Protein AF-0000000085553862 (afdb_homodimer)

Secondary structure (DSSP, 8-state):
---SSTTGGGGGHHHHHHHT---TTSBPPS-HHHHHHHHHTT--SPPP-SSBPP--SS---PPPTTGGGG-----TTS-TTGGGSS--SHHHHTT-B-SSS-BSTT-TTTGGGGTTTS-SSTT---HHHHHTT-SS---EEEEET-TTSHHHHHHHTTT-EEEEEE--SSS-HHHHHHHTT-EEEE--TTS--SS-TT-EEEEEE-GGG---S-HHHHHHHHHHHHHHEEEEEEEEEEEEEESSHHHHHHHHHHHHHHT-EEEEEEEEEEE-TTT--EEEEEEEEEEPPP--/---SSTTGGGGGHHHHHHHT---TTSBPPS-HHHHHHHHHTT--SPPP-SSBPP--SS---PPPTTGGGS-----TTT---GGGSS--SHHHHTT-B-SSS-BSTT-TTTGGGGTTTS-SSTT---HHHHHTT-SS---EEEEET-TTSHHHHHHHTTT-EEEEEE--SSS-HHHHHHHTT-EEEE--TTS--SS-TT-EEEEEE-GGG---S-HHHHHHHHHHHHHHEEEEEEEEEEEEEESSHHHHHHHHHHHHHHT-EEEEEEEEEEE-TTT--EEEEEEEEEEPPP--

Sequence (584 aa):
MVASVGHSCERSTDLLSQYMNYKVSGSCPDDWSLAQKLILRGCEPLPRRRCFAKGGSKLGLLKPFPLSLWSSVVDNKVVGSWSGYGCKGFDCLSKKKLSRECVNCFDLGGAENQRYVKSKGKNDFLLDDVLGLGSGGIRIGFDIGGGSGTFAARMAERNVTVITNTLNVDAPFSEFISSRGLFPLYLSLDHRFPFYDNVFDLVHASSGLDVGSKVEKLEFLMFDIDRVLRPGGLFWLDNFYCANDEKKGVLTRLIERFGYKKLKWVVGEKVDAASGRSEVYLSAVLQKPARGMVASVGHSCERSTDLLSQYMNYKVSGSCPDDWSLAQKLILRGCEPLPRRRCFAKGGSKLGLLKPFPLSLWSSVVDNKVVGSWSGYGCKGFDCLSKKKLSRECVNCFDLGGAENQRYVKSKGKNDFLLDDVLGLGSGGIRIGFDIGGGSGTFAARMAERNVTVITNTLNVDAPFSEFISSRGLFPLYLSLDHRFPFYDNVFDLVHASSGLDVGSKVEKLEFLMFDIDRVLRPGGLFWLDNFYCANDEKKGVLTRLIERFGYKKLKWVVGEKVDAASGRSEVYLSAVLQKPARG

pLDDT: mean 84.68, std 13.98, range [20.92, 98.12]

Solvent-accessible surface area (backbone atoms only — not comparable to full-atom values): 31240 Å² total; per-residue (Å²): 132,75,59,69,41,36,63,41,32,67,81,38,49,68,60,47,50,55,69,69,62,67,50,77,78,31,65,45,75,95,45,63,67,58,53,48,53,38,40,76,52,34,29,57,65,52,70,74,50,55,28,40,58,84,39,32,61,56,74,66,75,47,59,50,59,72,64,8,54,72,41,78,72,70,51,80,41,72,46,53,82,34,78,83,33,88,44,72,46,63,80,54,41,30,71,32,71,79,46,96,87,23,60,23,41,68,26,53,85,48,72,48,60,40,61,47,78,55,65,90,49,89,45,46,65,43,49,69,62,55,60,65,68,41,89,31,57,63,26,33,32,39,27,42,52,37,60,54,32,56,68,36,44,57,33,44,78,67,56,18,49,36,40,26,28,35,65,59,76,72,41,64,30,47,56,52,17,24,60,26,48,43,48,47,34,40,55,68,84,74,52,52,70,55,49,54,67,44,50,23,32,30,40,38,34,30,52,60,63,63,69,65,88,47,64,67,57,45,51,42,44,50,29,48,53,53,25,29,35,20,50,59,13,37,41,34,36,47,50,24,63,29,91,40,70,62,57,46,46,52,53,51,50,49,44,56,72,68,50,43,44,78,78,42,78,36,78,41,77,44,70,38,82,88,76,66,44,78,40,41,26,38,15,32,36,27,30,36,50,61,50,121,133,77,61,65,43,36,63,40,32,65,80,38,49,69,61,48,52,55,70,68,62,63,51,77,78,31,65,46,74,94,44,63,68,58,52,48,52,38,40,77,52,31,29,57,68,52,68,74,52,55,29,38,58,79,36,28,59,54,76,66,74,47,58,48,59,73,63,7,54,72,39,79,71,70,49,84,36,65,58,34,87,36,76,84,32,88,44,80,46,63,78,53,41,30,72,34,73,77,47,96,85,24,61,23,41,68,26,54,86,50,72,48,62,40,61,47,77,55,65,89,48,87,43,46,66,42,49,70,63,55,62,65,68,42,88,34,56,64,26,33,32,39,27,43,52,36,59,55,33,57,68,36,44,57,33,44,76,66,55,18,50,35,41,24,28,34,66,59,77,73,42,64,31,48,56,52,17,24,60,25,49,44,47,46,33,41,55,68,85,77,50,54,71,56,50,52,67,43,50,24,32,29,38,36,34,31,52,59,64,63,70,65,88,46,63,67,56,45,52,41,45,50,29,48,51,54,25,29,35,19,50,60,13,37,43,34,38,46,50,24,64,28,92,42,69,62,56,45,47,52,52,50,50,49,43,54,72,68,49,43,44,77,77,41,81,36,77,41,76,45,70,38,81,88,76,66,44,78,39,41,26,38,16,33,36,28,30,38,50,61,50,121

Structure (mmCIF, N/CA/C/O backbone):
data_AF-0000000085553862-model_v1
#
loop_
_entity.id
_entity.type
_entity.pdbx_description
1 polymer 'Uncharacterized protein'
#
loop_
_atom_site.group_PDB
_atom_site.id
_atom_site.type_symbol
_atom_site.label_atom_id
_atom_site.label_alt_id
_atom_site.label_comp_id
_atom_site.label_asym_id
_atom_site.label_entity_id
_atom_site.label_seq_id
_atom_site.pdbx_PDB_ins_code
_atom_site.Cartn_x
_atom_site.Cartn_y
_atom_site.Cartn_z
_atom_site.occupancy
_atom_site.B_iso_or_equiv
_atom_site.auth_seq_id
_atom_site.auth_comp_id
_atom_site.auth_asym_id
_atom_site.auth_atom_id
_atom_site.pdbx_PDB_model_num
ATOM 1 N N . MET A 1 1 ? 12.586 1.296 25.359 1 20.92 1 MET A N 1
ATOM 2 C CA . MET A 1 1 ? 11.68 1.866 24.375 1 20.92 1 MET A CA 1
ATOM 3 C C . MET A 1 1 ? 11.125 0.782 23.453 1 20.92 1 MET A C 1
ATOM 5 O O . MET A 1 1 ? 11.875 0.143 22.719 1 20.92 1 MET A O 1
ATOM 9 N N . VAL A 1 2 ? 10.117 0.092 23.875 1 27.72 2 VAL A N 1
ATOM 10 C CA . VAL A 1 2 ? 9.5 -1.108 23.312 1 27.72 2 VAL A CA 1
ATOM 11 C C . VAL A 1 2 ? 9.008 -0.829 21.891 1 27.72 2 VAL A C 1
ATOM 13 O O . VAL A 1 2 ? 8.328 0.172 21.656 1 27.72 2 VAL A O 1
ATOM 16 N N . ALA A 1 3 ? 9.797 -1.075 21.078 1 32.94 3 ALA A N 1
ATOM 17 C CA . ALA A 1 3 ? 9.352 -1.079 19.688 1 32.94 3 ALA A CA 1
ATOM 18 C C . ALA A 1 3 ? 7.867 -1.426 19.578 1 32.94 3 ALA A C 1
ATOM 20 O O . ALA A 1 3 ? 7.359 -2.227 20.375 1 32.94 3 ALA A O 1
ATOM 21 N N . SER A 1 4 ? 7.059 -0.462 19.25 1 37.22 4 SER A N 1
ATOM 22 C CA . SER A 1 4 ? 5.605 -0.554 19.109 1 37.22 4 SER A CA 1
ATOM 23 C C . SER A 1 4 ? 5.188 -1.91 18.562 1 37.22 4 SER A C 1
ATOM 25 O O . SER A 1 4 ? 4.469 -1.98 17.562 1 37.22 4 SER A O 1
ATOM 27 N N . VAL A 1 5 ? 6.082 -2.83 18.438 1 38 5 VAL A N 1
ATOM 28 C CA . VAL A 1 5 ? 5.578 -4.055 17.828 1 38 5 VAL A CA 1
ATOM 29 C C . VAL A 1 5 ? 4.32 -4.52 18.547 1 38 5 VAL A C 1
ATOM 31 O O . VAL A 1 5 ? 4.004 -4.02 19.625 1 38 5 VAL A O 1
ATOM 34 N N . GLY A 1 6 ? 3.768 -5.805 18.266 1 44.84 6 GLY A N 1
ATOM 35 C CA . GLY A 1 6 ? 2.67 -6.676 18.641 1 44.84 6 GLY A CA 1
ATOM 36 C C . GLY A 1 6 ? 2.447 -6.738 20.141 1 44.84 6 GLY A C 1
ATOM 37 O O . GLY A 1 6 ? 1.551 -7.441 20.609 1 44.84 6 GLY A O 1
ATOM 38 N N . HIS A 1 7 ? 3.357 -6.25 20.828 1 49.41 7 HIS A N 1
ATOM 39 C CA . HIS A 1 7 ? 3.229 -6.484 22.25 1 49.41 7 HIS A CA 1
ATOM 40 C C . HIS A 1 7 ? 2.031 -5.734 22.828 1 49.41 7 HIS A C 1
ATOM 42 O O . HIS A 1 7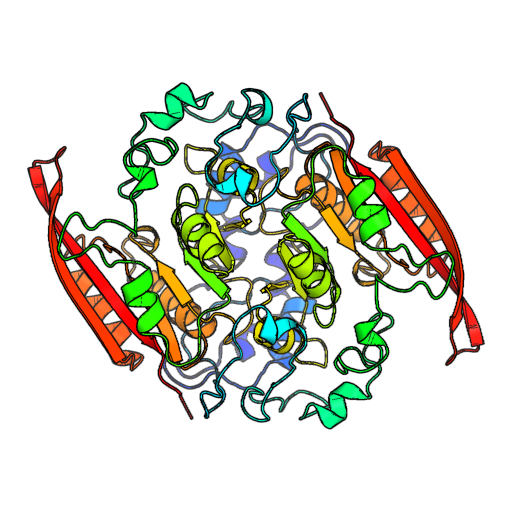 ? 1.432 -6.176 23.812 1 49.41 7 HIS A O 1
ATOM 48 N N . SER A 1 8 ? 1.735 -4.664 22.125 1 56.66 8 SER A N 1
ATOM 49 C CA . SER A 1 8 ? 0.799 -3.795 22.828 1 56.66 8 SER A CA 1
ATOM 50 C C . SER A 1 8 ? -0.608 -4.383 22.828 1 56.66 8 SER A C 1
ATOM 52 O O . SER A 1 8 ? -1.397 -4.125 23.734 1 56.66 8 SER A O 1
ATOM 54 N N . CYS A 1 9 ? -0.705 -5.414 21.953 1 70.38 9 CYS A N 1
ATOM 55 C CA . CYS A 1 9 ? -2.072 -5.922 21.938 1 70.38 9 CYS A CA 1
ATOM 56 C C . CYS A 1 9 ? -2.355 -6.762 23.172 1 70.38 9 CYS A C 1
ATOM 58 O O . CYS A 1 9 ? -3.516 -6.996 23.516 1 70.38 9 CYS A O 1
ATOM 60 N N . GLU A 1 10 ? -1.332 -7.078 23.797 1 68.94 10 GLU A N 1
ATOM 61 C CA . GLU A 1 10 ? -1.509 -7.914 24.984 1 68.94 10 GLU A CA 1
ATOM 62 C C . GLU A 1 10 ? -2.268 -7.172 26.078 1 68.94 10 GLU A C 1
ATOM 64 O O . GLU A 1 10 ? -2.963 -7.789 26.891 1 68.94 10 GLU A O 1
ATOM 69 N N . ARG A 1 11 ? -2.145 -5.879 26.047 1 74.75 11 ARG A N 1
ATOM 70 C CA . ARG A 1 11 ? -2.816 -5.082 27.062 1 74.75 11 ARG A CA 1
ATOM 71 C C . ARG A 1 11 ? -4.289 -4.879 26.719 1 74.75 11 ARG A C 1
ATOM 73 O O . ARG A 1 11 ? -5.059 -4.367 27.531 1 74.75 11 ARG A O 1
ATOM 80 N N . SER A 1 12 ? -4.668 -5.367 25.547 1 84.88 12 SER A N 1
ATOM 81 C CA . SER A 1 12 ? -6.043 -5.18 25.078 1 84.88 12 SER A CA 1
ATOM 82 C C . SER A 1 12 ? -6.738 -6.516 24.859 1 84.88 12 SER A C 1
ATOM 84 O O . SER A 1 12 ? -7.488 -6.672 23.891 1 84.88 12 SER A O 1
ATOM 86 N N . THR A 1 13 ? -6.547 -7.395 25.719 1 85.69 13 THR A N 1
ATOM 87 C CA . THR A 1 13 ? -7.016 -8.766 25.562 1 85.69 13 THR A CA 1
ATOM 88 C C . THR A 1 13 ? -8.539 -8.812 25.484 1 85.69 13 THR A C 1
ATOM 90 O O . THR A 1 13 ? -9.102 -9.594 24.703 1 85.69 13 THR A O 1
ATOM 93 N N . ASP A 1 14 ? -9.18 -8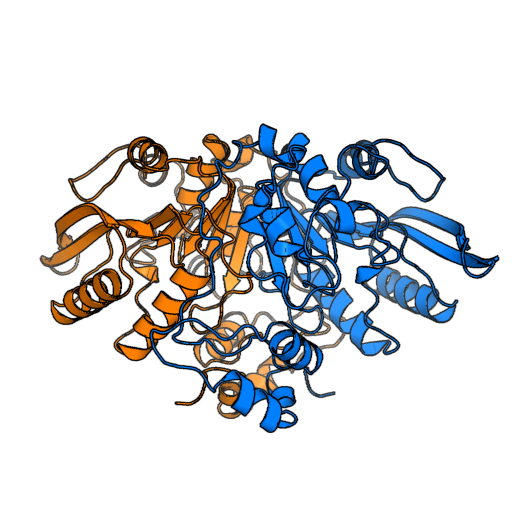.047 26.266 1 90.12 14 ASP A N 1
ATOM 94 C CA . ASP A 1 14 ? -10.641 -8.039 26.266 1 90.12 14 ASP A CA 1
ATOM 95 C C . ASP A 1 14 ? -11.18 -7.562 24.922 1 90.12 14 ASP A C 1
ATOM 97 O O . ASP A 1 14 ? -12.102 -8.164 24.359 1 90.12 14 ASP A O 1
ATOM 101 N N . LEU A 1 15 ? -10.633 -6.52 24.453 1 91.31 15 LEU A N 1
ATOM 102 C CA . LEU A 1 15 ? -11.055 -5.988 23.156 1 91.31 15 LEU A CA 1
ATOM 103 C C . LEU A 1 15 ? -10.758 -6.984 22.047 1 91.31 15 LEU A C 1
ATOM 105 O O . LEU A 1 15 ? -11.555 -7.133 21.109 1 91.31 15 LEU A O 1
ATOM 109 N N . LEU A 1 16 ? -9.656 -7.613 22.172 1 90.06 16 LEU A N 1
ATOM 110 C CA . LEU A 1 16 ? -9.273 -8.602 21.172 1 90.06 16 LEU A CA 1
ATOM 111 C C . LEU A 1 16 ? -10.242 -9.773 21.172 1 90.06 16 LEU A C 1
ATOM 113 O O . LEU A 1 16 ? -10.625 -10.266 20.094 1 90.06 16 LEU A O 1
ATOM 117 N N . SER A 1 17 ? -10.57 -10.188 22.328 1 91.81 17 SER A N 1
ATOM 118 C CA . SER A 1 17 ? -11.539 -11.273 22.438 1 91.81 17 SER A CA 1
ATOM 119 C C . SER A 1 17 ? -12.867 -10.898 21.797 1 91.81 17 SER A C 1
ATOM 121 O O . SER A 1 17 ? -13.492 -11.719 21.125 1 91.81 17 SER A O 1
ATOM 123 N N . GLN A 1 18 ? -13.266 -9.719 22.062 1 94 18 GLN A N 1
ATOM 124 C CA . GLN A 1 18 ? -14.5 -9.234 21.438 1 94 18 GLN A CA 1
ATOM 125 C C . GLN A 1 18 ? -14.367 -9.203 19.922 1 94 18 GLN A C 1
ATOM 127 O O . GLN A 1 18 ? -15.289 -9.617 19.203 1 94 18 GLN A O 1
ATOM 132 N N . TYR A 1 19 ? -13.289 -8.781 19.469 1 92.62 19 TYR A N 1
ATOM 133 C CA . TYR A 1 19 ? -13.031 -8.688 18.031 1 92.62 19 TYR A CA 1
ATOM 134 C C . TYR A 1 19 ? -13.047 -10.062 17.375 1 92.62 19 TYR A C 1
ATOM 136 O O . TYR A 1 19 ? -13.5 -10.211 16.234 1 92.62 19 TYR A O 1
ATOM 144 N N . MET A 1 20 ? -12.602 -11.031 18.141 1 93.25 20 MET A N 1
ATOM 145 C CA . MET A 1 20 ? -12.477 -12.375 17.578 1 93.25 20 MET A CA 1
ATOM 146 C C . MET A 1 20 ? -13.75 -13.18 17.797 1 93.25 20 MET A C 1
ATOM 148 O O . MET A 1 20 ? -13.828 -14.352 17.422 1 93.25 20 MET A O 1
ATOM 152 N N . ASN A 1 21 ? -14.719 -12.508 18.359 1 94.75 21 ASN A N 1
ATOM 153 C CA . ASN A 1 21 ? -16.016 -13.148 18.531 1 94.75 21 ASN A CA 1
ATOM 154 C C . ASN A 1 21 ? -16.922 -12.906 17.312 1 94.75 21 ASN A C 1
ATOM 156 O O . ASN A 1 21 ? -17.594 -11.875 17.234 1 94.75 21 ASN A O 1
ATOM 160 N N . TYR A 1 22 ? -16.922 -13.82 16.406 1 95 22 TYR A N 1
ATOM 161 C CA . TYR A 1 22 ? -17.719 -13.75 15.188 1 95 22 TYR A CA 1
ATOM 162 C C . TYR A 1 22 ? -18.109 -15.148 14.711 1 95 22 TYR A C 1
ATOM 164 O O . TYR A 1 22 ? -17.531 -16.141 15.156 1 95 22 TYR A O 1
ATOM 172 N N . LYS A 1 23 ? -19.094 -15.18 13.867 1 95.88 23 LYS A N 1
ATOM 173 C CA . LYS A 1 23 ? -19.5 -16.438 13.273 1 95.88 23 LYS A CA 1
ATOM 174 C C . LYS A 1 23 ? -18.672 -16.766 12.023 1 95.88 23 LYS A C 1
ATOM 176 O O . LYS A 1 23 ? -18.703 -16.016 11.047 1 95.88 23 LYS A O 1
ATOM 181 N N . VAL A 1 24 ? -17.953 -17.891 12.094 1 94.12 24 VAL A N 1
ATOM 182 C CA . VAL A 1 24 ? -17.141 -18.312 10.945 1 94.12 24 VAL A CA 1
ATOM 183 C C . VAL A 1 24 ? -18.047 -18.5 9.727 1 94.12 24 VAL A C 1
ATOM 185 O O . VAL A 1 24 ? -19.109 -19.094 9.82 1 94.12 24 VAL A O 1
ATOM 188 N N . SER A 1 25 ? -17.625 -17.906 8.609 1 94.06 25 SER A N 1
ATOM 189 C CA . SER A 1 25 ? -18.328 -17.984 7.328 1 94.06 25 SER A CA 1
ATOM 190 C C . SER A 1 25 ? -19.656 -17.219 7.379 1 94.06 25 SER A C 1
ATOM 192 O O . SER A 1 25 ? -20.531 -17.438 6.543 1 94.06 25 SER A O 1
ATOM 194 N N . GLY A 1 26 ? -19.844 -16.422 8.398 1 94.31 26 GLY A N 1
ATOM 195 C CA . GLY A 1 26 ? -20.953 -15.484 8.477 1 94.31 26 GLY A CA 1
ATOM 196 C C . GLY A 1 26 ? -20.547 -14.07 8.109 1 94.31 26 GLY A C 1
ATOM 197 O O . GLY A 1 26 ? -19.453 -13.844 7.574 1 94.31 26 GLY A O 1
ATOM 198 N N . SER A 1 27 ? -21.453 -13.141 8.383 1 92.5 27 SER A N 1
ATOM 199 C CA . SER A 1 27 ? -21.141 -11.727 8.188 1 92.5 27 SER A CA 1
ATOM 200 C C . SER A 1 27 ? -20.297 -11.188 9.336 1 92.5 27 SER A C 1
ATOM 202 O O . SER A 1 27 ? -20.578 -11.453 10.508 1 92.5 27 SER A O 1
ATOM 204 N N . CYS A 1 28 ? -19.266 -10.508 8.984 1 92.88 28 CYS A N 1
ATOM 205 C CA . CYS A 1 28 ? -18.484 -9.875 10.039 1 92.88 28 CYS A CA 1
ATOM 206 C C . CYS A 1 28 ? -19.328 -8.898 10.836 1 92.88 28 CYS A C 1
ATOM 208 O O . CYS A 1 28 ? -20.172 -8.203 10.273 1 92.88 28 CYS A O 1
ATOM 210 N N . PRO A 1 29 ? -19.031 -8.781 12.117 1 90.06 29 PRO A N 1
ATOM 211 C CA . PRO A 1 29 ? -19.734 -7.793 12.93 1 90.06 29 PRO A CA 1
ATOM 212 C C . PRO A 1 29 ? -19.469 -6.359 12.484 1 90.06 29 PRO A C 1
ATOM 214 O O . PRO A 1 29 ? -18.391 -6.074 11.938 1 90.06 29 PRO A O 1
ATOM 217 N N . ASP A 1 30 ? -20.469 -5.527 12.68 1 84.12 30 ASP A N 1
ATOM 218 C CA . ASP A 1 30 ? -20.281 -4.098 12.461 1 84.12 30 ASP A CA 1
ATOM 219 C C . ASP A 1 30 ? -19.516 -3.459 13.625 1 84.12 30 ASP A C 1
ATOM 221 O O . ASP A 1 30 ? -20.125 -2.775 14.461 1 84.12 30 ASP A O 1
ATOM 225 N N . ASP A 1 31 ? -18.297 -3.674 13.719 1 86.62 31 ASP A N 1
ATOM 226 C CA . ASP A 1 31 ? -17.531 -3.266 14.891 1 86.62 31 ASP A CA 1
ATOM 227 C C . ASP A 1 31 ? -16.312 -2.43 14.492 1 86.62 31 ASP A C 1
ATOM 229 O O . ASP A 1 31 ? -15.203 -2.66 14.984 1 86.62 31 ASP A O 1
ATOM 233 N N . TRP A 1 32 ? -16.531 -1.509 13.586 1 82.31 32 TRP A N 1
ATOM 234 C CA . TRP A 1 32 ? -15.461 -0.63 13.133 1 82.31 32 TRP A CA 1
ATOM 235 C C . TRP A 1 32 ? -14.836 0.124 14.297 1 82.31 32 TRP A C 1
ATOM 237 O O . TRP A 1 32 ? -13.617 0.312 14.344 1 82.31 32 TRP A O 1
ATOM 247 N N . SER A 1 33 ? -15.672 0.611 15.18 1 84.62 33 SER A N 1
ATOM 248 C CA . SER A 1 33 ? -15.18 1.35 16.344 1 84.62 33 SER A CA 1
ATOM 249 C C . SER A 1 33 ? -14.258 0.487 17.203 1 84.62 33 SER A C 1
ATOM 251 O O . SER A 1 33 ? -13.258 0.973 17.734 1 84.62 33 SER A O 1
ATOM 253 N N . LEU A 1 34 ? -14.68 -0.757 17.359 1 89.06 34 LEU A N 1
ATOM 254 C CA . LEU A 1 34 ? -13.852 -1.7 18.109 1 89.06 34 LEU A CA 1
ATOM 255 C C . LEU A 1 34 ? -12.508 -1.909 17.406 1 89.06 34 LEU A C 1
ATOM 257 O O . LEU A 1 34 ? -11.461 -1.894 18.062 1 89.06 34 LEU A O 1
ATOM 261 N N . ALA A 1 35 ? -12.523 -2.088 16.125 1 89.06 35 ALA A N 1
ATOM 262 C CA . ALA A 1 35 ? -11.312 -2.273 15.328 1 89.06 35 ALA A CA 1
ATOM 263 C C . ALA A 1 35 ? -10.391 -1.06 15.438 1 89.06 35 ALA A C 1
ATOM 265 O O . ALA A 1 35 ? -9.18 -1.203 15.625 1 89.06 35 ALA A O 1
ATOM 266 N N . GLN A 1 36 ? -10.992 0.054 15.336 1 86.69 36 GLN A N 1
ATOM 267 C CA . GLN A 1 36 ? -10.219 1.287 15.422 1 86.69 36 GLN A CA 1
ATOM 268 C C . GLN A 1 36 ? -9.562 1.436 16.797 1 86.69 36 GLN A C 1
ATOM 270 O O . GLN A 1 36 ? -8.414 1.867 16.891 1 86.69 36 GLN A O 1
ATOM 275 N N . LYS A 1 37 ? -10.297 1.139 17.812 1 87.12 37 LYS A N 1
ATOM 276 C CA . LYS A 1 37 ? -9.758 1.195 19.172 1 87.12 37 LYS A CA 1
ATOM 277 C C . LYS A 1 37 ? -8.555 0.27 19.312 1 87.12 37 LYS A C 1
ATOM 279 O O . LYS A 1 37 ? -7.551 0.641 19.938 1 87.12 37 LYS A O 1
ATOM 284 N N . LEU A 1 38 ? -8.68 -0.896 18.781 1 88.88 38 LEU A N 1
ATOM 285 C CA . LEU A 1 38 ? -7.586 -1.856 18.828 1 88.88 38 LEU A CA 1
ATOM 286 C C . LEU A 1 38 ? -6.352 -1.317 18.109 1 88.88 38 LEU A C 1
ATOM 288 O O . LEU A 1 38 ? -5.242 -1.386 18.641 1 88.88 38 LEU A O 1
ATOM 292 N N . ILE A 1 39 ? -6.551 -0.707 16.969 1 86.94 39 ILE A N 1
ATOM 293 C CA . ILE A 1 39 ? -5.453 -0.168 16.172 1 86.94 39 ILE A CA 1
ATOM 294 C C . ILE A 1 39 ? -4.781 0.976 16.938 1 86.94 39 ILE A C 1
ATOM 296 O O . ILE A 1 39 ? -3.553 1.022 17.031 1 86.94 39 ILE A O 1
ATOM 300 N N . LEU A 1 40 ? -5.594 1.787 17.484 1 80.25 40 LEU A N 1
ATOM 301 C CA . LEU A 1 40 ? -5.07 2.953 18.188 1 80.25 40 LEU A CA 1
ATOM 302 C C . LEU A 1 40 ? -4.305 2.535 19.438 1 80.25 40 LEU A C 1
ATOM 304 O O . LEU A 1 40 ? -3.475 3.293 19.938 1 80.25 40 LEU A O 1
ATOM 308 N N . ARG A 1 41 ? -4.598 1.354 19.875 1 81.94 41 ARG A N 1
ATOM 309 C CA . ARG A 1 41 ? -3.916 0.843 21.062 1 81.94 41 ARG A CA 1
ATOM 310 C C . ARG A 1 41 ? -2.721 -0.022 20.672 1 81.94 41 ARG A C 1
ATOM 312 O O . ARG A 1 41 ? -2.162 -0.729 21.516 1 81.94 41 ARG A O 1
ATOM 319 N N . GLY A 1 42 ? -2.48 -0.051 19.422 1 77.12 42 GLY A N 1
ATOM 320 C CA . GLY A 1 42 ? -1.259 -0.698 18.969 1 77.12 42 GLY A CA 1
ATOM 321 C C . GLY A 1 42 ? -1.481 -2.115 18.469 1 77.12 42 GLY A C 1
ATOM 322 O O . GLY A 1 42 ? -0.525 -2.828 18.156 1 77.12 42 GLY A O 1
ATOM 323 N N . CYS A 1 43 ? -2.701 -2.57 18.469 1 82.62 43 CYS A N 1
ATOM 324 C CA . CYS A 1 43 ? -2.996 -3.898 17.938 1 82.62 43 CYS A CA 1
ATOM 325 C C . CYS A 1 43 ? -3.104 -3.867 16.422 1 82.62 43 CYS A C 1
ATOM 327 O O . CYS A 1 43 ? -4.199 -3.996 15.867 1 82.62 43 CYS A O 1
ATOM 329 N N . GLU A 1 44 ? -2.01 -3.697 15.828 1 83.31 44 GLU A N 1
ATOM 330 C CA . GLU A 1 44 ? -1.917 -3.604 14.375 1 83.31 44 GLU A CA 1
ATOM 331 C C . GLU A 1 44 ? -0.719 -4.387 13.844 1 83.31 44 GLU A C 1
ATOM 333 O O . GLU A 1 44 ? 0.383 -4.285 14.391 1 83.31 44 GLU A O 1
ATOM 338 N N . PRO A 1 45 ? -0.964 -5.184 12.828 1 85.56 45 PRO A N 1
ATOM 339 C CA . PRO A 1 45 ? -2.199 -5.465 12.094 1 85.56 45 PRO A CA 1
ATOM 340 C C . PRO A 1 45 ? -3.217 -6.238 12.93 1 85.56 45 PRO A C 1
ATOM 342 O O . PRO A 1 45 ? -2.838 -7.031 13.797 1 85.56 45 PRO A O 1
ATOM 345 N N . LEU A 1 46 ? -4.441 -5.977 12.648 1 88.06 46 LEU A N 1
ATOM 346 C CA . LEU A 1 46 ? -5.508 -6.758 13.266 1 88.06 46 LEU A CA 1
ATOM 347 C C . LEU A 1 46 ? -5.449 -8.211 12.812 1 88.06 46 LEU A C 1
ATOM 349 O O . LEU A 1 46 ? -4.984 -8.5 11.703 1 88.06 46 LEU A O 1
ATOM 353 N N . PRO A 1 47 ? -5.914 -9.102 13.672 1 88.44 47 PRO A N 1
ATOM 354 C CA . PRO A 1 47 ? -6 -10.484 13.203 1 88.44 47 PRO A CA 1
ATOM 355 C C . PRO A 1 47 ? -6.98 -10.664 12.047 1 88.44 47 PRO A C 1
ATOM 357 O O . PRO A 1 47 ? -7.98 -9.945 11.969 1 88.44 47 PRO A O 1
ATOM 360 N N . ARG A 1 48 ? -6.668 -11.641 11.188 1 92.12 48 ARG A N 1
ATOM 361 C CA . ARG A 1 48 ? -7.617 -12.008 10.141 1 92.12 48 ARG A CA 1
ATOM 362 C C . ARG A 1 48 ? -8.852 -12.68 10.734 1 92.12 48 ARG A C 1
ATOM 364 O O . ARG A 1 48 ? -8.742 -13.461 11.688 1 92.12 48 ARG A O 1
ATOM 371 N N . ARG A 1 49 ? -9.875 -12.414 10.188 1 93.06 49 ARG A N 1
ATOM 372 C CA . ARG A 1 49 ? -11.125 -13.078 10.547 1 93.06 49 ARG A CA 1
ATOM 373 C C . ARG A 1 49 ? -11.648 -13.93 9.398 1 93.06 49 ARG A C 1
ATOM 375 O O . ARG A 1 49 ? -11.367 -13.648 8.234 1 93.06 49 ARG A O 1
ATOM 382 N N . ARG A 1 50 ? -12.391 -14.953 9.75 1 95.5 50 ARG A N 1
ATOM 383 C CA . ARG A 1 50 ? -12.977 -15.852 8.766 1 95.5 50 ARG A CA 1
ATOM 384 C C . ARG A 1 50 ? -14.469 -15.57 8.586 1 95.5 50 ARG A C 1
ATOM 386 O O . ARG A 1 50 ? -15.281 -16.484 8.555 1 95.5 50 ARG A O 1
ATOM 393 N N . CYS A 1 51 ? -14.781 -14.336 8.523 1 95.25 51 CYS A N 1
ATOM 394 C CA . CYS A 1 51 ? -16.125 -13.867 8.211 1 95.25 51 CYS A CA 1
ATOM 395 C C . CYS A 1 51 ? -16.109 -12.961 6.988 1 95.25 51 CYS A C 1
ATOM 397 O O . CYS A 1 51 ? -15.047 -12.547 6.523 1 95.25 51 CYS A O 1
ATOM 399 N N . PHE A 1 52 ? -17.281 -12.703 6.41 1 94.38 52 PHE A N 1
ATOM 400 C CA . PHE A 1 52 ? -17.391 -11.938 5.176 1 94.38 52 PHE A CA 1
ATOM 401 C C . PHE A 1 52 ? -17.672 -10.469 5.48 1 94.38 52 PHE A C 1
ATOM 403 O O . PHE A 1 52 ? -18.594 -10.141 6.23 1 94.38 52 PHE A O 1
ATOM 410 N N . ALA A 1 53 ? -16.797 -9.672 4.93 1 88.81 53 ALA A N 1
ATOM 411 C CA . ALA A 1 53 ? -17 -8.234 5.082 1 88.81 53 ALA A CA 1
ATOM 412 C C . ALA A 1 53 ? -18.344 -7.812 4.5 1 88.81 53 ALA A C 1
ATOM 414 O O . ALA A 1 53 ? -18.781 -8.352 3.484 1 88.81 53 ALA A O 1
ATOM 415 N N . LYS A 1 54 ? -18.891 -6.883 5.184 1 77.56 54 LYS A N 1
ATOM 416 C CA . LYS A 1 54 ? -20.156 -6.367 4.676 1 77.56 54 LYS A CA 1
ATOM 417 C C . LYS A 1 54 ? -19.953 -5.531 3.416 1 77.56 54 LYS A C 1
ATOM 419 O O . LYS A 1 54 ? -18.984 -4.773 3.322 1 77.56 54 LYS A O 1
ATOM 424 N N . GLY A 1 55 ? -20.578 -5.953 2.447 1 68.69 55 GLY A N 1
ATOM 425 C CA . GLY A 1 55 ? -20.469 -5.23 1.191 1 68.69 55 GLY A CA 1
ATOM 426 C C . GLY A 1 55 ? -21.766 -4.539 0.79 1 68.69 55 GLY A C 1
ATOM 427 O O . GLY A 1 55 ? -22.828 -4.824 1.343 1 68.69 55 GLY A O 1
ATOM 428 N N . GLY A 1 56 ? -21.734 -3.281 0.345 1 58.34 56 GLY A N 1
ATOM 429 C CA . GLY A 1 56 ? -22.953 -2.666 -0.161 1 58.34 56 GLY A CA 1
ATOM 430 C C . GLY A 1 56 ? -23.688 -3.529 -1.173 1 58.34 56 GLY A C 1
ATOM 431 O O . GLY A 1 56 ? -23.094 -4.445 -1.755 1 58.34 56 GLY A O 1
ATOM 432 N N . SER A 1 57 ? -25 -3.812 -0.918 1 52.75 57 SER A N 1
ATOM 433 C CA . SER A 1 57 ? -25.859 -4.633 -1.765 1 52.75 57 SER A CA 1
ATOM 434 C C . SER A 1 57 ? -25.609 -4.355 -3.242 1 52.75 57 SER A C 1
ATOM 436 O O . SER A 1 57 ? -25.781 -5.238 -4.082 1 52.75 57 SER A O 1
ATOM 438 N N . LYS A 1 58 ? -25.766 -2.963 -3.621 1 49.16 58 LYS A N 1
ATOM 439 C CA . LYS A 1 58 ? -25.891 -2.754 -5.059 1 49.16 58 LYS A CA 1
ATOM 440 C C . LYS A 1 58 ? -24.562 -2.293 -5.66 1 49.16 58 LYS A C 1
ATOM 442 O O . LYS A 1 58 ? -23.859 -1.46 -5.078 1 49.16 58 LYS A O 1
ATOM 447 N N . LEU A 1 59 ? -24.016 -3.121 -6.633 1 51.56 59 LEU A N 1
ATOM 448 C CA . LEU A 1 59 ? -22.891 -2.852 -7.523 1 51.56 59 LEU A CA 1
ATOM 449 C C . LEU A 1 59 ? -23.047 -1.495 -8.203 1 51.56 59 LEU A C 1
ATOM 451 O O . LEU A 1 59 ? -23.859 -1.344 -9.117 1 51.56 59 LEU A O 1
ATOM 455 N N . GLY A 1 60 ? -23.047 -0.459 -7.523 1 55.5 60 GLY A N 1
ATOM 456 C CA . GLY A 1 60 ? -23.172 0.708 -8.383 1 55.5 60 GLY A CA 1
ATOM 457 C C . GLY A 1 60 ? -22.047 0.808 -9.414 1 55.5 60 GLY A C 1
ATOM 458 O O . GLY A 1 60 ? -21 0.178 -9.258 1 55.5 60 GLY A O 1
ATOM 459 N N . LEU A 1 61 ? -22.406 1.212 -10.625 1 60.81 61 LEU A N 1
ATOM 460 C CA . LEU A 1 61 ? -21.469 1.399 -11.727 1 60.81 61 LEU A CA 1
ATOM 461 C C . LEU A 1 61 ? -20.375 2.375 -11.344 1 60.81 61 LEU A C 1
ATOM 463 O O . LEU A 1 61 ? -20.641 3.52 -10.977 1 60.81 61 LEU A O 1
ATOM 467 N N . LEU A 1 62 ? -19.234 1.89 -11 1 72.75 62 LEU A N 1
ATOM 468 C CA . LEU A 1 62 ? -18.062 2.744 -10.797 1 72.75 62 LEU A CA 1
ATOM 469 C C . LEU A 1 62 ? -17.656 3.424 -12.102 1 72.75 62 LEU A C 1
ATOM 471 O O . LEU A 1 62 ? -17.734 2.82 -13.172 1 72.75 62 LEU A O 1
ATOM 475 N N . LYS A 1 63 ? -17.422 4.676 -12 1 81.69 63 LYS A N 1
ATOM 476 C CA . LYS A 1 63 ? -16.922 5.387 -13.172 1 81.69 63 LYS A CA 1
ATOM 477 C C . LYS A 1 63 ? -15.508 4.949 -13.523 1 81.69 63 LYS A C 1
ATOM 479 O O . LYS A 1 63 ? -14.695 4.699 -12.633 1 81.69 63 LYS A O 1
ATOM 484 N N . PRO A 1 64 ? -15.281 4.922 -14.789 1 84.31 64 PRO A N 1
ATOM 485 C CA . PRO A 1 64 ? -13.922 4.539 -15.18 1 84.31 64 PRO A CA 1
ATOM 486 C C . PRO A 1 64 ? -12.891 5.605 -14.836 1 84.31 64 PRO A C 1
ATOM 488 O O . PRO A 1 64 ? -13.219 6.789 -14.758 1 84.31 64 PRO A O 1
ATOM 491 N N . PHE A 1 65 ? -11.742 5.184 -14.609 1 87.94 65 PHE A N 1
ATOM 492 C CA . PHE A 1 65 ? -10.633 6.105 -14.438 1 87.94 65 PHE A CA 1
ATOM 493 C C . PHE A 1 65 ? -10.25 6.742 -15.773 1 87.94 65 PHE A C 1
ATOM 495 O O . PHE A 1 65 ? -10.227 6.07 -16.797 1 87.94 65 PHE A O 1
ATOM 502 N N . PRO A 1 66 ? -10.016 8.062 -15.906 1 89.5 66 PRO A N 1
ATOM 503 C CA . PRO A 1 66 ? -9.812 9.031 -14.828 1 89.5 66 PRO A CA 1
ATOM 504 C C . PRO A 1 66 ? -11.07 9.828 -14.5 1 89.5 66 PRO A C 1
ATOM 506 O O . PRO A 1 66 ? -11.039 10.742 -13.672 1 89.5 66 PRO A O 1
ATOM 509 N N . LEU A 1 67 ? -12.18 9.453 -15.133 1 87.19 67 LEU A N 1
ATOM 510 C CA . LEU A 1 67 ? -13.422 10.172 -14.859 1 87.19 67 LEU A CA 1
ATOM 511 C C . LEU A 1 67 ? -13.82 10.031 -13.398 1 87.19 67 LEU A C 1
ATOM 513 O O . LEU A 1 67 ? -14.5 10.906 -12.852 1 87.19 67 LEU A O 1
ATOM 517 N N . SER A 1 68 ? -13.352 9.047 -12.773 1 88.62 68 SER A N 1
ATOM 518 C CA . SER A 1 68 ? -13.703 8.742 -11.391 1 88.62 68 SER A CA 1
ATOM 519 C C . SER A 1 68 ? -13.016 9.688 -10.414 1 88.62 68 SER A C 1
ATOM 521 O O . SER A 1 68 ? -13.406 9.789 -9.25 1 88.62 68 SER A O 1
ATOM 523 N N . LEU A 1 69 ? -12.039 10.391 -10.844 1 91 69 LEU A N 1
ATOM 524 C CA . LEU A 1 69 ? -11.203 11.195 -9.953 1 91 69 LEU A CA 1
ATOM 525 C C . LEU A 1 69 ? -12.039 12.258 -9.242 1 91 69 LEU A C 1
ATOM 527 O O . LEU A 1 69 ? -11.844 12.508 -8.047 1 91 69 LEU A O 1
ATOM 531 N N . TRP A 1 70 ? -12.938 12.805 -9.945 1 89.81 70 TRP A N 1
ATOM 532 C CA . TRP A 1 70 ? -13.648 13.945 -9.391 1 89.81 70 TRP A CA 1
ATOM 533 C C . TRP A 1 70 ? -15.156 13.734 -9.445 1 89.81 70 TRP A C 1
ATOM 535 O O . TRP A 1 70 ? -15.93 14.688 -9.32 1 89.81 70 TRP A O 1
ATOM 545 N N . SER A 1 71 ? -15.484 12.422 -9.766 1 78.81 71 SER A N 1
ATOM 546 C CA . SER A 1 71 ? -16.906 12.109 -9.82 1 78.81 71 SER A CA 1
ATOM 547 C C . SER A 1 71 ? -17.391 11.508 -8.508 1 78.81 71 SER A C 1
ATOM 549 O O . SER A 1 71 ? -16.641 10.828 -7.812 1 78.81 71 SER A O 1
ATOM 551 N N . SER A 1 72 ? -17.812 12.188 -7.664 1 59.66 72 SER A N 1
ATOM 552 C CA . SER A 1 72 ? -18.25 11.594 -6.402 1 59.66 72 SER A CA 1
ATOM 553 C C . SER A 1 72 ? -19.469 10.695 -6.605 1 59.66 72 SER A C 1
ATOM 555 O O . SER A 1 72 ? -20.562 11.18 -6.883 1 59.66 72 SER A O 1
ATOM 557 N N . VAL A 1 73 ? -19.438 9.719 -7.406 1 54.75 73 VAL A N 1
ATOM 558 C CA . VAL A 1 73 ? -20.625 8.891 -7.48 1 54.75 73 VAL A CA 1
ATOM 559 C C . VAL A 1 73 ? -20.734 8.016 -6.23 1 54.75 73 VAL A C 1
ATOM 561 O O . VAL A 1 73 ? -20.141 6.938 -6.168 1 54.75 73 VAL A O 1
ATOM 564 N N . VAL A 1 74 ? -20.266 8.5 -5.082 1 53.84 74 VAL A N 1
ATOM 565 C CA . VAL A 1 74 ? -20.578 7.422 -4.148 1 53.84 74 VAL A CA 1
ATOM 566 C C . VAL A 1 74 ? -22.094 7.258 -4.039 1 53.84 74 VAL A C 1
ATOM 568 O O . VAL A 1 74 ? -22.797 8.172 -3.594 1 53.84 74 VAL A O 1
ATOM 571 N N . ASP A 1 75 ? -22.562 6.637 -4.965 1 50.88 75 ASP A N 1
ATOM 572 C CA . ASP A 1 75 ? -23.969 6.277 -4.766 1 50.88 75 ASP A CA 1
ATOM 573 C C . ASP A 1 75 ? -24.234 5.879 -3.314 1 50.88 75 ASP A C 1
ATOM 575 O O . ASP A 1 75 ? -23.328 5.43 -2.613 1 50.88 75 ASP A O 1
ATOM 579 N N . ASN A 1 76 ? -25.297 6.383 -2.787 1 47.38 76 ASN A N 1
ATOM 580 C CA . ASN A 1 76 ? -25.859 6.012 -1.491 1 47.38 76 ASN A CA 1
ATOM 581 C C . ASN A 1 76 ? -25.484 4.586 -1.104 1 47.38 76 ASN A C 1
ATOM 583 O O . ASN A 1 76 ? -25.594 4.203 0.062 1 47.38 76 ASN A O 1
ATOM 587 N N . LYS A 1 77 ? -25.219 3.842 -2.053 1 45.31 77 LYS A N 1
ATOM 588 C CA . LYS A 1 77 ? -25.203 2.408 -1.781 1 45.31 77 LYS A CA 1
ATOM 589 C C . LYS A 1 77 ? -23.859 1.956 -1.241 1 45.31 77 LYS A C 1
ATOM 591 O O . LYS A 1 77 ? -23.719 0.841 -0.731 1 45.31 77 LYS A O 1
ATOM 596 N N . VAL A 1 78 ? -22.719 2.584 -1.685 1 49.78 78 VAL A N 1
ATOM 597 C CA . VAL A 1 78 ? -21.453 2.125 -1.151 1 49.78 78 VAL A CA 1
ATOM 598 C C . VAL A 1 78 ? -21.422 2.303 0.365 1 49.78 78 VAL A C 1
ATOM 600 O O . VAL A 1 78 ? -20.531 1.783 1.045 1 49.78 78 VAL A O 1
ATOM 603 N N . VAL A 1 79 ? -22.391 3.062 0.79 1 48.34 79 VAL A N 1
ATOM 604 C CA . VAL A 1 79 ? -22.375 3.553 2.164 1 48.34 79 VAL A CA 1
ATOM 605 C C . VAL A 1 79 ? -22.922 2.48 3.102 1 48.34 79 VAL A C 1
ATOM 607 O O . VAL A 1 79 ? -23.891 2.727 3.838 1 48.34 79 VAL A O 1
ATOM 610 N N . GLY A 1 80 ? -22.953 1.375 2.615 1 48.5 80 GLY A N 1
ATOM 611 C CA . GLY A 1 80 ? -23.688 0.479 3.492 1 48.5 80 GLY A CA 1
ATOM 612 C C . GLY A 1 80 ? -23.359 0.677 4.961 1 48.5 80 GLY A C 1
ATOM 613 O O . GLY A 1 80 ? -24.266 0.787 5.793 1 48.5 80 GLY A O 1
ATOM 614 N N . SER A 1 81 ? -22.031 0.333 5.441 1 57 81 SER A N 1
ATOM 615 C CA . SER A 1 81 ? -21.922 0.056 6.871 1 57 81 SER A CA 1
ATOM 616 C C . SER A 1 81 ? -21.453 1.284 7.641 1 57 81 SER A C 1
ATOM 618 O O . SER A 1 81 ? -20.578 1.182 8.508 1 57 81 SER A O 1
ATOM 620 N N . TRP A 1 82 ? -22.016 2.33 7.246 1 66.31 82 TRP A N 1
ATOM 621 C CA . TRP A 1 82 ? -21.562 3.525 7.949 1 66.31 82 TRP A CA 1
ATOM 622 C C . TRP A 1 82 ? -22.234 3.639 9.312 1 66.31 82 TRP A C 1
ATOM 624 O O . TRP A 1 82 ? -22.328 4.73 9.883 1 66.31 82 TRP A O 1
ATOM 634 N N . SER A 1 83 ? -22.688 2.553 9.727 1 67.06 83 SER A N 1
ATOM 635 C CA . SER A 1 83 ? -23.484 2.576 10.945 1 67.06 83 SER A CA 1
ATOM 636 C C . SER A 1 83 ? -22.688 3.16 12.109 1 67.06 83 SER A C 1
ATOM 638 O O . SER A 1 83 ? -23.266 3.799 13 1 67.06 83 SER A O 1
ATOM 640 N N . GLY A 1 84 ? -21.406 3.09 12 1 70.38 84 GLY A N 1
ATOM 641 C CA . GLY A 1 84 ? -20.641 3.564 13.148 1 70.38 84 GLY A CA 1
ATOM 642 C C . GLY A 1 84 ? -20.172 4.996 12.992 1 70.38 84 GLY A C 1
ATOM 643 O O . GLY A 1 84 ? -19.625 5.578 13.938 1 70.38 84 GLY A O 1
ATOM 644 N N . TYR A 1 85 ? -20.594 5.582 11.875 1 76.25 85 TYR A N 1
ATOM 645 C CA . TYR A 1 85 ? -20.125 6.945 11.641 1 76.25 85 TYR A CA 1
ATOM 646 C C . TYR A 1 85 ? -21.219 7.957 11.984 1 76.25 85 TYR A C 1
ATOM 648 O O . TYR A 1 85 ? -22.406 7.613 12.023 1 76.25 85 TYR A O 1
ATOM 656 N N . GLY A 1 86 ? -20.766 9.156 12.289 1 78.25 86 GLY A N 1
ATOM 657 C CA . GLY A 1 86 ? -21.719 10.234 12.531 1 78.25 86 GLY A CA 1
ATOM 658 C C . GLY A 1 86 ? -22.547 10.578 11.305 1 78.25 86 GLY A C 1
ATOM 659 O O . GLY A 1 86 ? -23.734 10.852 11.414 1 78.25 86 GLY A O 1
ATOM 660 N N . CYS A 1 87 ? -21.922 10.492 10.172 1 82.25 87 CYS A N 1
ATOM 661 C CA . CYS A 1 87 ? -22.594 10.75 8.906 1 82.25 87 CYS A CA 1
ATOM 662 C C . CYS A 1 87 ? -22.891 9.445 8.172 1 82.25 87 CYS A C 1
ATOM 664 O O . CYS A 1 87 ? -22.031 8.578 8.07 1 82.25 87 CYS A O 1
ATOM 666 N N . LYS A 1 88 ? -24.078 9.367 7.719 1 75.56 88 LYS A N 1
ATOM 667 C CA . LYS A 1 88 ? -24.484 8.133 7.047 1 75.56 88 LYS A CA 1
ATOM 668 C C . LYS A 1 88 ? -24.609 8.344 5.543 1 75.56 88 LYS A C 1
ATOM 670 O O . LYS A 1 88 ? -25.047 7.449 4.82 1 75.56 88 LYS A O 1
ATOM 675 N N . GLY A 1 89 ? -24.203 9.547 5.09 1 76.31 89 GLY A N 1
ATOM 676 C CA . GLY A 1 89 ? -24.281 9.852 3.67 1 76.31 89 GLY A CA 1
ATOM 677 C C . GLY A 1 89 ? -23.359 10.977 3.252 1 76.31 89 GLY A C 1
ATOM 678 O O . GLY A 1 89 ? -22.766 11.648 4.102 1 76.31 89 GLY A O 1
ATOM 679 N N . PHE A 1 90 ? -23.328 11.109 2.02 1 78.44 90 PHE A N 1
ATOM 680 C CA . PHE A 1 90 ? -22.359 12.055 1.471 1 78.44 90 PHE A CA 1
ATOM 681 C C . PHE A 1 90 ? -22.797 13.484 1.725 1 78.44 90 PHE A C 1
ATOM 683 O O . PHE A 1 90 ? -21.969 14.375 1.918 1 78.44 90 PHE A O 1
ATOM 690 N N . ASP A 1 91 ? -24.109 13.68 1.678 1 79.94 91 ASP A N 1
ATOM 691 C CA . ASP A 1 91 ? -24.625 15.016 1.938 1 79.94 91 ASP A CA 1
ATOM 692 C C . ASP A 1 91 ? -24.172 15.523 3.307 1 79.94 91 ASP A C 1
ATOM 694 O O . ASP A 1 91 ? -23.828 16.688 3.461 1 79.94 91 ASP A O 1
ATOM 698 N N . CYS A 1 92 ? -24.188 14.672 4.191 1 84.88 92 CYS A N 1
ATOM 699 C CA . CYS A 1 92 ? -23.719 14.992 5.535 1 84.88 92 CYS A CA 1
ATOM 700 C C . CYS A 1 92 ? -22.203 15.156 5.559 1 84.88 92 CYS A C 1
ATOM 702 O O . CYS A 1 92 ? -21.688 16.141 6.109 1 84.88 92 CYS A O 1
ATOM 704 N N . LEU A 1 93 ? -21.484 14.32 4.922 1 85.12 93 LEU A N 1
ATOM 705 C CA . LEU A 1 93 ? -20.031 14.312 4.945 1 85.12 93 LEU A CA 1
ATOM 706 C C . LEU A 1 93 ? -19.469 15.555 4.258 1 85.12 93 LEU A C 1
ATOM 708 O O . LEU A 1 93 ? -18.422 16.078 4.668 1 85.12 93 LEU A O 1
ATOM 712 N N . SER A 1 94 ? -20.141 15.961 3.32 1 86.25 94 SER A N 1
ATOM 713 C CA . SER A 1 94 ? -19.641 17.047 2.494 1 86.25 94 SER A CA 1
ATOM 714 C C . SER A 1 94 ? -19.625 18.359 3.27 1 86.25 94 SER A C 1
ATOM 716 O O . SER A 1 94 ? -18.984 19.328 2.846 1 86.25 94 SER A O 1
ATOM 718 N N . LYS A 1 95 ? -20.234 18.453 4.398 1 87.88 95 LYS A N 1
ATOM 719 C CA . LYS A 1 95 ? -20.344 19.688 5.164 1 87.88 95 LYS A CA 1
ATOM 720 C C . LYS A 1 95 ? -19.656 19.562 6.52 1 87.88 95 LYS A C 1
ATOM 722 O O . LYS A 1 95 ? -19.812 20.422 7.391 1 87.88 95 LYS A O 1
ATOM 727 N N . LYS A 1 96 ? -18.859 18.562 6.641 1 87.5 96 LYS A N 1
ATOM 728 C CA . LYS A 1 96 ? -18.297 18.281 7.957 1 87.5 96 LYS A CA 1
ATOM 729 C C . LYS A 1 96 ? -16.844 18.719 8.039 1 87.5 96 LYS A C 1
ATOM 731 O O . LYS A 1 96 ? -16.094 18.562 7.074 1 87.5 96 LYS A O 1
ATOM 736 N N . LYS A 1 97 ? -16.547 19.312 9.164 1 86.06 97 LYS A N 1
ATOM 737 C CA . LYS A 1 97 ? -15.148 19.484 9.539 1 86.06 97 LYS A CA 1
ATOM 738 C C . LYS A 1 97 ? -14.633 18.281 10.328 1 86.06 97 LYS A C 1
ATOM 740 O O . LYS A 1 97 ? -14.992 18.109 11.5 1 86.06 97 LYS A O 1
ATOM 745 N N . LEU A 1 98 ? -13.883 17.516 9.75 1 85 98 LEU A N 1
ATOM 746 C CA . LEU A 1 98 ? -13.461 16.25 10.367 1 85 98 LEU A CA 1
ATOM 747 C C . LEU A 1 98 ? -12.086 16.406 11.008 1 85 98 LEU A C 1
ATOM 749 O O . LEU A 1 98 ? -11.766 15.711 11.977 1 85 98 LEU A O 1
ATOM 753 N N . SER A 1 99 ? -11.25 17.234 10.438 1 79.25 99 SER A N 1
ATOM 754 C CA . SER A 1 99 ? -9.922 17.562 10.938 1 79.25 99 SER A CA 1
ATOM 755 C C . SER A 1 99 ? -9.445 18.906 10.406 1 79.25 99 SER A C 1
ATOM 757 O O . SER A 1 99 ? -10.172 19.578 9.672 1 79.25 99 SER A O 1
ATOM 759 N N . ARG A 1 100 ? -8.266 19.281 10.812 1 74.62 100 ARG A N 1
ATOM 760 C CA . ARG A 1 100 ? -7.676 20.516 10.305 1 74.62 100 ARG A CA 1
ATOM 761 C C . ARG A 1 100 ? -7.449 20.438 8.797 1 74.62 100 ARG A C 1
ATOM 763 O O . ARG A 1 100 ? -7.566 21.453 8.102 1 74.62 100 ARG A O 1
ATOM 770 N N . GLU A 1 101 ? -7.285 19.203 8.32 1 75.31 101 GLU A N 1
ATOM 771 C CA . GLU A 1 101 ? -6.93 19.031 6.918 1 75.31 101 GLU A CA 1
ATOM 772 C C . GLU A 1 101 ? -8.141 18.609 6.09 1 75.31 101 GLU A C 1
ATOM 774 O O . GLU A 1 101 ? -8.086 18.625 4.859 1 75.31 101 GLU A O 1
ATOM 779 N N . CYS A 1 102 ? -9.156 18.344 6.828 1 86.12 102 CYS A N 1
ATOM 780 C CA . CYS A 1 102 ? -10.328 17.891 6.098 1 86.12 102 CYS A CA 1
ATOM 781 C C . CYS A 1 102 ? -11.57 18.672 6.516 1 86.12 102 CYS A C 1
ATOM 783 O O . CYS A 1 102 ? -12.344 18.219 7.363 1 86.12 102 CYS A O 1
ATOM 785 N N . VAL A 1 103 ? -11.656 19.828 5.961 1 86.31 103 VAL A N 1
ATOM 786 C CA . VAL A 1 103 ? -12.844 20.656 6.086 1 86.31 103 VAL A CA 1
ATOM 787 C C . VAL A 1 103 ? -13.664 20.594 4.797 1 86.31 103 VAL A C 1
ATOM 789 O O . VAL A 1 103 ? -13.266 21.125 3.768 1 86.31 103 VAL A O 1
ATOM 792 N N . ASN A 1 104 ? -14.75 19.922 4.855 1 89.19 104 ASN A N 1
ATOM 793 C CA . ASN A 1 104 ? -15.594 19.688 3.691 1 89.19 104 ASN A CA 1
ATOM 794 C C . ASN A 1 104 ? -14.828 18.969 2.58 1 89.19 104 ASN A C 1
ATOM 796 O O . ASN A 1 104 ? -15.008 19.281 1.401 1 89.19 104 ASN A O 1
ATOM 800 N N . CYS A 1 105 ? -13.969 18.078 2.982 1 90.38 105 CYS A N 1
ATOM 801 C CA . CYS A 1 105 ? -13.031 17.516 2.008 1 90.38 105 CYS A CA 1
ATOM 802 C C . CYS A 1 105 ? -13.703 16.453 1.146 1 90.38 105 CYS A C 1
ATOM 804 O O . CYS A 1 105 ? -13.141 16.016 0.141 1 90.38 105 CYS A O 1
ATOM 806 N N . PHE A 1 106 ? -14.945 16.094 1.466 1 89.94 106 PHE A N 1
ATOM 807 C CA . PHE A 1 106 ? -15.68 15.141 0.642 1 89.94 106 PHE A CA 1
ATOM 808 C C . PHE A 1 106 ? -16.469 15.859 -0.449 1 89.94 106 PHE A C 1
ATOM 810 O O . PHE A 1 106 ? -16.969 15.227 -1.373 1 89.94 106 PHE A O 1
ATOM 817 N N . ASP A 1 107 ? -16.531 17.172 -0.275 1 90.19 107 ASP A N 1
ATOM 818 C CA . ASP A 1 107 ? -17.156 17.984 -1.324 1 90.19 107 ASP A CA 1
ATOM 819 C C . ASP A 1 107 ? -16.156 18.281 -2.443 1 90.19 107 ASP A C 1
ATOM 821 O O . ASP A 1 107 ? -15.453 19.297 -2.402 1 90.19 107 ASP A O 1
ATOM 825 N N . LEU A 1 108 ? -16.203 17.516 -3.49 1 90.62 108 LEU A N 1
ATOM 826 C CA . LEU A 1 108 ? -15.195 17.594 -4.543 1 90.62 108 LEU A CA 1
ATOM 827 C C . LEU A 1 108 ? -15.5 18.734 -5.508 1 90.62 108 LEU A C 1
ATOM 829 O O . LEU A 1 108 ? -14.656 19.078 -6.34 1 90.62 108 LEU A O 1
ATOM 833 N N . GLY A 1 109 ? -16.625 19.266 -5.453 1 87.38 109 GLY A N 1
ATOM 834 C CA . GLY A 1 109 ? -17 20.359 -6.324 1 87.38 109 GLY A CA 1
ATOM 835 C C . GLY A 1 109 ? -16.734 21.719 -5.707 1 87.38 109 GLY A C 1
ATOM 836 O O . GLY A 1 109 ? -16.828 22.75 -6.383 1 87.38 109 GLY A O 1
ATOM 837 N N . GLY A 1 110 ? -16.406 21.797 -4.453 1 87.38 110 GLY A N 1
ATOM 838 C CA . GLY A 1 110 ? -16.156 23.047 -3.742 1 87.38 110 GLY A CA 1
ATOM 839 C C . GLY A 1 110 ? -14.695 23.406 -3.65 1 87.38 110 GLY A C 1
ATOM 840 O O . GLY A 1 110 ? -13.961 23.297 -4.637 1 87.38 110 GLY A O 1
ATOM 841 N N . ALA A 1 111 ? -14.344 23.859 -2.502 1 85.81 111 ALA A N 1
ATOM 842 C CA . ALA A 1 111 ? -12.977 24.328 -2.264 1 85.81 111 ALA A CA 1
ATOM 843 C C . ALA A 1 111 ? -11.969 23.203 -2.48 1 85.81 111 ALA A C 1
ATOM 845 O O . ALA A 1 111 ? -10.828 23.453 -2.881 1 85.81 111 ALA A O 1
ATOM 846 N N . GLU A 1 112 ? -12.359 21.984 -2.234 1 90.06 112 GLU A N 1
ATOM 847 C CA . GLU A 1 112 ? -11.477 20.828 -2.377 1 90.06 112 GLU A CA 1
ATOM 848 C C . GLU A 1 112 ? -10.945 20.719 -3.803 1 90.06 112 GLU A C 1
ATOM 850 O O . GLU A 1 112 ? -9.812 20.281 -4.012 1 90.06 112 GLU A O 1
ATOM 855 N N . ASN A 1 113 ? -11.719 21.172 -4.742 1 90.62 113 ASN A N 1
ATOM 856 C CA . ASN A 1 113 ? -11.336 21.078 -6.148 1 90.62 113 ASN A CA 1
ATOM 857 C C . ASN A 1 113 ? -10.219 22.062 -6.488 1 90.62 113 ASN A C 1
ATOM 859 O O . ASN A 1 113 ? -9.578 21.938 -7.539 1 90.62 113 ASN A O 1
ATOM 863 N N . GLN A 1 114 ? -9.922 22.984 -5.625 1 93.31 114 GLN A N 1
ATOM 864 C CA . GLN A 1 114 ? -8.922 24 -5.898 1 93.31 114 GLN A CA 1
ATOM 865 C C . GLN A 1 114 ? -7.621 23.703 -5.156 1 93.31 114 GLN A C 1
ATOM 867 O O . GLN A 1 114 ? -6.609 24.375 -5.383 1 93.31 114 GLN A O 1
ATOM 872 N N . ARG A 1 115 ? -7.652 22.75 -4.402 1 92.94 115 ARG A N 1
ATOM 873 C CA . ARG A 1 115 ? -6.473 22.438 -3.604 1 92.94 115 ARG A CA 1
ATOM 874 C C . ARG A 1 115 ? -5.285 22.094 -4.492 1 92.94 115 ARG A C 1
ATOM 876 O O . ARG A 1 115 ? -5.438 21.391 -5.496 1 92.94 115 ARG A O 1
ATOM 883 N N . TYR A 1 116 ? -4.129 22.656 -4.254 1 95.31 116 TYR A N 1
ATOM 884 C CA . TYR A 1 116 ? -2.818 22.391 -4.836 1 95.31 116 TYR A CA 1
ATOM 885 C C . TYR A 1 116 ? -2.684 23.062 -6.199 1 95.31 116 TYR A C 1
ATOM 887 O O . TYR A 1 116 ? -1.613 23.031 -6.809 1 95.31 116 TYR A O 1
ATOM 895 N N . VAL A 1 117 ? -3.801 23.625 -6.734 1 96.06 117 VAL A N 1
ATOM 896 C CA . VAL A 1 117 ? -3.68 24.266 -8.031 1 96.06 117 VAL A CA 1
ATOM 897 C C . VAL A 1 117 ? -3.941 25.766 -7.891 1 96.06 117 VAL A C 1
ATOM 899 O O . VAL A 1 117 ? -3.633 26.547 -8.797 1 96.06 117 VAL A O 1
ATOM 902 N N . LYS A 1 118 ? -4.469 26.172 -6.789 1 94.94 118 LYS A N 1
ATOM 903 C CA . LYS A 1 118 ? -4.629 27.578 -6.426 1 94.94 118 LYS A CA 1
ATOM 904 C C . LYS A 1 118 ? -4.105 27.844 -5.02 1 94.94 118 LYS A C 1
ATOM 906 O O . LYS A 1 118 ? -4.41 27.094 -4.086 1 94.94 118 LYS A O 1
ATOM 911 N N . SER A 1 119 ? -3.383 28.859 -4.859 1 93.25 119 SER A N 1
ATOM 912 C CA . SER A 1 119 ? -2.799 29.188 -3.564 1 93.25 119 SER A CA 1
ATOM 913 C C . SER A 1 119 ? -3.678 30.188 -2.801 1 93.25 119 SER A C 1
ATOM 915 O O . SER A 1 119 ? -4.152 31.172 -3.367 1 93.25 119 SER A O 1
ATOM 917 N N . LYS A 1 120 ? -3.885 29.938 -1.582 1 87.56 120 LYS A N 1
ATOM 918 C CA . LYS A 1 120 ? -4.609 30.859 -0.715 1 87.56 120 LYS A CA 1
ATOM 919 C C . LYS A 1 120 ? -3.65 31.656 0.16 1 87.56 120 LYS A C 1
ATOM 921 O O . LYS A 1 120 ? -4.055 32.625 0.817 1 87.56 120 LYS A O 1
ATOM 926 N N . GLY A 1 121 ? -2.418 31.297 0.195 1 90.31 121 GLY A N 1
ATOM 927 C CA . GLY A 1 121 ? -1.391 31.938 1 1 90.31 121 GLY A CA 1
ATOM 928 C C . GLY A 1 121 ? 0.008 31.438 0.685 1 90.31 121 GLY A C 1
ATOM 929 O O . GLY A 1 121 ? 0.186 30.562 -0.158 1 90.31 121 GLY A O 1
ATOM 930 N N . LYS A 1 122 ? 0.928 31.984 1.354 1 93.12 122 LYS A N 1
ATOM 931 C CA . LYS A 1 122 ? 2.332 31.719 1.057 1 93.12 122 LYS A CA 1
ATOM 932 C C . LYS A 1 122 ? 2.699 30.266 1.397 1 93.12 122 LYS A C 1
ATOM 934 O O . LYS A 1 122 ? 3.635 29.703 0.823 1 93.12 122 LYS A O 1
ATOM 939 N N . ASN A 1 123 ? 1.964 29.656 2.311 1 94.62 123 ASN A N 1
ATOM 940 C CA . ASN A 1 123 ? 2.262 28.297 2.729 1 94.62 123 ASN A CA 1
ATOM 941 C C . ASN A 1 123 ? 1.714 27.281 1.735 1 94.62 123 ASN A C 1
ATOM 943 O O . ASN A 1 123 ? 2.061 26.094 1.799 1 94.62 123 ASN A O 1
ATOM 947 N N . ASP A 1 124 ? 0.88 27.734 0.875 1 95.19 124 ASP A N 1
ATOM 948 C CA . ASP A 1 124 ? 0.269 26.828 -0.091 1 95.19 124 ASP A CA 1
ATOM 949 C C . ASP A 1 124 ? 1.133 26.703 -1.343 1 95.19 124 ASP A C 1
ATOM 951 O O . ASP A 1 124 ? 1.094 27.562 -2.227 1 95.19 124 ASP A O 1
ATOM 955 N N . PHE A 1 125 ? 1.871 25.672 -1.402 1 96.94 125 PHE A N 1
ATOM 956 C CA . PHE A 1 125 ? 2.697 25.422 -2.58 1 96.94 125 PHE A CA 1
ATOM 957 C C . PHE A 1 125 ? 1.877 24.797 -3.699 1 96.94 125 PHE A C 1
ATOM 959 O O . PHE A 1 125 ? 1.048 23.922 -3.447 1 96.94 125 PHE A O 1
ATOM 966 N N . LEU A 1 126 ? 2.109 25.234 -4.891 1 96.88 126 LEU A N 1
ATOM 967 C CA . LEU A 1 126 ? 1.435 24.656 -6.051 1 96.88 126 LEU A CA 1
ATOM 968 C C . LEU A 1 126 ? 2.119 23.375 -6.504 1 96.88 126 LEU A C 1
ATOM 970 O O . LEU A 1 126 ? 3.35 23.281 -6.496 1 96.88 126 LEU A O 1
ATOM 974 N N . LEU A 1 127 ? 1.323 22.469 -6.938 1 96 127 LEU A N 1
ATOM 975 C CA . LEU A 1 127 ? 1.791 21.141 -7.293 1 96 127 LEU A CA 1
ATOM 976 C C . LEU A 1 127 ? 2.855 21.203 -8.383 1 96 127 LEU A C 1
ATOM 978 O O . LEU A 1 127 ? 3.922 20.594 -8.25 1 96 127 LEU A O 1
ATOM 982 N N . ASP A 1 128 ? 2.609 21.938 -9.414 1 95.25 128 ASP A N 1
ATOM 983 C CA . ASP A 1 128 ? 3.521 22 -10.547 1 95.25 128 ASP A CA 1
ATOM 984 C C . ASP A 1 128 ? 4.852 22.641 -10.156 1 95.25 128 ASP A C 1
ATOM 986 O O . ASP A 1 128 ? 5.902 22.281 -10.688 1 95.25 128 ASP A O 1
ATOM 990 N N . ASP A 1 129 ? 4.785 23.578 -9.227 1 95.19 129 ASP A N 1
ATOM 991 C CA . ASP A 1 129 ? 6.012 24.172 -8.719 1 95.19 129 ASP A CA 1
ATOM 992 C C . ASP A 1 129 ? 6.875 23.156 -7.992 1 95.19 129 ASP A C 1
ATOM 994 O O . ASP A 1 129 ? 8.086 23.094 -8.203 1 95.19 129 ASP A O 1
ATOM 998 N N . VAL A 1 130 ? 6.219 22.375 -7.199 1 96.19 130 VAL A N 1
ATOM 999 C CA . VAL A 1 130 ? 6.953 21.391 -6.414 1 96.19 130 VAL A CA 1
ATOM 1000 C C . VAL A 1 130 ? 7.496 20.297 -7.332 1 96.19 130 VAL A C 1
ATOM 1002 O O . VAL A 1 130 ? 8.648 19.875 -7.195 1 96.19 130 VAL A O 1
ATOM 1005 N N . LEU A 1 131 ? 6.645 19.766 -8.234 1 93.75 131 LEU A N 1
ATOM 1006 C CA . LEU A 1 131 ? 7.066 18.719 -9.164 1 93.75 131 LEU A CA 1
ATOM 1007 C C . LEU A 1 131 ? 8.25 19.203 -10 1 93.75 131 LEU A C 1
ATOM 1009 O O . LEU A 1 131 ? 9.109 18.391 -10.375 1 93.75 131 LEU A O 1
ATOM 1013 N N . GLY A 1 132 ? 8.305 20.469 -10.242 1 92.12 132 GLY A N 1
ATOM 1014 C CA . GLY A 1 132 ? 9.398 21.047 -11.008 1 92.12 132 GLY A CA 1
ATOM 1015 C C . GLY A 1 132 ? 10.719 21.047 -10.266 1 92.12 132 GLY A C 1
ATOM 1016 O O . GLY A 1 132 ? 11.781 21.172 -10.883 1 92.12 132 GLY A O 1
ATOM 1017 N N . LEU A 1 133 ? 10.664 20.891 -8.969 1 91.06 133 LEU A N 1
ATOM 1018 C CA . LEU A 1 133 ? 11.867 20.891 -8.148 1 91.06 133 LEU A CA 1
ATOM 1019 C C . LEU A 1 133 ? 12.547 19.531 -8.195 1 91.06 133 LEU A C 1
ATOM 1021 O O . LEU A 1 133 ? 13.711 19.391 -7.809 1 91.06 133 LEU A O 1
ATOM 1025 N N . GLY A 1 134 ? 11.836 18.5 -8.672 1 80.75 134 GLY A N 1
ATOM 1026 C CA . GLY A 1 134 ? 12.383 17.156 -8.688 1 80.75 134 GLY A CA 1
ATOM 1027 C C . GLY A 1 134 ? 13.312 16.906 -9.859 1 80.75 134 GLY A C 1
ATOM 1028 O O . GLY A 1 134 ? 12.938 17.109 -11.016 1 80.75 134 GLY A O 1
ATOM 1029 N N . SER A 1 135 ? 14.633 16.766 -9.734 1 65.25 135 SER A N 1
ATOM 1030 C CA . SER A 1 135 ? 15.656 16.609 -10.758 1 65.25 135 SER A CA 1
ATOM 1031 C C . SER A 1 135 ? 15.547 15.242 -11.445 1 65.25 135 SER A C 1
ATOM 1033 O O . SER A 1 135 ? 15.922 15.094 -12.609 1 65.25 135 SER A O 1
ATOM 1035 N N . GLY A 1 136 ? 14.742 14.492 -11.359 1 63.38 136 GLY A N 1
ATOM 1036 C CA . GLY A 1 136 ? 14.781 13.148 -11.922 1 63.38 136 GLY A CA 1
ATOM 1037 C C . GLY A 1 136 ? 13.398 12.57 -12.18 1 63.38 136 GLY A C 1
ATOM 1038 O O . GLY A 1 136 ? 13.273 11.445 -12.656 1 63.38 136 GLY A O 1
ATOM 1039 N N . GLY A 1 137 ? 12.477 13.43 -12.008 1 79.56 137 GLY A N 1
ATOM 1040 C CA . GLY A 1 137 ? 11.117 13 -12.289 1 79.56 137 GLY A CA 1
ATOM 1041 C C . GLY A 1 137 ? 10.438 12.359 -11.086 1 79.56 137 GLY A C 1
ATOM 1042 O O . GLY A 1 137 ? 11.102 11.781 -10.227 1 79.56 137 GLY A O 1
ATOM 1043 N N . ILE A 1 138 ? 9.242 12.578 -10.805 1 91.5 138 ILE A N 1
ATOM 1044 C CA . ILE A 1 138 ? 8.391 12.023 -9.758 1 91.5 138 ILE A CA 1
ATOM 1045 C C . ILE A 1 138 ? 7.34 11.109 -10.383 1 91.5 138 ILE A C 1
ATOM 1047 O O . ILE A 1 138 ? 6.527 11.547 -11.195 1 91.5 138 ILE A O 1
ATOM 1051 N N . ARG A 1 139 ? 7.457 9.844 -10.047 1 92.69 139 ARG A N 1
AT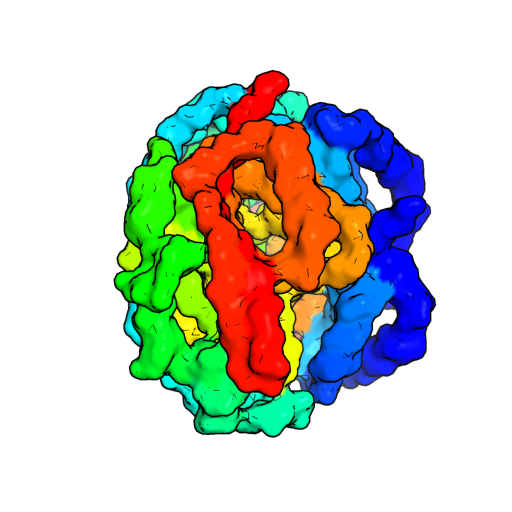OM 1052 C CA . ARG A 1 139 ? 6.543 8.875 -10.648 1 92.69 139 ARG A CA 1
ATOM 1053 C C . ARG A 1 139 ? 5.605 8.281 -9.602 1 92.69 139 ARG A C 1
ATOM 1055 O O . ARG A 1 139 ? 4.422 8.078 -9.867 1 92.69 139 ARG A O 1
ATOM 1062 N N . ILE A 1 140 ? 6.145 7.996 -8.453 1 95.06 140 ILE A N 1
ATOM 1063 C CA . ILE A 1 140 ? 5.336 7.379 -7.41 1 95.06 140 ILE A CA 1
ATOM 1064 C C . ILE A 1 140 ? 5.52 8.133 -6.098 1 95.06 140 ILE A C 1
ATOM 1066 O O . ILE A 1 140 ? 6.617 8.609 -5.797 1 95.06 140 ILE A O 1
ATOM 1070 N N . GLY A 1 141 ? 4.5 8.281 -5.379 1 96.94 141 GLY A N 1
ATOM 1071 C CA . GLY A 1 141 ? 4.523 9.023 -4.129 1 96.94 141 GLY A CA 1
ATOM 1072 C C . GLY A 1 141 ? 3.709 8.367 -3.029 1 96.94 141 GLY A C 1
ATOM 1073 O O . GLY A 1 141 ? 2.943 7.438 -3.291 1 96.94 141 GLY A O 1
ATOM 1074 N N . PHE A 1 142 ? 3.984 8.82 -1.808 1 97.75 142 PHE A N 1
ATOM 1075 C CA . PHE A 1 142 ? 3.295 8.391 -0.596 1 97.75 142 PHE A CA 1
ATOM 1076 C C . PHE A 1 142 ? 2.729 9.586 0.155 1 97.75 142 PHE A C 1
ATOM 1078 O O . PHE A 1 142 ? 3.459 10.523 0.483 1 97.75 142 PHE A O 1
ATOM 1085 N N . ASP A 1 143 ? 1.41 9.609 0.315 1 97.25 143 ASP A N 1
ATOM 1086 C CA . ASP A 1 143 ? 0.71 10.695 0.992 1 97.25 143 ASP A CA 1
ATOM 1087 C C . ASP A 1 143 ? 0.265 10.273 2.391 1 97.25 143 ASP A C 1
ATOM 1089 O O . ASP A 1 143 ? -0.654 9.469 2.539 1 97.25 143 ASP A O 1
ATOM 1093 N N . ILE A 1 144 ? 0.86 10.828 3.4 1 95.44 144 ILE A N 1
ATOM 1094 C CA . ILE A 1 144 ? 0.571 10.477 4.789 1 95.44 144 ILE A CA 1
ATOM 1095 C C . ILE A 1 144 ? -0.597 11.32 5.297 1 95.44 144 ILE A C 1
ATOM 1097 O O . ILE A 1 144 ? -0.493 12.547 5.391 1 95.44 144 ILE A O 1
ATOM 1101 N N . GLY A 1 145 ? -1.653 10.656 5.598 1 89.62 145 GLY A N 1
ATOM 1102 C CA . GLY A 1 145 ? -2.816 11.367 6.109 1 89.62 145 GLY A CA 1
ATOM 1103 C C . GLY A 1 145 ? -3.537 12.172 5.043 1 89.62 145 GLY A C 1
ATOM 1104 O O . GLY A 1 145 ? -3.84 13.352 5.25 1 89.62 145 GLY A O 1
ATOM 1105 N N . GLY A 1 146 ? -3.873 11.68 3.953 1 85.38 146 GLY A N 1
ATOM 1106 C CA . GLY A 1 146 ? -4.254 12.406 2.756 1 85.38 146 GLY A CA 1
ATOM 1107 C C . GLY A 1 146 ? -5.742 12.695 2.676 1 85.38 146 GLY A C 1
ATOM 1108 O O . GLY A 1 146 ? -6.25 13.078 1.622 1 85.38 146 GLY A O 1
ATOM 1109 N N . GLY A 1 147 ? -6.512 12.422 3.793 1 86.88 147 GLY A N 1
ATOM 1110 C CA . GLY A 1 147 ? -7.918 12.781 3.801 1 86.88 147 GLY A CA 1
ATOM 1111 C C . GLY A 1 147 ? -8.719 12.094 2.709 1 86.88 147 GLY A C 1
ATOM 1112 O O . GLY A 1 147 ? -8.672 10.867 2.576 1 86.88 147 GLY A O 1
ATOM 1113 N N . SER A 1 148 ? -9.312 12.992 1.771 1 89.81 148 SER A N 1
ATOM 1114 C CA . SER A 1 148 ? -10.219 12.5 0.741 1 89.81 148 SER A CA 1
ATOM 1115 C C . SER A 1 148 ? -9.461 12.062 -0.506 1 89.81 148 SER A C 1
ATOM 1117 O O . SER A 1 148 ? -10.062 11.719 -1.522 1 89.81 148 SER A O 1
ATOM 1119 N N . GLY A 1 149 ? -8.141 12.094 -0.495 1 94.62 149 GLY A N 1
ATOM 1120 C CA . GLY A 1 149 ? -7.352 11.609 -1.613 1 94.62 149 GLY A CA 1
ATOM 1121 C C . GLY A 1 149 ? -7.137 12.648 -2.693 1 94.62 149 GLY A C 1
ATOM 1122 O O . GLY A 1 149 ? -6.723 12.32 -3.807 1 94.62 149 GLY A O 1
ATOM 1123 N N . THR A 1 150 ? -7.414 13.922 -2.412 1 95.44 150 THR A N 1
ATOM 1124 C CA . THR A 1 150 ? -7.336 14.984 -3.41 1 95.44 150 THR A CA 1
ATOM 1125 C C . THR A 1 150 ? -5.902 15.148 -3.908 1 95.44 150 THR A C 1
ATOM 1127 O O . THR A 1 150 ? -5.676 15.367 -5.102 1 95.44 150 THR A O 1
ATOM 1130 N N . PHE A 1 151 ? -4.949 15.07 -3.014 1 96.75 151 PHE A N 1
ATOM 1131 C CA . PHE A 1 151 ? -3.555 15.141 -3.432 1 96.75 151 PHE A CA 1
ATOM 1132 C C . PHE A 1 151 ? -3.242 14.062 -4.465 1 96.75 151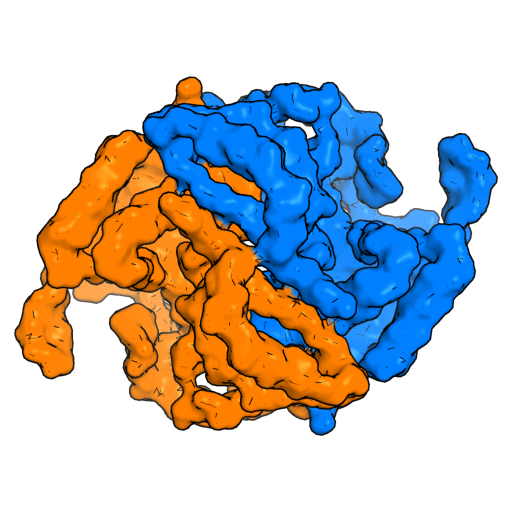 PHE A C 1
ATOM 1134 O O . PHE A 1 151 ? -2.641 14.344 -5.5 1 96.75 151 PHE A O 1
ATOM 1141 N N . ALA A 1 152 ? -3.646 12.852 -4.184 1 97.25 152 ALA A N 1
ATOM 1142 C CA . ALA A 1 152 ? -3.43 11.727 -5.09 1 97.25 152 ALA A CA 1
ATOM 1143 C C . ALA A 1 152 ? -4.133 11.953 -6.422 1 97.25 152 ALA A C 1
ATOM 1145 O O . ALA A 1 152 ? -3.602 11.617 -7.48 1 97.25 152 ALA A O 1
ATOM 1146 N N . ALA A 1 153 ? -5.309 12.484 -6.379 1 96.62 153 ALA A N 1
ATOM 1147 C CA . ALA A 1 153 ? -6.059 12.758 -7.605 1 96.62 153 ALA A CA 1
ATOM 1148 C C . ALA A 1 153 ? -5.312 13.742 -8.5 1 96.62 153 ALA A C 1
ATOM 1150 O O . ALA A 1 153 ? -5.156 13.508 -9.703 1 96.62 153 ALA A O 1
ATOM 1151 N N . ARG A 1 154 ? -4.852 14.812 -7.918 1 96.94 154 ARG A N 1
ATOM 1152 C CA . ARG A 1 154 ? -4.113 15.82 -8.664 1 96.94 154 ARG A CA 1
ATOM 1153 C C . ARG A 1 154 ? -2.828 15.25 -9.242 1 96.94 154 ARG A C 1
ATOM 1155 O O . ARG A 1 154 ? -2.455 15.562 -10.375 1 96.94 154 ARG A O 1
ATOM 1162 N N . MET A 1 155 ? -2.207 14.484 -8.492 1 96.69 155 MET A N 1
ATOM 1163 C CA . MET A 1 155 ? -0.974 13.844 -8.945 1 96.69 155 MET A CA 1
ATOM 1164 C C . MET A 1 155 ? -1.249 12.883 -10.094 1 96.69 155 MET A C 1
ATOM 1166 O O . MET A 1 155 ? -0.475 12.812 -11.055 1 96.69 155 MET A O 1
ATOM 1170 N N . ALA A 1 156 ? -2.324 12.133 -9.969 1 95.56 156 ALA A N 1
ATOM 1171 C CA . ALA A 1 156 ? -2.699 11.203 -11.039 1 95.56 156 ALA A CA 1
ATOM 1172 C C . ALA A 1 156 ? -2.885 11.938 -12.359 1 95.56 156 ALA A C 1
ATOM 1174 O O . ALA A 1 156 ? -2.502 11.43 -13.414 1 95.56 156 ALA A O 1
ATOM 1175 N N . GLU A 1 157 ? -3.426 13.117 -12.32 1 94.81 157 GLU A N 1
ATOM 1176 C CA . GLU A 1 157 ? -3.609 13.938 -13.508 1 94.81 157 GLU A CA 1
ATOM 1177 C C . GLU A 1 157 ? -2.268 14.305 -14.141 1 94.81 157 GLU A C 1
ATOM 1179 O O . GLU A 1 157 ? -2.215 14.734 -15.297 1 94.81 157 GLU A O 1
ATOM 1184 N N . ARG A 1 158 ? -1.249 14.117 -13.414 1 93.44 158 ARG A N 1
ATOM 1185 C CA . ARG A 1 158 ? 0.096 14.453 -13.859 1 93.44 158 ARG A CA 1
ATOM 1186 C C . ARG A 1 158 ? 0.951 13.203 -14.031 1 93.44 158 ARG A C 1
ATOM 1188 O O . ARG A 1 158 ? 2.182 13.281 -14.008 1 93.44 158 ARG A O 1
ATOM 1195 N N . ASN A 1 159 ? 0.346 12.055 -14.039 1 91.19 159 ASN A N 1
ATOM 1196 C CA . ASN A 1 159 ? 0.974 10.758 -14.273 1 91.19 159 ASN A CA 1
ATOM 1197 C C . ASN A 1 159 ? 1.853 10.352 -13.094 1 91.19 159 ASN A C 1
ATOM 1199 O O . ASN A 1 159 ? 2.896 9.719 -13.281 1 91.19 159 ASN A O 1
ATOM 1203 N N . VAL A 1 160 ? 1.496 10.82 -11.938 1 94 160 VAL A N 1
ATOM 1204 C CA . VAL A 1 160 ? 2.145 10.383 -10.711 1 94 160 VAL A CA 1
ATOM 1205 C C . VAL A 1 160 ? 1.175 9.539 -9.883 1 94 160 VAL A C 1
ATOM 1207 O O . VAL A 1 160 ? 0.054 9.969 -9.602 1 94 160 VAL A O 1
ATOM 1210 N N . THR A 1 161 ? 1.57 8.383 -9.578 1 95.56 161 THR A N 1
ATOM 1211 C CA . THR A 1 161 ? 0.73 7.52 -8.758 1 95.56 161 THR A CA 1
ATOM 1212 C C . THR A 1 161 ? 1.051 7.703 -7.273 1 95.56 161 THR A C 1
ATOM 1214 O O . THR A 1 161 ? 2.205 7.574 -6.863 1 95.56 161 THR A O 1
ATOM 1217 N N . VAL A 1 162 ? 0.047 8.016 -6.496 1 97.31 162 VAL A N 1
ATOM 1218 C CA . VAL A 1 162 ? 0.236 8.266 -5.07 1 97.31 162 VAL A CA 1
ATOM 1219 C C . VAL A 1 162 ? -0.629 7.301 -4.258 1 97.31 162 VAL A C 1
ATOM 1221 O O . VAL A 1 162 ? -1.803 7.094 -4.574 1 97.31 162 VAL A O 1
ATOM 1224 N N . ILE A 1 163 ? -0.036 6.672 -3.316 1 96.75 163 ILE A N 1
ATOM 1225 C CA . ILE A 1 163 ? -0.776 5.906 -2.32 1 96.75 163 ILE A CA 1
ATOM 1226 C C . ILE A 1 163 ? -1.062 6.781 -1.104 1 96.75 163 ILE A C 1
ATOM 1228 O O . ILE A 1 163 ? -0.169 7.465 -0.599 1 96.75 163 ILE A O 1
ATOM 1232 N N . THR A 1 164 ? -2.318 6.773 -0.678 1 96.69 164 THR A N 1
ATOM 1233 C CA . THR A 1 164 ? -2.742 7.645 0.413 1 96.69 164 THR A CA 1
ATOM 1234 C C . THR A 1 164 ? -2.959 6.844 1.692 1 96.69 164 THR A C 1
ATOM 1236 O O . THR A 1 164 ? -3.789 5.934 1.726 1 96.69 164 THR A O 1
ATOM 1239 N N . ASN A 1 165 ? -2.201 7.156 2.662 1 95.38 165 ASN A N 1
ATOM 1240 C CA . ASN A 1 165 ? -2.4 6.586 3.99 1 95.38 165 ASN A CA 1
ATOM 1241 C C . ASN A 1 165 ? -3.596 7.215 4.699 1 95.38 165 ASN A C 1
ATOM 1243 O O . ASN A 1 165 ? -3.73 8.438 4.727 1 95.38 165 ASN A O 1
ATOM 1247 N N . THR A 1 166 ? -4.449 6.414 5.234 1 91.06 166 THR A N 1
ATOM 1248 C CA . THR A 1 166 ? -5.609 6.918 5.961 1 91.06 166 THR A CA 1
ATOM 1249 C C . THR A 1 166 ? -6.105 5.891 6.969 1 91.06 166 THR A C 1
ATOM 1251 O O . THR A 1 166 ? -5.781 4.707 6.871 1 91.06 166 THR A O 1
ATOM 1254 N N . LEU A 1 167 ? -6.73 6.473 7.949 1 87.69 167 LEU A N 1
ATOM 1255 C CA . LEU A 1 167 ? -7.594 5.684 8.82 1 87.69 167 LEU A CA 1
ATOM 1256 C C . LEU A 1 167 ? -9.031 6.176 8.75 1 87.69 167 LEU A C 1
ATOM 1258 O O . LEU A 1 167 ? -9.289 7.309 8.336 1 87.69 167 LEU A O 1
ATOM 1262 N N . ASN A 1 168 ? -9.977 5.496 8.836 1 87.44 168 ASN A N 1
ATOM 1263 C CA . ASN A 1 168 ? -11.383 5.875 8.781 1 87.44 168 ASN A CA 1
ATOM 1264 C C . ASN A 1 168 ? -11.852 6.488 10.102 1 87.44 168 ASN A C 1
ATOM 1266 O O . ASN A 1 168 ? -12.859 6.055 10.664 1 87.44 168 ASN A O 1
ATOM 1270 N N . VAL A 1 169 ? -11.109 7.469 10.461 1 82.44 169 VAL A N 1
ATOM 1271 C CA . VAL A 1 169 ? -11.516 8.125 11.703 1 82.44 169 VAL A CA 1
ATOM 1272 C C . VAL A 1 169 ? -12.727 9.016 11.445 1 82.44 169 VAL A C 1
ATOM 1274 O O . VAL A 1 169 ? -12.609 10.055 10.797 1 82.44 169 VAL A O 1
ATOM 1277 N N . ASP A 1 170 ? -13.859 8.641 11.859 1 80.81 170 ASP A N 1
ATOM 1278 C CA . ASP A 1 170 ? -15.141 9.328 11.867 1 80.81 170 ASP A CA 1
ATOM 1279 C C . ASP A 1 170 ? -15.656 9.539 10.445 1 80.81 170 ASP A C 1
ATOM 1281 O O . ASP A 1 170 ? -16.594 10.32 10.219 1 80.81 170 ASP A O 1
ATOM 1285 N N . ALA A 1 171 ? -15.062 8.992 9.484 1 87.06 171 ALA A N 1
ATOM 1286 C CA . ALA A 1 171 ? -15.531 9.07 8.102 1 87.06 171 ALA A CA 1
ATOM 1287 C C . ALA A 1 171 ? -14.977 7.918 7.27 1 87.06 171 ALA A C 1
ATOM 1289 O O . ALA A 1 171 ? -13.938 7.348 7.605 1 87.06 171 ALA A O 1
ATOM 1290 N N . PRO A 1 172 ? -15.57 7.602 6.199 1 87.31 172 PRO A N 1
ATOM 1291 C CA . PRO A 1 172 ? -15.133 6.492 5.344 1 87.31 172 PRO A CA 1
ATOM 1292 C C . PRO A 1 172 ? -14.086 6.91 4.32 1 87.31 172 PRO A C 1
ATOM 1294 O O . PRO A 1 172 ? -14.305 6.77 3.113 1 87.31 172 PRO A O 1
ATOM 1297 N N . PHE A 1 173 ? -12.969 7.305 4.734 1 90.5 173 PHE A N 1
ATOM 1298 C CA . PHE A 1 173 ? -11.914 7.828 3.875 1 90.5 173 PHE A CA 1
ATOM 1299 C C . PHE A 1 173 ? -11.445 6.766 2.891 1 90.5 173 PHE A C 1
ATOM 1301 O O . PHE A 1 173 ? -11.297 7.039 1.697 1 90.5 173 PHE A O 1
ATOM 1308 N N . SER A 1 174 ? -11.242 5.555 3.35 1 91.12 174 SER A N 1
ATOM 1309 C CA . SER A 1 174 ? -10.719 4.492 2.498 1 91.12 174 SER A CA 1
ATOM 1310 C C . SER A 1 174 ? -11.672 4.184 1.348 1 91.12 174 SER A C 1
ATOM 1312 O O . SER A 1 174 ? -11.25 4.098 0.192 1 91.12 174 SER A O 1
ATOM 1314 N N . GLU A 1 175 ? -12.922 4.059 1.689 1 86.19 175 GLU A N 1
ATOM 1315 C CA . GLU A 1 175 ? -13.93 3.766 0.678 1 86.19 175 GLU A CA 1
ATOM 1316 C C . GLU A 1 175 ? -14.047 4.906 -0.328 1 86.19 175 GLU A C 1
ATOM 1318 O O . GLU A 1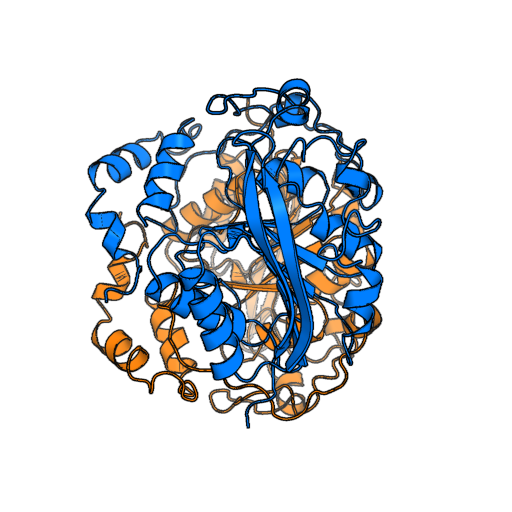 175 ? -14.188 4.672 -1.529 1 86.19 175 GLU A O 1
ATOM 1323 N N . PHE A 1 176 ? -13.992 6.07 0.194 1 88.12 176 PHE A N 1
ATOM 1324 C CA . PHE A 1 176 ? -14.133 7.238 -0.665 1 88.12 176 PHE A CA 1
ATOM 1325 C C . PHE A 1 176 ? -12.953 7.348 -1.624 1 88.12 176 PHE A C 1
ATOM 1327 O O . PHE A 1 176 ? -13.141 7.535 -2.828 1 88.12 176 PHE A O 1
ATOM 1334 N N . ILE A 1 177 ? -11.742 7.211 -1.158 1 92.5 177 ILE A N 1
ATOM 1335 C CA . ILE A 1 177 ? -10.539 7.277 -1.978 1 92.5 177 ILE A CA 1
ATOM 1336 C C . ILE A 1 177 ? -10.594 6.207 -3.066 1 92.5 177 ILE A C 1
ATOM 1338 O O . ILE A 1 177 ? -10.328 6.488 -4.238 1 92.5 177 ILE A O 1
ATOM 1342 N N . SER A 1 178 ? -10.961 5.043 -2.682 1 90.94 178 SER A N 1
ATOM 1343 C CA . SER A 1 178 ? -11.023 3.943 -3.637 1 90.94 178 SER A CA 1
ATOM 1344 C C . SER A 1 178 ? -12.102 4.191 -4.691 1 90.94 178 SER A C 1
ATOM 1346 O O . SER A 1 178 ? -11.945 3.807 -5.852 1 90.94 178 SER A O 1
ATOM 1348 N N . SER A 1 179 ? -13.203 4.762 -4.293 1 86.44 179 SER A N 1
ATOM 1349 C CA . SER A 1 179 ? -14.289 5.039 -5.234 1 86.44 179 SER A CA 1
ATOM 1350 C C . SER A 1 179 ? -13.844 6.016 -6.316 1 86.44 179 SER A C 1
ATOM 1352 O O . SER A 1 179 ? -14.414 6.047 -7.406 1 86.44 179 SER A O 1
ATOM 1354 N N . ARG A 1 180 ? -12.844 6.742 -6.012 1 90.31 180 ARG A N 1
ATOM 1355 C CA . ARG A 1 180 ? -12.297 7.695 -6.973 1 90.31 180 ARG A CA 1
ATOM 1356 C C . ARG A 1 180 ? -11.289 7.027 -7.898 1 90.31 180 ARG A C 1
ATOM 1358 O O . ARG A 1 180 ? -10.734 7.672 -8.789 1 90.31 180 ARG A O 1
ATOM 1365 N N . GLY A 1 181 ? -11.031 5.719 -7.648 1 91.06 181 GLY A N 1
ATOM 1366 C CA . GLY A 1 181 ? -10.031 5.004 -8.43 1 91.06 181 GLY A CA 1
ATOM 1367 C C . GLY A 1 181 ? -8.617 5.219 -7.918 1 91.06 181 GLY A C 1
ATOM 1368 O O . GLY A 1 181 ? -7.652 5.07 -8.672 1 91.06 181 GLY A O 1
ATOM 1369 N N . LEU A 1 182 ? -8.5 5.633 -6.66 1 94.44 182 LEU A N 1
ATOM 1370 C CA . LEU A 1 182 ? -7.223 5.906 -6.012 1 94.44 182 LEU A CA 1
ATOM 1371 C C . LEU A 1 182 ? -6.938 4.887 -4.914 1 94.44 182 LEU A C 1
ATOM 1373 O O . LEU A 1 182 ? -7.816 4.098 -4.555 1 94.44 182 LEU A O 1
ATOM 1377 N N . PHE A 1 183 ? -5.727 4.902 -4.379 1 94.25 183 PHE A N 1
ATOM 1378 C CA . PHE A 1 183 ? -5.309 3.814 -3.504 1 94.25 183 PHE A CA 1
ATOM 1379 C C . PHE A 1 183 ? -5.211 4.289 -2.059 1 94.25 183 PHE A C 1
ATOM 1381 O O . PHE A 1 183 ? -4.348 5.102 -1.723 1 94.25 183 PHE A O 1
ATOM 1388 N N . PRO A 1 184 ? -6.07 3.76 -1.275 1 95.81 184 PRO A N 1
ATOM 1389 C CA . PRO A 1 184 ? -5.938 3.98 0.167 1 95.81 184 PRO A CA 1
ATOM 1390 C C . PRO A 1 184 ? -5.121 2.893 0.859 1 95.81 184 PRO A C 1
ATOM 1392 O O . PRO A 1 184 ? -5.277 1.708 0.553 1 95.81 184 PRO A O 1
ATOM 1395 N N . LEU A 1 185 ? -4.199 3.283 1.599 1 96.06 185 LEU A N 1
ATOM 1396 C CA . LEU A 1 185 ? -3.477 2.41 2.518 1 96.06 185 LEU A CA 1
ATOM 1397 C C . LEU A 1 185 ? -3.988 2.578 3.943 1 96.06 185 LEU A C 1
ATOM 1399 O O . LEU A 1 185 ? -3.906 3.668 4.512 1 96.06 185 LEU A O 1
ATOM 1403 N N . TYR A 1 186 ? -4.508 1.499 4.5 1 94.06 186 TYR A N 1
ATOM 1404 C CA . TYR A 1 186 ? -5.148 1.539 5.812 1 94.06 186 TYR A CA 1
ATOM 1405 C C . TYR A 1 186 ? -4.184 1.081 6.902 1 94.06 186 TYR A C 1
ATOM 1407 O O . TYR A 1 186 ? -4.129 -0.107 7.23 1 94.06 186 TYR A O 1
ATOM 1415 N N . LEU A 1 187 ? -3.51 2.057 7.488 1 90.62 187 LEU A N 1
ATOM 1416 C CA . LEU A 1 187 ? -2.543 1.732 8.531 1 90.62 187 LEU A CA 1
ATOM 1417 C C . LEU A 1 187 ? -2.295 2.936 9.438 1 90.62 187 LEU A C 1
ATOM 1419 O O . LEU A 1 187 ? -2.391 4.082 8.992 1 90.62 187 LEU A O 1
ATOM 1423 N N . SER A 1 188 ? -1.974 2.635 10.625 1 87.5 188 SER A N 1
ATOM 1424 C CA . SER A 1 188 ? -1.596 3.695 11.555 1 87.5 188 SER A CA 1
ATOM 1425 C C . SER A 1 188 ? -0.148 4.125 11.344 1 87.5 188 SER A C 1
ATOM 1427 O O . SER A 1 188 ? 0.636 3.402 10.727 1 87.5 188 SER A O 1
ATOM 1429 N N . LEU A 1 189 ? 0.167 5.238 11.859 1 87.94 189 LEU A N 1
ATOM 1430 C CA . LEU A 1 189 ? 1.532 5.738 11.734 1 87.94 189 LEU A CA 1
ATOM 1431 C C . LEU A 1 189 ? 2.42 5.168 12.836 1 87.94 189 LEU A C 1
ATOM 1433 O O . LEU A 1 189 ? 3.604 5.5 12.922 1 87.94 189 LEU A O 1
ATOM 1437 N N . ASP A 1 190 ? 1.925 4.266 13.57 1 82.06 190 ASP A N 1
ATOM 1438 C CA . ASP A 1 190 ? 2.682 3.707 14.688 1 82.06 190 ASP A CA 1
ATOM 1439 C C . ASP A 1 190 ? 3.533 2.523 14.234 1 82.06 190 ASP A C 1
ATOM 1441 O O . ASP A 1 190 ? 4.41 2.066 14.969 1 82.06 190 ASP A O 1
ATOM 1445 N N . HIS A 1 191 ? 3.344 2.123 13.055 1 82.19 191 HIS A N 1
ATOM 1446 C CA . HIS A 1 191 ? 4.074 0.958 12.562 1 82.19 191 HIS A CA 1
ATOM 1447 C C . HIS A 1 191 ? 4.977 1.324 11.391 1 82.19 191 HIS A C 1
ATOM 1449 O O . HIS A 1 191 ? 4.734 2.316 10.703 1 82.19 191 HIS A O 1
ATOM 1455 N N . ARG A 1 192 ? 5.965 0.416 11.258 1 91.12 192 ARG A N 1
ATOM 1456 C CA . ARG A 1 192 ? 6.855 0.565 10.109 1 91.12 192 ARG A CA 1
ATOM 1457 C C . ARG A 1 192 ? 6.074 0.491 8.805 1 91.12 192 ARG A C 1
ATOM 1459 O O . ARG A 1 192 ? 5.191 -0.353 8.648 1 91.12 192 ARG A O 1
ATOM 1466 N N . PHE A 1 193 ? 6.383 1.447 7.883 1 94.56 193 PHE A N 1
ATOM 1467 C CA . PHE A 1 193 ? 5.684 1.43 6.602 1 94.56 193 PHE A CA 1
ATOM 1468 C C . PHE A 1 193 ? 5.988 0.145 5.84 1 94.56 193 PHE A C 1
ATOM 1470 O O . PHE A 1 193 ? 7.125 -0.331 5.84 1 94.56 193 PHE A O 1
ATOM 1477 N N . PRO A 1 194 ? 4.996 -0.436 5.188 1 94.38 194 PRO A N 1
ATOM 1478 C CA . PRO A 1 194 ? 5.176 -1.696 4.465 1 94.38 194 PRO A CA 1
ATOM 1479 C C . PRO A 1 194 ? 5.793 -1.499 3.08 1 94.38 194 PRO A C 1
ATOM 1481 O O . PRO A 1 194 ? 5.285 -2.039 2.094 1 94.38 194 PRO A O 1
ATOM 1484 N N . PHE A 1 195 ? 6.875 -0.806 3.006 1 95.44 195 PHE A N 1
ATOM 1485 C CA . PHE A 1 195 ? 7.656 -0.539 1.804 1 95.44 195 PHE A CA 1
ATOM 1486 C C . PHE A 1 195 ? 9.133 -0.811 2.045 1 95.44 195 PHE A C 1
ATOM 1488 O O . PHE A 1 195 ? 9.609 -0.727 3.18 1 95.44 195 PHE A O 1
ATOM 1495 N N . TYR A 1 196 ? 9.789 -1.18 1.024 1 92.56 196 TYR A N 1
ATOM 1496 C CA . TYR A 1 196 ? 11.234 -1.358 1.127 1 92.56 196 TYR A CA 1
ATOM 1497 C C . TYR A 1 196 ? 11.953 -0.015 1.093 1 92.56 196 TYR A C 1
ATOM 1499 O O . TYR A 1 196 ? 11.312 1.038 1.045 1 92.56 196 TYR A O 1
ATOM 1507 N N . ASP A 1 197 ? 13.211 -0.049 1.179 1 91.69 197 ASP A N 1
ATOM 1508 C CA . ASP A 1 197 ? 14.023 1.164 1.203 1 91.69 197 ASP A CA 1
ATOM 1509 C C . ASP A 1 197 ? 14.008 1.86 -0.156 1 91.69 197 ASP A C 1
ATOM 1511 O O . ASP A 1 197 ? 14.016 1.2 -1.197 1 91.69 197 ASP A O 1
ATOM 1515 N N . ASN A 1 198 ? 13.914 3.17 -0.144 1 90.62 198 ASN A N 1
ATOM 1516 C CA . ASN A 1 198 ? 14.195 4.012 -1.304 1 90.62 198 ASN A CA 1
ATOM 1517 C C . ASN A 1 198 ? 13.203 3.748 -2.436 1 90.62 198 ASN A C 1
ATOM 1519 O O . ASN A 1 198 ? 13.586 3.697 -3.604 1 90.62 198 ASN A O 1
ATOM 1523 N N . VAL A 1 199 ? 12 3.646 -2.105 1 91.31 199 VAL A N 1
ATOM 1524 C CA . VAL A 1 199 ? 10.992 3.275 -3.09 1 91.31 199 VAL A CA 1
ATOM 1525 C C . VAL A 1 199 ? 10.344 4.531 -3.66 1 91.31 199 VAL A C 1
ATOM 1527 O O . VAL A 1 199 ? 10.086 4.613 -4.863 1 91.31 199 VAL A O 1
ATOM 1530 N N . PHE A 1 200 ? 10.203 5.547 -2.908 1 94.19 200 PHE A N 1
ATOM 1531 C CA . PHE A 1 200 ? 9.344 6.66 -3.307 1 94.19 200 PHE A CA 1
ATOM 1532 C C . PHE A 1 200 ? 10.18 7.82 -3.838 1 94.19 200 PHE A C 1
ATOM 1534 O O . PHE A 1 200 ? 11.258 8.109 -3.314 1 94.19 200 PHE A O 1
ATOM 1541 N N . ASP A 1 201 ? 9.586 8.5 -4.82 1 94 201 ASP A N 1
ATOM 1542 C CA . ASP A 1 201 ? 10.156 9.742 -5.332 1 94 201 ASP A CA 1
ATOM 1543 C C . ASP A 1 201 ? 9.688 10.938 -4.508 1 94 201 ASP A C 1
ATOM 1545 O O . ASP A 1 201 ? 10.336 11.984 -4.5 1 94 201 ASP A O 1
ATOM 1549 N N . LEU A 1 202 ? 8.578 10.758 -3.885 1 96.44 202 LEU A N 1
ATOM 1550 C CA . LEU A 1 202 ? 7.953 11.852 -3.145 1 96.44 202 LEU A CA 1
ATOM 1551 C C . LEU A 1 202 ? 7.176 11.312 -1.946 1 96.44 202 LEU A C 1
ATOM 1553 O O . LEU A 1 202 ? 6.453 10.32 -2.062 1 96.44 202 LEU A O 1
ATOM 1557 N N . VAL A 1 203 ? 7.41 11.891 -0.777 1 97.75 203 VAL A N 1
ATOM 1558 C CA . VAL A 1 203 ? 6.551 11.688 0.385 1 97.75 203 VAL A CA 1
ATOM 1559 C C . VAL A 1 203 ? 5.906 13.016 0.787 1 97.75 203 VAL A C 1
ATOM 1561 O O . VAL A 1 203 ? 6.594 14.031 0.919 1 97.75 203 VAL A O 1
ATOM 1564 N N . HIS A 1 204 ? 4.656 13 0.836 1 97.81 204 HIS A N 1
ATOM 1565 C CA . HIS A 1 204 ? 3.863 14.172 1.21 1 97.81 204 HIS A CA 1
ATOM 1566 C C . HIS A 1 204 ? 3.219 13.984 2.58 1 97.81 204 HIS A C 1
ATOM 1568 O O . HIS A 1 204 ? 2.693 12.906 2.881 1 97.81 204 HIS A O 1
ATOM 1574 N N . ALA A 1 205 ? 3.369 14.945 3.408 1 94.69 205 ALA A N 1
ATOM 1575 C CA . ALA A 1 205 ? 2.74 14.898 4.727 1 94.69 205 ALA A CA 1
ATOM 1576 C C . ALA A 1 205 ? 2.219 16.266 5.137 1 94.69 205 ALA A C 1
ATOM 1578 O O . ALA A 1 205 ? 2.783 17.297 4.754 1 94.69 205 ALA A O 1
ATOM 1579 N N . SER A 1 206 ? 1.157 16.25 5.812 1 90 206 SER A N 1
ATOM 1580 C CA . SER A 1 206 ? 0.613 17.438 6.449 1 90 206 SER A CA 1
ATOM 1581 C C . SER A 1 206 ? 0.521 17.266 7.961 1 90 206 SER A C 1
ATOM 1583 O O . SER A 1 206 ? 1.416 16.688 8.586 1 90 206 SER A O 1
ATOM 1585 N N . SER A 1 207 ? -0.496 17.766 8.602 1 79 207 SER A N 1
ATOM 1586 C CA . SER A 1 207 ? -0.603 17.719 10.055 1 79 207 SER A CA 1
ATOM 1587 C C . SER A 1 207 ? -0.928 16.297 10.531 1 79 207 SER A C 1
ATOM 1589 O O . SER A 1 207 ? -0.847 16.016 11.727 1 79 207 SER A O 1
ATOM 1591 N N . GLY A 1 208 ? -1.166 15.477 9.57 1 70.62 208 GLY A N 1
ATOM 1592 C CA . GLY A 1 208 ? -1.333 14.07 9.906 1 70.62 208 GLY A CA 1
ATOM 1593 C C . GLY A 1 208 ? -0.072 13.438 10.461 1 70.62 208 GLY A C 1
ATOM 1594 O O . GLY A 1 208 ? -0.126 12.367 11.078 1 70.62 208 GLY A O 1
ATOM 1595 N N . LEU A 1 209 ? 0.981 14.062 10.297 1 72.38 209 LEU A N 1
ATOM 1596 C CA . LEU A 1 209 ? 2.262 13.586 10.805 1 72.38 209 LEU A CA 1
ATOM 1597 C C . LEU A 1 209 ? 2.354 13.797 12.312 1 72.38 209 LEU A C 1
ATOM 1599 O O . LEU A 1 209 ? 3.199 13.195 12.984 1 72.38 209 LEU A O 1
ATOM 1603 N N . ASP A 1 210 ? 1.438 14.477 12.805 1 66.5 210 ASP A N 1
ATOM 1604 C CA . ASP A 1 210 ? 1.479 14.75 14.234 1 66.5 210 ASP A CA 1
ATOM 1605 C C . ASP A 1 210 ? 1.108 13.508 15.047 1 66.5 210 ASP A C 1
ATOM 1607 O O . ASP A 1 210 ? -0.068 13.156 15.141 1 66.5 210 ASP A O 1
ATOM 1611 N N . VAL A 1 211 ? 2.09 12.875 15.547 1 63.5 211 VAL A N 1
ATOM 1612 C CA . VAL A 1 211 ? 1.914 11.617 16.266 1 63.5 211 VAL A CA 1
ATOM 1613 C C . VAL A 1 211 ? 1.845 11.898 17.766 1 63.5 211 VAL A C 1
ATOM 1615 O O . VAL A 1 211 ? 2.186 11.031 18.578 1 63.5 211 VAL A O 1
ATOM 1618 N N . GLY A 1 212 ? 1.386 12.977 18.047 1 63.84 212 GLY A N 1
ATOM 1619 C CA . GLY A 1 212 ? 1.198 13.305 19.453 1 63.84 212 GLY A CA 1
ATOM 1620 C C . GLY A 1 212 ? 2.398 14.008 20.062 1 63.84 212 GLY A C 1
ATOM 1621 O O . GLY A 1 212 ? 3.193 14.625 19.359 1 63.84 212 GLY A O 1
ATOM 1622 N N . SER A 1 213 ? 2.41 13.898 21.328 1 61.78 213 SER A N 1
ATOM 1623 C CA . SER A 1 213 ? 3.326 14.758 22.078 1 61.78 213 SER A CA 1
ATOM 1624 C C . SER A 1 213 ? 4.668 14.07 22.297 1 61.78 213 SER A C 1
ATOM 1626 O O . SER A 1 213 ? 5.621 14.695 22.766 1 61.78 213 SER A O 1
ATOM 1628 N N . LYS A 1 214 ? 4.777 12.953 21.859 1 73.31 214 LYS A N 1
ATOM 1629 C CA . LYS A 1 214 ? 6.043 12.281 22.141 1 73.31 214 LYS A CA 1
ATOM 1630 C C . LYS A 1 214 ? 7.043 12.484 21.016 1 73.31 214 LYS A C 1
ATOM 1632 O O . LYS A 1 214 ? 6.836 12 19.891 1 73.31 214 LYS A O 1
ATOM 1637 N N . VAL A 1 215 ? 8.047 13.117 21.281 1 78 215 VAL A N 1
ATOM 1638 C CA . VAL A 1 215 ? 9.117 13.484 20.359 1 78 215 VAL A CA 1
ATOM 1639 C C . VAL A 1 215 ? 9.742 12.219 19.766 1 78 215 VAL A C 1
ATOM 1641 O O . VAL A 1 215 ? 10.102 12.195 18.578 1 78 215 VAL A O 1
ATOM 1644 N N . GLU A 1 216 ? 9.867 11.234 20.578 1 82.75 216 GLU A N 1
ATOM 1645 C CA . GLU A 1 216 ? 10.492 9.992 20.141 1 82.75 216 GLU A CA 1
ATOM 1646 C C . GLU A 1 216 ? 9.695 9.344 19.016 1 82.75 216 GLU A C 1
ATOM 1648 O O . GLU A 1 216 ? 10.281 8.75 18.094 1 82.75 216 GLU A O 1
ATOM 1653 N N . LYS A 1 217 ? 8.406 9.461 19.109 1 83.94 217 LYS A N 1
ATOM 1654 C CA . LYS A 1 217 ? 7.562 8.891 18.062 1 83.94 217 LYS A CA 1
ATOM 1655 C C . LYS A 1 217 ? 7.797 9.586 16.719 1 83.94 217 LYS A C 1
ATOM 1657 O O . LYS A 1 217 ? 7.852 8.938 15.68 1 83.94 217 LYS A O 1
ATOM 1662 N N . LEU A 1 218 ? 7.922 10.828 16.828 1 86.81 218 LEU A N 1
ATOM 1663 C CA . LEU A 1 218 ? 8.18 11.594 15.617 1 86.81 218 LEU A CA 1
ATOM 1664 C C . LEU A 1 218 ? 9.539 11.234 15.023 1 86.81 218 LEU A C 1
ATOM 1666 O O . LEU A 1 218 ? 9.68 11.133 13.805 1 86.81 218 LEU A O 1
ATOM 1670 N N . GLU A 1 219 ? 10.516 11.102 15.875 1 89.94 219 GLU A N 1
ATOM 1671 C CA . GLU A 1 219 ? 11.852 10.742 15.398 1 89.94 219 GLU A CA 1
ATOM 1672 C C . GLU A 1 219 ? 11.828 9.406 14.656 1 89.94 219 GLU A C 1
ATOM 1674 O O . GLU A 1 219 ? 12.375 9.297 13.555 1 89.94 219 GLU A O 1
ATOM 1679 N N . PHE A 1 220 ? 11.195 8.383 15.211 1 91.38 220 PHE A N 1
ATOM 1680 C CA . PHE A 1 220 ? 11.086 7.082 14.562 1 91.38 220 PHE A CA 1
ATOM 1681 C C . PHE A 1 220 ? 10.359 7.203 13.227 1 91.38 220 PHE A C 1
ATOM 1683 O O . PHE A 1 220 ? 10.758 6.57 12.242 1 91.38 220 PHE A O 1
ATOM 1690 N N . LEU A 1 221 ? 9.344 7.953 13.242 1 91.88 221 LEU A N 1
ATOM 1691 C CA . LEU A 1 221 ? 8.57 8.164 12.023 1 91.88 221 LEU A CA 1
ATOM 1692 C C . LEU A 1 221 ? 9.422 8.828 10.945 1 91.88 221 LEU A C 1
ATOM 1694 O O . LEU A 1 221 ? 9.383 8.422 9.781 1 91.88 221 LEU A O 1
ATOM 1698 N N . MET A 1 222 ? 10.195 9.82 11.344 1 94.12 222 MET A N 1
ATOM 1699 C CA . MET A 1 222 ? 11.039 10.547 10.398 1 94.12 222 MET A CA 1
ATOM 1700 C C . MET A 1 222 ? 12.102 9.625 9.812 1 94.12 222 MET A C 1
ATOM 1702 O O . MET A 1 222 ? 12.422 9.719 8.625 1 94.12 222 MET A O 1
ATOM 1706 N N . PHE A 1 223 ? 12.648 8.766 10.602 1 95.69 223 PHE A N 1
ATOM 1707 C CA . PHE A 1 223 ? 13.602 7.793 10.094 1 95.69 223 PHE A CA 1
ATOM 1708 C C . PHE A 1 223 ? 12.938 6.859 9.086 1 95.69 223 PHE A C 1
ATOM 1710 O O . PHE A 1 223 ? 13.547 6.484 8.086 1 95.69 223 PHE A O 1
ATOM 1717 N N . ASP A 1 224 ? 11.734 6.512 9.352 1 95.88 224 ASP A N 1
ATOM 1718 C CA . ASP A 1 224 ? 11.016 5.625 8.445 1 95.88 224 ASP A CA 1
ATOM 1719 C C . ASP A 1 224 ? 10.672 6.34 7.137 1 95.88 224 ASP A C 1
ATOM 1721 O O . ASP A 1 224 ? 10.727 5.742 6.062 1 95.88 224 ASP A O 1
ATOM 1725 N N . ILE A 1 225 ? 10.281 7.613 7.242 1 96.81 225 ILE A N 1
ATOM 1726 C CA . ILE A 1 225 ? 10.062 8.422 6.051 1 96.81 225 ILE A CA 1
ATOM 1727 C C . ILE A 1 225 ? 11.344 8.5 5.23 1 96.81 225 ILE A C 1
ATOM 1729 O O . ILE A 1 225 ? 11.32 8.305 4.012 1 96.81 225 ILE A O 1
ATOM 1733 N N . ASP A 1 226 ? 12.422 8.758 5.906 1 97 226 ASP A N 1
ATOM 1734 C CA . ASP A 1 226 ? 13.711 8.789 5.234 1 97 226 ASP A CA 1
ATOM 1735 C C . ASP A 1 226 ? 14.023 7.449 4.566 1 97 226 ASP A C 1
ATOM 1737 O O . ASP A 1 226 ? 14.547 7.41 3.453 1 97 226 ASP A O 1
ATOM 1741 N N . ARG A 1 227 ? 13.742 6.402 5.195 1 95.38 227 ARG A N 1
ATOM 1742 C CA . ARG A 1 227 ? 14.016 5.055 4.703 1 95.38 227 ARG A CA 1
ATOM 1743 C C . ARG A 1 227 ? 13.312 4.809 3.371 1 95.38 227 ARG A C 1
ATOM 1745 O O . ARG A 1 227 ? 13.922 4.301 2.426 1 95.38 227 ARG A O 1
ATOM 1752 N N . VAL A 1 228 ? 12.078 5.176 3.262 1 96.06 228 VAL A N 1
ATOM 1753 C CA . VAL A 1 228 ? 11.281 4.785 2.102 1 96.06 228 VAL A CA 1
ATOM 1754 C C . VAL A 1 228 ? 11.484 5.793 0.974 1 96.06 228 VAL A C 1
ATOM 1756 O O . VAL A 1 228 ? 11.148 5.52 -0.181 1 96.06 228 VAL A O 1
ATOM 1759 N N . LEU A 1 229 ? 11.977 6.93 1.281 1 94.94 229 LEU A N 1
ATOM 1760 C CA . LEU A 1 229 ? 12.266 7.953 0.281 1 94.94 229 LEU A CA 1
ATOM 1761 C C . LEU A 1 229 ? 13.617 7.703 -0.375 1 94.94 229 LEU A C 1
ATOM 1763 O O . LEU A 1 229 ? 14.609 7.449 0.314 1 94.94 229 LEU A O 1
ATOM 1767 N N . ARG A 1 230 ? 13.719 7.746 -1.662 1 91 230 ARG A N 1
ATOM 1768 C CA . ARG A 1 230 ? 14.992 7.531 -2.344 1 91 230 ARG A CA 1
ATOM 1769 C C . ARG A 1 230 ? 15.891 8.758 -2.227 1 91 230 ARG A C 1
ATOM 1771 O O . ARG A 1 230 ? 15.398 9.875 -2.023 1 91 230 ARG A O 1
ATOM 1778 N N . PRO A 1 231 ? 17.188 8.539 -2.408 1 90.38 231 PRO A N 1
ATOM 1779 C CA . PRO A 1 231 ? 18.047 9.719 -2.52 1 90.38 231 PRO A CA 1
ATOM 1780 C C . PRO A 1 231 ? 17.641 10.648 -3.658 1 90.38 231 PRO A C 1
ATOM 1782 O O . PRO A 1 231 ? 17.312 10.188 -4.754 1 90.38 231 PRO A O 1
ATOM 1785 N N . GLY A 1 232 ? 17.562 11.93 -3.359 1 89.94 232 GLY A N 1
ATOM 1786 C CA . GLY A 1 232 ? 17.125 12.914 -4.34 1 89.94 232 GLY A CA 1
ATOM 1787 C C . GLY A 1 232 ? 15.625 13.102 -4.363 1 89.94 232 GLY A C 1
ATOM 1788 O O . GLY A 1 232 ? 15.117 14.016 -5.012 1 89.94 232 GLY A O 1
ATOM 1789 N N . GLY A 1 233 ? 14.922 12.188 -3.674 1 93.62 233 GLY A N 1
ATOM 1790 C CA . GLY A 1 233 ? 13.477 12.32 -3.58 1 93.62 233 GLY A CA 1
ATOM 1791 C C . GLY A 1 233 ? 13.039 13.508 -2.746 1 93.62 233 GLY A C 1
ATOM 1792 O O . GLY A 1 233 ? 13.859 14.125 -2.057 1 93.62 233 GLY A O 1
ATOM 1793 N N . LEU A 1 234 ? 11.781 13.844 -2.814 1 96.62 234 LEU A N 1
ATOM 1794 C CA . LEU A 1 234 ? 11.273 15.031 -2.145 1 96.62 234 LEU A CA 1
ATOM 1795 C C . LEU A 1 234 ? 10.391 14.656 -0.96 1 96.62 234 LEU A C 1
ATOM 1797 O O . LEU A 1 234 ? 9.562 13.75 -1.063 1 96.62 234 LEU A O 1
ATOM 1801 N N . PHE A 1 235 ? 10.664 15.289 0.137 1 97.62 235 PHE A N 1
ATOM 1802 C CA . PHE A 1 235 ? 9.75 15.297 1.274 1 97.62 235 PHE A CA 1
ATOM 1803 C C . PHE A 1 235 ? 9 16.625 1.363 1 97.62 235 PHE A C 1
ATOM 1805 O O . PHE A 1 235 ? 9.602 17.656 1.635 1 97.62 235 PHE A O 1
ATOM 1812 N N . TRP A 1 236 ? 7.727 16.578 1.065 1 97.88 236 TRP A N 1
ATOM 1813 C CA . TRP A 1 236 ? 6.883 17.766 1.013 1 97.88 236 TRP A CA 1
ATOM 1814 C C . TRP A 1 236 ? 6.039 17.891 2.275 1 97.88 236 TRP A C 1
ATOM 1816 O O . TRP A 1 236 ? 5.059 17.172 2.451 1 97.88 236 TRP A O 1
ATOM 1826 N N . LEU A 1 237 ? 6.43 18.766 3.176 1 95.81 237 LEU A N 1
ATOM 1827 C CA . LEU A 1 237 ? 5.633 19.156 4.332 1 95.81 237 LEU A CA 1
ATOM 1828 C C . LEU A 1 237 ? 4.648 20.25 3.965 1 95.81 237 LEU A C 1
ATOM 1830 O O . LEU A 1 237 ? 5.055 21.359 3.602 1 95.81 237 LEU A O 1
ATOM 1834 N N . ASP A 1 238 ? 3.424 19.922 4.066 1 94.62 238 ASP A N 1
ATOM 1835 C CA . ASP A 1 238 ? 2.355 20.781 3.568 1 94.62 238 ASP A CA 1
ATOM 1836 C C . ASP A 1 238 ? 1.499 21.312 4.715 1 94.62 238 ASP A C 1
ATOM 1838 O O . ASP A 1 238 ? 0.596 20.625 5.195 1 94.62 238 ASP A O 1
ATOM 1842 N N . ASN A 1 239 ? 1.72 22.578 5.133 1 89.75 239 ASN A N 1
ATOM 1843 C CA . ASN A 1 239 ? 0.963 23.234 6.195 1 89.75 239 ASN A CA 1
ATOM 1844 C C . ASN A 1 239 ? 0.958 22.406 7.477 1 89.75 239 ASN A C 1
ATOM 1846 O O . ASN A 1 239 ? -0.103 22.125 8.039 1 89.75 239 ASN A O 1
ATOM 1850 N N . PHE A 1 240 ? 2.137 21.984 7.812 1 89.06 240 PHE A N 1
ATOM 1851 C CA . PHE A 1 240 ? 2.305 21.234 9.055 1 89.06 240 PHE A CA 1
ATOM 1852 C C . PHE A 1 240 ? 2.051 22.141 10.258 1 89.06 240 PHE A C 1
ATOM 1854 O O . PHE A 1 240 ? 2.756 23.125 10.461 1 89.06 240 PHE A O 1
ATOM 1861 N N . TYR A 1 241 ? 1.104 21.734 11.023 1 82.81 241 TYR A N 1
ATOM 1862 C CA . TYR A 1 241 ? 0.733 22.531 12.188 1 82.81 241 TYR A CA 1
ATOM 1863 C C . TYR A 1 241 ? 1.797 22.438 13.273 1 82.81 241 TYR A C 1
ATOM 1865 O O . TYR A 1 241 ? 2.078 21.359 13.781 1 82.81 241 TYR A O 1
ATOM 1873 N N . CYS A 1 242 ? 2.316 23.594 13.594 1 81.06 242 CYS A N 1
ATOM 1874 C CA . CYS A 1 242 ? 3.289 23.688 14.672 1 81.06 242 CYS A CA 1
ATOM 1875 C C . CYS A 1 242 ? 2.625 24.125 15.969 1 81.06 242 CYS A C 1
ATOM 1877 O O . CYS A 1 242 ? 2.561 25.328 16.266 1 81.06 242 CYS A O 1
ATOM 1879 N N . ALA A 1 243 ? 2.1 23.203 16.703 1 71.69 243 ALA A N 1
ATOM 1880 C CA . ALA A 1 243 ? 1.339 23.516 17.906 1 71.69 243 ALA A CA 1
ATOM 1881 C C . ALA A 1 243 ? 2.129 24.453 18.828 1 71.69 243 ALA A C 1
ATOM 1883 O O . ALA A 1 243 ? 1.557 25.328 19.453 1 71.69 243 ALA A O 1
ATOM 1884 N N . ASN A 1 244 ? 3.412 24.172 18.906 1 75.06 244 ASN A N 1
ATOM 1885 C CA . ASN A 1 244 ? 4.301 25.016 19.703 1 75.06 244 ASN A CA 1
ATOM 1886 C C . ASN A 1 244 ? 5.707 25.062 19.109 1 75.06 244 ASN A C 1
ATOM 1888 O O . ASN A 1 244 ? 5.992 24.359 18.125 1 75.06 244 ASN A O 1
ATOM 1892 N N . ASP A 1 245 ? 6.383 25.891 19.625 1 78.62 245 ASP A N 1
ATOM 1893 C CA . ASP A 1 245 ? 7.742 26.109 19.125 1 78.62 245 ASP A CA 1
ATOM 1894 C C . ASP A 1 245 ? 8.594 24.859 19.297 1 78.62 245 ASP A C 1
ATOM 1896 O O . ASP A 1 245 ? 9.523 24.625 18.531 1 78.62 245 ASP A O 1
ATOM 1900 N N . GLU A 1 246 ? 8.234 24.156 20.203 1 78.75 246 GLU A N 1
ATOM 1901 C CA . GLU A 1 246 ? 9.016 22.953 20.469 1 78.75 246 GLU A CA 1
ATOM 1902 C C . GLU A 1 246 ? 8.867 21.938 19.344 1 78.75 246 GLU A C 1
ATOM 1904 O O . GLU A 1 246 ? 9.859 21.344 18.891 1 78.75 246 GLU A O 1
ATOM 1909 N N . LYS A 1 247 ? 7.668 21.766 18.922 1 7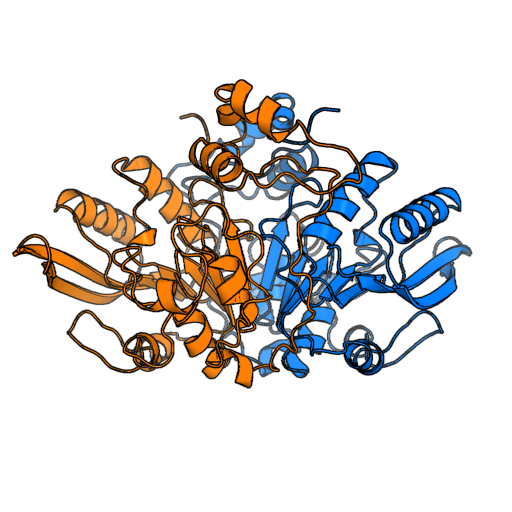8.19 247 LYS A N 1
ATOM 1910 C CA . LYS A 1 247 ? 7.426 20.797 17.844 1 78.19 247 LYS A CA 1
ATOM 1911 C C . LYS A 1 247 ? 8.133 21.234 16.562 1 78.19 247 LYS A C 1
ATOM 1913 O O . LYS A 1 247 ? 8.766 20.406 15.891 1 78.19 247 LYS A O 1
ATOM 1918 N N . LYS A 1 248 ? 7.977 22.453 16.297 1 82.88 248 LYS A N 1
ATOM 1919 C CA . LYS A 1 248 ? 8.68 22.984 15.141 1 82.88 248 LYS A CA 1
ATOM 1920 C C . LYS A 1 248 ? 10.188 22.812 15.281 1 82.88 248 LYS A C 1
ATOM 1922 O O . LYS A 1 248 ? 10.859 22.422 14.32 1 82.88 248 LYS A O 1
ATOM 1927 N N . GLY A 1 249 ? 10.617 23.078 16.438 1 86.44 249 GLY A N 1
ATOM 1928 C CA . GLY A 1 249 ? 12.039 22.938 16.688 1 86.44 249 GLY A CA 1
ATOM 1929 C C . GLY A 1 249 ? 12.539 21.516 16.516 1 86.44 249 GLY A C 1
ATOM 1930 O O . GLY A 1 249 ? 13.602 21.297 15.922 1 86.44 249 GLY A O 1
ATOM 1931 N N . VAL A 1 250 ? 11.797 20.625 17.016 1 84.69 250 VAL A N 1
ATOM 1932 C CA . VAL A 1 250 ? 12.188 19.219 16.938 1 84.69 250 VAL A CA 1
ATOM 1933 C C . VAL A 1 250 ? 12.242 18.797 15.469 1 84.69 250 VAL A C 1
ATOM 1935 O O . VAL A 1 250 ? 13.227 18.188 15.031 1 84.69 250 VAL A O 1
ATOM 1938 N N . LEU A 1 251 ? 11.227 19.109 14.727 1 87.38 251 LEU A N 1
ATOM 1939 C CA . LEU A 1 251 ? 11.172 18.734 13.312 1 87.38 251 LEU A CA 1
ATOM 1940 C C . LEU A 1 251 ? 12.328 19.359 12.539 1 87.38 251 LEU A C 1
ATOM 1942 O O . LEU A 1 251 ? 12.992 18.688 11.75 1 87.38 251 LEU A O 1
ATOM 1946 N N . THR A 1 252 ? 12.57 20.594 12.828 1 90.56 252 THR A N 1
ATOM 1947 C CA . THR A 1 252 ? 13.656 21.312 12.156 1 90.56 252 THR A CA 1
ATOM 1948 C C . THR A 1 252 ? 15 20.656 12.469 1 90.56 252 THR A C 1
ATOM 1950 O O . THR A 1 252 ? 15.828 20.469 11.578 1 90.56 252 THR A O 1
ATOM 1953 N N . ARG A 1 253 ? 15.195 20.344 13.648 1 91.25 253 ARG A N 1
ATOM 1954 C CA . ARG A 1 253 ? 16.453 19.703 14.055 1 91.25 253 ARG A CA 1
ATOM 1955 C C . ARG A 1 253 ? 16.641 18.359 13.359 1 91.25 253 ARG A C 1
ATOM 1957 O O . ARG A 1 253 ? 17.75 18.016 12.945 1 91.25 253 ARG A O 1
ATOM 1964 N N . LEU A 1 254 ? 15.57 17.656 13.289 1 90.5 254 LEU A N 1
ATOM 1965 C CA . LEU A 1 254 ? 15.648 16.359 12.625 1 90.5 254 LEU A CA 1
ATOM 1966 C C . LEU A 1 254 ? 15.969 16.531 11.141 1 90.5 254 LEU A C 1
ATOM 1968 O O . LEU A 1 254 ? 16.797 15.805 10.594 1 90.5 254 LEU A O 1
ATOM 1972 N N . ILE A 1 255 ? 15.32 17.438 10.5 1 91.81 255 ILE A N 1
ATOM 1973 C CA . ILE A 1 255 ? 15.547 17.719 9.086 1 91.81 255 ILE A CA 1
ATOM 1974 C C . ILE A 1 255 ? 17.016 18.078 8.859 1 91.81 255 ILE A C 1
ATOM 1976 O O . ILE A 1 255 ? 17.641 17.578 7.922 1 91.81 255 ILE A O 1
ATOM 1980 N N . GLU A 1 256 ? 17.531 18.875 9.719 1 94.19 256 GLU A N 1
ATOM 1981 C CA . GLU A 1 256 ? 18.922 19.281 9.617 1 94.19 256 GLU A CA 1
ATOM 1982 C C . GLU A 1 256 ? 19.859 18.109 9.906 1 94.19 256 GLU A C 1
ATOM 1984 O O . GLU A 1 256 ? 20.844 17.906 9.188 1 94.19 256 GLU A O 1
ATOM 1989 N N . ARG A 1 257 ? 19.547 17.422 10.891 1 93.56 257 ARG A N 1
ATOM 1990 C CA . ARG A 1 257 ? 20.359 16.266 11.25 1 93.56 257 ARG A CA 1
ATOM 19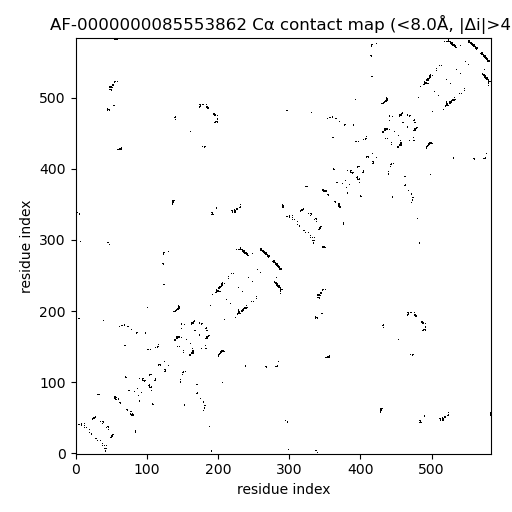91 C C . ARG A 1 257 ? 20.406 15.25 10.109 1 93.56 257 ARG A C 1
ATOM 1993 O O . ARG A 1 257 ? 21.438 14.609 9.875 1 93.56 257 ARG A O 1
ATOM 2000 N N . PHE A 1 258 ? 19.297 15.102 9.406 1 96.44 258 PHE A N 1
ATOM 2001 C CA . PHE A 1 258 ? 19.203 14.133 8.32 1 96.44 258 PHE A CA 1
ATOM 2002 C C . PHE A 1 258 ? 19.938 14.648 7.078 1 96.44 258 PHE A C 1
ATOM 2004 O O . PHE A 1 258 ? 20.188 13.891 6.141 1 96.44 258 PHE A O 1
ATOM 2011 N N . GLY A 1 259 ? 20.25 15.891 7.012 1 95.81 259 GLY A N 1
ATOM 2012 C CA . GLY A 1 259 ? 21 16.484 5.914 1 95.81 259 GLY A CA 1
ATOM 2013 C C . GLY A 1 259 ? 20.141 16.812 4.711 1 95.81 259 GLY A C 1
ATOM 2014 O O . GLY A 1 259 ? 20.625 16.859 3.582 1 95.81 259 GLY A O 1
ATOM 2015 N N . TYR A 1 260 ? 18.906 17.062 4.918 1 96.56 260 TYR A N 1
ATOM 2016 C CA . TYR A 1 260 ? 18.016 17.375 3.809 1 96.56 260 TYR A CA 1
ATOM 2017 C C . TYR A 1 260 ? 18.312 18.781 3.266 1 96.56 260 TYR A C 1
ATOM 2019 O O . TYR A 1 260 ? 18.578 19.703 4.031 1 96.56 260 TYR A O 1
ATOM 2027 N N . LYS A 1 261 ? 18.281 18.906 2.004 1 95.94 261 LYS A N 1
ATOM 2028 C CA . LYS A 1 261 ? 18.359 20.219 1.376 1 95.94 261 LYS A CA 1
ATOM 2029 C C . LYS A 1 261 ? 17 20.922 1.382 1 95.94 261 LYS A C 1
ATOM 2031 O O . LYS A 1 261 ? 16 20.344 0.928 1 95.94 261 LYS A O 1
ATOM 2036 N N . LYS A 1 262 ? 17 22.109 1.914 1 97 262 LYS A N 1
ATOM 2037 C CA . LYS A 1 262 ? 15.758 22.891 1.933 1 97 262 LYS A CA 1
ATOM 2038 C C . LYS A 1 262 ? 15.547 23.609 0.604 1 97 262 LYS A C 1
ATOM 2040 O O . LYS A 1 262 ? 16.188 24.625 0.33 1 97 262 LYS A O 1
ATOM 2045 N N . LEU A 1 263 ? 14.641 23.094 -0.204 1 97.19 263 LEU A N 1
ATOM 2046 C CA . LEU A 1 263 ? 14.367 23.703 -1.505 1 97.19 263 LEU A CA 1
ATOM 2047 C C . LEU A 1 263 ? 13.344 24.828 -1.381 1 97.19 263 LEU A C 1
ATOM 2049 O O . LEU A 1 263 ? 13.414 25.812 -2.104 1 97.19 263 LEU A O 1
ATOM 2053 N N . LYS A 1 264 ? 12.312 24.641 -0.586 1 97.38 264 LYS A N 1
ATOM 2054 C CA . LYS A 1 264 ? 11.328 25.625 -0.177 1 97.38 264 LYS A CA 1
ATOM 2055 C C . LYS A 1 264 ? 11.062 25.562 1.324 1 97.38 264 LYS A C 1
ATOM 2057 O O . LYS A 1 264 ? 11.062 24.469 1.908 1 97.38 264 LYS A O 1
ATOM 2062 N N . TRP A 1 265 ? 10.891 26.688 1.934 1 96.31 265 TRP A N 1
ATOM 2063 C CA . TRP A 1 265 ? 10.664 26.797 3.373 1 96.31 265 TRP A CA 1
ATOM 2064 C C . TRP A 1 265 ? 9.875 28.047 3.715 1 96.31 265 TRP A C 1
ATOM 2066 O O . TRP A 1 265 ? 10.352 29.172 3.516 1 96.31 265 TRP A O 1
ATOM 2076 N N . VAL A 1 266 ? 8.656 27.844 4.207 1 96 266 VAL A N 1
ATOM 2077 C CA . VAL A 1 266 ? 7.793 28.984 4.543 1 96 266 VAL A CA 1
ATOM 2078 C C . VAL A 1 266 ? 7.105 28.719 5.883 1 96 266 VAL A C 1
ATOM 2080 O O . VAL A 1 266 ? 6.488 27.672 6.078 1 96 266 VAL A O 1
ATOM 2083 N N . VAL A 1 267 ? 7.262 29.578 6.789 1 92.5 267 VAL A N 1
ATOM 2084 C CA . VAL A 1 267 ? 6.512 29.562 8.039 1 92.5 267 VAL A CA 1
ATOM 2085 C C . VAL A 1 267 ? 5.438 30.656 8.008 1 92.5 267 VAL A C 1
ATOM 2087 O O . VAL A 1 267 ? 5.727 31.812 7.695 1 92.5 267 VAL A O 1
ATOM 2090 N N . GLY A 1 268 ? 4.258 30.172 8.195 1 90.75 268 GLY A N 1
ATOM 2091 C CA . GLY A 1 268 ? 3.156 31.109 8.18 1 90.75 268 GLY A CA 1
ATOM 2092 C C . GLY A 1 268 ? 2.213 30.953 9.359 1 90.75 268 GLY A C 1
ATOM 2093 O O . GLY A 1 268 ? 2.311 29.984 10.109 1 90.75 268 GLY A O 1
ATOM 2094 N N . GLU A 1 269 ? 1.387 32 9.523 1 87.06 269 GLU A N 1
ATOM 2095 C CA . GLU A 1 269 ? 0.385 32 10.586 1 87.06 269 GLU A CA 1
ATOM 2096 C C . GLU A 1 269 ? -1.028 32.031 10.016 1 87.06 269 GLU A C 1
ATOM 2098 O O . GLU A 1 269 ? -1.284 32.688 9 1 87.06 269 GLU A O 1
ATOM 2103 N N . LYS A 1 270 ? -1.778 31.078 10.531 1 80.31 270 LYS A N 1
ATOM 2104 C CA . LYS A 1 270 ? -3.201 31.094 10.211 1 80.31 270 LYS A CA 1
ATOM 2105 C C . LYS A 1 270 ? -4.047 31.297 11.461 1 80.31 270 LYS A C 1
ATOM 2107 O O . LYS A 1 270 ? -3.701 30.812 12.539 1 80.31 270 LYS A O 1
ATOM 2112 N N . VAL A 1 271 ? -5.086 32.125 11.312 1 77 271 VAL A N 1
ATOM 2113 C CA . VAL A 1 271 ? -5.984 32.344 12.445 1 77 271 VAL A CA 1
ATOM 2114 C C . VAL A 1 271 ? -7.074 31.266 12.445 1 77 271 VAL A C 1
ATOM 2116 O O . VAL A 1 271 ? -7.746 31.047 11.438 1 77 271 VAL A O 1
ATOM 2119 N N . ASP A 1 272 ? -7.066 30.469 13.453 1 70.06 272 ASP A N 1
ATOM 2120 C CA . ASP A 1 272 ? -8.133 29.484 13.625 1 70.06 272 ASP A CA 1
ATOM 2121 C C . ASP A 1 272 ? -9.477 30.172 13.867 1 70.06 272 ASP A C 1
ATOM 2123 O O . ASP A 1 272 ? -9.633 30.922 14.828 1 70.06 272 ASP A O 1
ATOM 2127 N N . ALA A 1 273 ? -10.359 29.969 12.977 1 64.75 273 ALA A N 1
ATOM 2128 C CA . ALA A 1 273 ? -11.641 30.672 13.055 1 64.75 273 ALA A CA 1
ATOM 2129 C C . ALA A 1 273 ? -12.383 30.328 14.344 1 64.75 273 ALA A C 1
ATOM 2131 O O . ALA A 1 273 ? -13.109 31.156 14.891 1 64.75 273 ALA A O 1
ATOM 2132 N N . ALA A 1 274 ? -12.227 29.094 14.773 1 61.25 274 ALA A N 1
ATOM 2133 C CA . ALA A 1 274 ? -12.984 28.625 15.93 1 61.25 274 ALA A CA 1
ATOM 2134 C C . ALA A 1 274 ? -12.43 29.219 17.219 1 61.25 274 ALA A C 1
ATOM 2136 O O . ALA A 1 274 ? -13.188 29.688 18.078 1 61.25 274 ALA A O 1
ATOM 2137 N N . SER A 1 275 ? -11.195 29.297 17.375 1 65.56 275 SER A N 1
ATOM 2138 C CA . SER A 1 275 ? -10.578 29.688 18.641 1 65.56 275 SER A CA 1
ATOM 2139 C C . SER A 1 275 ? -10.094 31.125 18.594 1 65.56 275 SER A C 1
ATOM 2141 O O . SER A 1 275 ? -9.859 31.75 19.641 1 65.56 275 SER A O 1
ATOM 2143 N N . GLY A 1 276 ? -9.969 31.656 17.422 1 69.56 276 GLY A N 1
ATOM 2144 C CA . GLY A 1 276 ? -9.398 32.969 17.281 1 69.56 276 GLY A CA 1
ATOM 2145 C C . GLY A 1 276 ? -7.898 33.031 17.5 1 69.56 276 GLY A C 1
ATOM 2146 O O . GLY A 1 276 ? -7.285 34.094 17.453 1 69.56 276 GLY A O 1
ATOM 2147 N N . ARG A 1 277 ? -7.371 31.891 17.812 1 73.94 277 ARG A N 1
ATOM 2148 C CA . ARG A 1 277 ? -5.941 31.844 18.109 1 73.94 277 ARG A CA 1
ATOM 2149 C C . ARG A 1 277 ? -5.125 31.688 16.828 1 73.94 277 ARG A C 1
ATOM 2151 O O . ARG A 1 277 ? -5.582 31.062 15.867 1 73.94 277 ARG A O 1
ATOM 2158 N N . SER A 1 278 ? -4.023 32.344 16.938 1 81 278 SER A N 1
ATOM 2159 C CA . SER A 1 278 ? -3.094 32.219 15.812 1 81 278 SER A CA 1
ATOM 2160 C C . SER A 1 278 ? -2.34 30.906 15.859 1 81 278 SER A C 1
ATOM 2162 O O . SER A 1 278 ? -1.867 30.484 16.922 1 81 278 SER A O 1
ATOM 2164 N N . GLU A 1 279 ? -2.402 30.172 14.773 1 85.5 279 GLU A N 1
ATOM 2165 C CA . GLU A 1 279 ? -1.699 28.891 14.641 1 85.5 279 GLU A CA 1
ATOM 2166 C C . GLU A 1 279 ? -0.551 29 13.641 1 85.5 279 GLU A C 1
ATOM 2168 O O . GLU A 1 279 ? -0.672 29.688 12.617 1 85.5 279 GLU A O 1
ATOM 2173 N N . VAL A 1 280 ? 0.557 28.469 14.055 1 88.56 280 VAL A N 1
ATOM 2174 C CA . VAL A 1 280 ? 1.744 28.516 13.211 1 88.56 280 VAL A CA 1
ATOM 2175 C C . VAL A 1 280 ? 1.841 27.25 12.367 1 88.56 280 VAL A C 1
ATOM 2177 O O . VAL A 1 280 ? 1.664 26.141 12.875 1 88.56 280 VAL A O 1
ATOM 2180 N N . TYR A 1 281 ? 2.096 27.438 11.047 1 91.31 281 TYR A N 1
ATOM 2181 C CA . TYR A 1 281 ? 2.211 26.328 10.117 1 91.31 281 TYR A CA 1
ATOM 2182 C C . TYR A 1 281 ? 3.529 26.375 9.359 1 91.31 281 TYR A C 1
ATOM 2184 O O . TYR A 1 281 ? 4.016 27.469 9.023 1 91.31 281 TYR A O 1
ATOM 2192 N N . LEU A 1 282 ? 4.105 25.281 9.117 1 92.88 282 LEU A N 1
ATOM 2193 C CA . LEU A 1 282 ? 5.32 25.156 8.32 1 92.88 282 LEU A CA 1
ATOM 2194 C C . LEU A 1 282 ? 5.027 24.422 7.012 1 92.88 282 LEU A C 1
ATOM 2196 O O . LEU A 1 282 ? 4.422 23.359 7.008 1 92.88 282 LEU A O 1
ATOM 2200 N N . SER A 1 283 ? 5.316 25 5.883 1 96.12 283 SER A N 1
ATOM 2201 C CA . SER A 1 283 ? 5.383 24.328 4.586 1 96.12 283 SER A CA 1
ATOM 2202 C C . SER A 1 283 ? 6.82 24.25 4.078 1 96.12 283 SER A C 1
ATOM 2204 O O . SER A 1 283 ? 7.562 25.234 4.148 1 96.12 283 SER A O 1
ATOM 2206 N N . ALA A 1 284 ? 7.207 23.109 3.645 1 97.25 284 ALA A N 1
ATOM 2207 C CA . ALA A 1 284 ? 8.586 22.938 3.184 1 97.25 284 ALA A CA 1
ATOM 2208 C C . ALA A 1 284 ? 8.672 21.828 2.127 1 97.25 284 ALA A C 1
ATOM 2210 O O . ALA A 1 284 ? 7.879 20.891 2.135 1 97.25 284 ALA A O 1
ATOM 2211 N N . VAL A 1 285 ? 9.516 21.984 1.157 1 98.12 285 VAL A N 1
ATOM 2212 C CA . VAL A 1 285 ? 9.953 20.938 0.235 1 98.12 285 VAL A CA 1
ATOM 2213 C C . VAL A 1 285 ? 11.43 20.625 0.471 1 98.12 285 VAL A C 1
ATOM 2215 O O . VAL A 1 285 ? 12.289 21.5 0.333 1 98.12 285 VAL A O 1
ATOM 2218 N N . LEU A 1 286 ? 11.672 19.469 0.886 1 97.81 286 LEU A N 1
ATOM 2219 C CA . LEU A 1 286 ? 13 19.016 1.277 1 97.81 286 LEU A CA 1
ATOM 2220 C C . LEU A 1 286 ? 13.492 17.906 0.347 1 97.81 286 LEU A C 1
ATOM 2222 O O . LEU A 1 286 ? 12.711 17.047 -0.074 1 97.81 286 LEU A O 1
ATOM 2226 N N . GLN A 1 287 ? 14.734 17.891 0.043 1 95.69 287 GLN A N 1
ATOM 2227 C CA . GLN A 1 287 ? 15.312 16.875 -0.814 1 95.69 287 GLN A CA 1
ATOM 2228 C C . GLN A 1 287 ? 16.266 15.969 -0.033 1 95.69 287 GLN A C 1
ATOM 2230 O O . GLN A 1 287 ? 17.188 16.453 0.619 1 95.69 287 GLN A O 1
ATOM 2235 N N . LYS A 1 288 ? 15.992 14.711 -0.069 1 94.25 288 LYS A N 1
ATOM 2236 C CA . LYS A 1 288 ? 16.844 13.75 0.63 1 94.25 288 LYS A CA 1
ATOM 2237 C C . LYS A 1 288 ? 18.234 13.711 0.024 1 94.25 288 LYS A C 1
ATOM 2239 O O . LYS A 1 288 ? 18.391 13.617 -1.195 1 94.25 288 LYS A O 1
ATOM 2244 N N . PRO A 1 289 ? 19.25 13.75 0.84 1 92.12 289 PRO A N 1
ATOM 2245 C CA . PRO A 1 289 ? 20.609 13.672 0.312 1 92.12 289 PRO A CA 1
ATOM 2246 C C . PRO A 1 289 ? 21.016 12.25 -0.061 1 92.12 289 PRO A C 1
ATOM 2248 O O . PRO A 1 289 ? 20.438 11.281 0.443 1 92.12 289 PRO A O 1
ATOM 2251 N N . ALA A 1 290 ? 21.953 12.164 -0.983 1 86.69 290 ALA A N 1
ATOM 2252 C CA . ALA A 1 290 ? 22.641 10.883 -1.188 1 86.69 290 ALA A CA 1
ATOM 2253 C C . ALA A 1 290 ? 23.641 10.617 -0.073 1 86.69 290 ALA A C 1
ATOM 2255 O O . ALA A 1 290 ? 24.359 11.531 0.366 1 86.69 290 ALA A O 1
ATOM 2256 N N . ARG A 1 291 ? 23.484 9.414 0.505 1 82.75 291 ARG A N 1
ATOM 2257 C CA . ARG A 1 291 ? 24.406 9.086 1.579 1 82.75 291 ARG A CA 1
ATOM 2258 C C . ARG A 1 291 ? 25.344 7.949 1.168 1 82.75 291 ARG A C 1
ATOM 2260 O O . ARG A 1 291 ? 24.906 6.973 0.557 1 82.75 291 ARG A O 1
ATOM 2267 N N . GLY A 1 292 ? 26.562 8.125 0.901 1 64.62 292 GLY A N 1
ATOM 2268 C CA . GLY A 1 292 ? 27.609 7.195 0.529 1 64.62 292 GLY A CA 1
ATOM 2269 C C . GLY A 1 292 ? 28.219 6.484 1.72 1 64.62 292 GLY A C 1
ATOM 2270 O O . GLY A 1 292 ? 28.094 6.934 2.859 1 64.62 292 GLY A O 1
ATOM 2271 N N . MET B 1 1 ? -5.633 -21.156 18.266 1 21.72 1 MET B N 1
ATOM 2272 C CA . MET B 1 1 ? -5.43 -20.578 16.922 1 21.72 1 MET B CA 1
ATOM 2273 C C . MET B 1 1 ? -4.754 -19.219 17.016 1 21.72 1 MET B C 1
ATOM 2275 O O . MET B 1 1 ? -5.348 -18.25 17.5 1 21.72 1 MET B O 1
ATOM 2279 N N . VAL B 1 2 ? -3.502 -19.141 17.281 1 27.91 2 VAL B N 1
ATOM 2280 C CA . VAL B 1 2 ? -2.668 -17.984 17.609 1 27.91 2 VAL B CA 1
ATOM 2281 C C . VAL B 1 2 ? -2.643 -17.016 16.438 1 27.91 2 VAL B C 1
ATOM 2283 O O . VAL B 1 2 ? -2.305 -17.406 15.312 1 27.91 2 VAL B O 1
ATOM 2286 N N . ALA B 1 3 ? -3.521 -16.266 16.422 1 32.88 3 ALA B N 1
ATOM 2287 C CA . ALA B 1 3 ? -3.453 -15.18 15.445 1 32.88 3 ALA B CA 1
ATOM 2288 C C . ALA B 1 3 ? -2.008 -14.75 15.195 1 32.88 3 ALA B C 1
ATOM 2290 O O . ALA B 1 3 ? -1.184 -14.773 16.109 1 32.88 3 ALA B O 1
ATOM 2291 N N . SER B 1 4 ? -1.491 -15.062 14.047 1 36.78 4 SER B N 1
ATOM 2292 C CA . SER B 1 4 ? -0.135 -14.781 13.594 1 36.78 4 SER B CA 1
ATOM 2293 C C . SER B 1 4 ? 0.354 -13.43 14.117 1 36.78 4 SER B C 1
ATOM 2295 O O . SER B 1 4 ? 1.344 -12.891 13.617 1 36.78 4 SER B O 1
ATOM 2297 N N . VAL B 1 5 ? -0.442 -12.75 14.859 1 38.56 5 VAL B N 1
ATOM 2298 C CA . VAL B 1 5 ? 0.092 -11.43 15.172 1 38.56 5 VAL B CA 1
ATOM 2299 C C . VAL B 1 5 ? 1.503 -11.562 15.742 1 38.56 5 VAL B C 1
ATOM 2301 O O . VAL B 1 5 ? 1.974 -12.68 15.992 1 38.56 5 VAL B O 1
ATOM 2304 N N . GLY B 1 6 ? 2.053 -10.461 16.516 1 44.62 6 GLY B N 1
ATOM 2305 C CA . GLY B 1 6 ? 3.277 -10.039 17.172 1 44.62 6 GLY B CA 1
ATOM 2306 C C . GLY B 1 6 ? 3.867 -11.109 18.062 1 44.62 6 GLY B C 1
ATOM 2307 O O . GLY B 1 6 ? 4.922 -10.906 18.672 1 44.62 6 GLY B O 1
ATOM 2308 N N . HIS B 1 7 ? 3.088 -12.039 18.328 1 49.25 7 HIS B N 1
ATOM 2309 C CA . HIS B 1 7 ? 3.588 -12.961 19.328 1 49.25 7 HIS B CA 1
ATOM 2310 C C . HIS B 1 7 ? 4.797 -13.742 18.828 1 49.25 7 HIS B C 1
ATOM 2312 O O . HIS B 1 7 ? 5.672 -14.125 19.609 1 49.25 7 HIS B O 1
ATOM 2318 N N . SER B 1 8 ? 4.77 -13.852 17.5 1 56.62 8 SER B N 1
ATOM 2319 C CA . SER B 1 8 ? 5.742 -14.836 17.047 1 56.62 8 SER B CA 1
ATOM 2320 C C . SER B 1 8 ? 7.164 -14.281 17.125 1 56.62 8 SER B C 1
ATOM 2322 O O . SER B 1 8 ? 8.117 -15.039 17.281 1 56.62 8 SER B O 1
ATOM 2324 N N . CYS B 1 9 ? 7.152 -12.938 17.328 1 70.31 9 CYS B N 1
ATOM 2325 C CA . CYS B 1 9 ? 8.523 -12.43 17.344 1 70.31 9 CYS B CA 1
ATOM 2326 C C . CYS B 1 9 ? 9.195 -12.766 18.672 1 70.31 9 CYS B C 1
ATOM 2328 O O . CYS B 1 9 ? 10.43 -12.742 18.766 1 70.31 9 CYS B O 1
ATOM 2330 N N . GLU B 1 10 ? 8.398 -13.133 19.547 1 69.06 10 GLU B N 1
ATOM 2331 C CA . GLU B 1 10 ? 8.961 -13.43 20.859 1 69.06 10 GLU B CA 1
ATOM 2332 C C . GLU B 1 10 ? 9.867 -14.664 20.812 1 69.06 10 GLU B C 1
ATOM 2334 O O . GLU B 1 10 ? 10.812 -14.781 21.594 1 69.06 10 GLU B O 1
ATOM 2339 N N . ARG B 1 11 ? 9.57 -15.508 19.844 1 74.75 11 ARG B N 1
ATOM 2340 C CA . ARG B 1 11 ? 10.367 -16.719 19.734 1 74.75 11 ARG B CA 1
ATOM 2341 C C . ARG B 1 11 ? 11.68 -16.453 19 1 74.75 11 ARG B C 1
ATOM 2343 O O . ARG B 1 11 ? 12.555 -17.312 18.938 1 74.75 11 ARG B O 1
ATOM 2350 N N . SER B 1 12 ? 11.82 -15.219 18.531 1 84.75 12 SER B N 1
ATOM 2351 C CA . SER B 1 12 ? 13.016 -14.859 17.766 1 84.75 12 SER B CA 1
ATOM 2352 C C . SER B 1 12 ? 13.781 -13.727 18.438 1 84.75 12 SER B C 1
ATOM 2354 O O . SER B 1 12 ? 14.289 -12.828 17.766 1 84.75 12 SER B O 1
ATOM 2356 N N . THR B 1 13 ? 13.914 -13.805 19.672 1 85.69 13 THR B N 1
ATOM 2357 C CA . THR B 1 13 ? 14.484 -12.734 20.484 1 85.69 13 THR B CA 1
ATOM 2358 C C . THR B 1 13 ? 15.938 -12.477 20.094 1 85.69 13 THR B C 1
ATOM 2360 O O . THR B 1 13 ? 16.375 -11.328 20.047 1 85.69 13 THR B O 1
ATOM 2363 N N . ASP B 1 14 ? 16.672 -13.477 19.859 1 90.12 14 ASP B N 1
ATOM 2364 C CA . ASP B 1 14 ? 18.062 -13.32 19.484 1 90.12 14 ASP B CA 1
ATOM 2365 C C . ASP B 1 14 ? 18.203 -12.578 18.156 1 90.12 14 ASP B C 1
ATOM 2367 O O . ASP B 1 14 ? 19.016 -11.656 18.031 1 90.12 14 ASP B O 1
ATOM 2371 N N . LEU B 1 15 ? 17.453 -13 17.219 1 91.19 15 LEU B N 1
ATOM 2372 C CA . LEU B 1 15 ? 17.469 -12.344 15.922 1 91.19 15 LEU B CA 1
ATOM 2373 C C . LEU B 1 15 ? 17.016 -10.891 16.031 1 91.19 15 LEU B C 1
ATOM 2375 O O . LEU B 1 15 ? 17.578 -10.016 15.359 1 91.19 15 LEU B O 1
ATOM 2379 N N . LEU B 1 16 ? 16.062 -10.695 16.859 1 90 16 LEU B N 1
ATOM 2380 C CA . LEU B 1 16 ? 15.555 -9.344 17.062 1 90 16 LEU B CA 1
ATOM 2381 C C . LEU B 1 16 ? 16.625 -8.453 17.688 1 90 16 LEU B C 1
ATOM 2383 O O . LEU B 1 16 ? 16.781 -7.293 17.297 1 90 16 LEU B O 1
ATOM 2387 N N . SER B 1 17 ? 17.266 -9 18.641 1 91.88 17 SER B N 1
ATOM 2388 C CA . SER B 1 17 ? 18.344 -8.25 19.281 1 91.88 17 SER B CA 1
ATOM 2389 C C . SER B 1 17 ? 19.422 -7.875 18.266 1 91.88 17 SER B C 1
ATOM 2391 O O . SER B 1 17 ? 19.953 -6.762 18.297 1 91.88 17 SER B O 1
ATOM 2393 N N . GLN B 1 18 ? 19.75 -8.805 17.453 1 94.06 18 GLN B N 1
ATOM 2394 C CA . GLN B 1 18 ? 20.719 -8.523 16.406 1 94.06 18 GLN B CA 1
ATOM 2395 C C . GLN B 1 18 ? 20.219 -7.434 15.469 1 94.06 18 GLN B C 1
ATOM 2397 O O . GLN B 1 18 ? 20.984 -6.527 15.102 1 94.06 18 GLN B O 1
ATOM 2402 N N . TYR B 1 19 ? 19.016 -7.5 15.141 1 92.62 19 TYR B N 1
ATOM 2403 C CA . TYR B 1 19 ? 18.391 -6.531 14.242 1 92.62 19 TYR B CA 1
ATOM 2404 C C . TYR B 1 19 ? 18.406 -5.137 14.852 1 92.62 19 TYR B C 1
ATOM 2406 O O . TYR B 1 19 ? 18.578 -4.141 14.148 1 92.62 19 TYR B O 1
ATOM 2414 N N . MET B 1 20 ? 18.281 -5.109 16.141 1 93.19 20 MET B N 1
ATOM 2415 C CA . MET B 1 20 ? 18.172 -3.82 16.828 1 93.19 20 MET B CA 1
ATOM 2416 C C . MET B 1 20 ? 19.547 -3.307 17.234 1 93.19 20 MET B C 1
ATOM 2418 O O . MET B 1 20 ? 19.656 -2.242 17.844 1 93.19 20 MET B O 1
ATOM 2422 N N . ASN B 1 21 ? 20.531 -4.062 16.859 1 94.75 21 ASN B N 1
ATOM 2423 C CA . ASN B 1 21 ? 21.891 -3.611 17.125 1 94.75 21 ASN B CA 1
ATOM 2424 C C . ASN B 1 21 ? 22.438 -2.775 15.961 1 94.75 21 ASN B C 1
ATOM 2426 O O . ASN B 1 21 ? 22.953 -3.32 14.984 1 94.75 21 ASN B O 1
ATOM 2430 N N . TYR B 1 22 ? 22.312 -1.511 16.078 1 95 22 TYR B N 1
ATOM 2431 C CA . TYR B 1 22 ? 22.766 -0.559 15.062 1 95 22 TYR B CA 1
ATOM 2432 C C . TYR B 1 22 ? 23.188 0.758 15.711 1 95 22 TYR B C 1
ATOM 2434 O O . TYR B 1 22 ? 22.859 1.022 16.859 1 95 22 TYR B O 1
ATOM 2442 N N . LYS B 1 23 ? 23.922 1.521 14.953 1 95.88 23 LYS B N 1
ATOM 2443 C CA . LYS B 1 23 ? 24.312 2.848 15.422 1 95.88 23 LYS B CA 1
ATOM 2444 C C . LYS B 1 23 ? 23.25 3.887 15.086 1 95.88 23 LYS B C 1
ATOM 2446 O O . LYS B 1 23 ? 22.953 4.121 13.914 1 95.88 23 LYS B O 1
ATOM 2451 N N . VAL B 1 24 ? 22.688 4.508 16.156 1 94.12 24 VAL B N 1
ATOM 2452 C CA . VAL B 1 24 ? 21.688 5.539 15.945 1 94.12 24 VAL B CA 1
ATOM 2453 C C . VAL B 1 24 ? 22.266 6.668 15.102 1 94.12 24 VAL B C 1
ATOM 2455 O O . VAL B 1 24 ? 23.391 7.121 15.336 1 94.12 24 VAL B O 1
ATOM 2458 N N . SER B 1 25 ? 21.516 7.066 14.07 1 94.06 25 SER B N 1
ATOM 2459 C CA . SER B 1 25 ? 21.875 8.141 13.156 1 94.06 25 SER B CA 1
ATOM 2460 C C . SER B 1 25 ? 23.078 7.754 12.297 1 94.06 25 SER B C 1
ATOM 2462 O O . SER B 1 25 ? 23.75 8.617 11.727 1 94.06 25 SER B O 1
ATOM 2464 N N . GLY B 1 26 ? 23.438 6.492 12.305 1 94.31 26 GLY B N 1
ATOM 2465 C CA . GLY B 1 26 ? 24.422 5.941 11.375 1 94.31 26 GLY B CA 1
ATOM 2466 C C . GLY B 1 26 ? 23.781 5.223 10.203 1 94.31 26 GLY B C 1
ATOM 2467 O O . GLY B 1 26 ? 22.578 5.344 9.969 1 94.31 26 GLY B O 1
ATOM 2468 N N . SER B 1 27 ? 24.625 4.52 9.445 1 92.56 27 SER B N 1
ATOM 2469 C CA . SER B 1 27 ? 24.125 3.693 8.352 1 92.56 27 SER B CA 1
ATOM 2470 C C . SER B 1 27 ? 23.547 2.387 8.875 1 92.56 27 SER B C 1
ATOM 2472 O O . SER B 1 27 ? 24.141 1.731 9.734 1 92.56 27 SER B O 1
ATOM 2474 N N . CYS B 1 28 ? 22.375 2.092 8.414 1 92.88 28 CYS B N 1
ATOM 2475 C CA . CYS B 1 28 ? 21.812 0.804 8.797 1 92.88 28 CYS B CA 1
ATOM 2476 C C . CYS B 1 28 ? 22.719 -0.341 8.359 1 92.88 28 CYS B C 1
ATOM 2478 O O . CYS B 1 28 ? 23.328 -0.285 7.281 1 92.88 28 CYS B O 1
ATOM 2480 N N . PRO B 1 29 ? 22.734 -1.405 9.148 1 90.12 29 PRO B N 1
ATOM 2481 C CA . PRO B 1 29 ? 23.516 -2.584 8.742 1 90.12 29 PRO B CA 1
ATOM 2482 C C . PRO B 1 29 ? 22.969 -3.23 7.473 1 90.12 29 PRO B C 1
ATOM 2484 O O . PRO B 1 29 ? 21.766 -3.129 7.184 1 90.12 29 PRO B O 1
ATOM 2487 N N . ASP B 1 30 ? 23.891 -3.822 6.738 1 84.12 30 ASP B N 1
ATOM 2488 C CA . ASP B 1 30 ? 23.484 -4.625 5.59 1 84.12 30 ASP B CA 1
ATOM 2489 C C . ASP B 1 30 ? 22.984 -6 6.027 1 84.12 30 ASP B C 1
ATOM 2491 O O . ASP B 1 30 ? 23.703 -7 5.898 1 84.12 30 ASP B O 1
ATOM 2495 N N . ASP B 1 31 ? 21.844 -6.062 6.531 1 86.75 31 ASP B N 1
ATOM 2496 C CA . ASP B 1 31 ? 21.344 -7.293 7.148 1 86.75 31 ASP B CA 1
ATOM 2497 C C . ASP B 1 31 ? 19.984 -7.688 6.578 1 86.75 31 ASP B C 1
ATOM 2499 O O . ASP B 1 31 ? 19.078 -8.031 7.324 1 86.75 31 ASP B O 1
ATOM 2503 N N . TRP B 1 32 ? 19.859 -7.598 5.281 1 82.06 32 TRP B N 1
ATOM 2504 C CA . TRP B 1 32 ? 18.625 -7.961 4.609 1 82.06 32 TRP B CA 1
ATOM 2505 C C . TRP B 1 32 ? 18.219 -9.398 4.938 1 82.06 32 TRP B C 1
ATOM 2507 O O . TRP B 1 32 ? 17.047 -9.688 5.129 1 82.06 32 TRP B O 1
ATOM 2517 N N . SER B 1 33 ? 19.188 -10.273 4.914 1 84.56 33 SER B N 1
ATOM 2518 C CA . SER B 1 33 ? 18.922 -11.68 5.211 1 84.56 33 SER B CA 1
ATOM 2519 C C . SER B 1 33 ? 18.344 -11.844 6.613 1 84.56 33 SER B C 1
ATOM 2521 O O . SER B 1 33 ? 17.453 -12.672 6.832 1 84.56 33 SER B O 1
ATOM 2523 N N . LEU B 1 34 ? 18.922 -11.094 7.535 1 89 34 LEU B N 1
ATOM 2524 C CA . LEU B 1 34 ? 18.422 -11.109 8.906 1 89 34 LEU B CA 1
ATOM 2525 C C . LEU B 1 34 ? 16.984 -10.602 8.961 1 89 34 LEU B C 1
ATOM 2527 O O . LEU B 1 34 ? 16.125 -11.211 9.609 1 89 34 LEU B O 1
ATOM 2531 N N . ALA B 1 35 ? 16.703 -9.531 8.281 1 88.94 35 ALA B N 1
ATOM 2532 C CA . ALA B 1 35 ? 15.359 -8.953 8.227 1 88.94 35 ALA B CA 1
ATOM 2533 C C . ALA B 1 35 ? 14.367 -9.938 7.621 1 88.94 35 ALA B C 1
ATOM 2535 O O . ALA B 1 35 ? 13.266 -10.117 8.148 1 88.94 35 ALA B O 1
ATOM 2536 N N . GLN B 1 36 ? 14.781 -10.523 6.594 1 86.31 36 GLN B N 1
ATOM 2537 C CA . GLN B 1 36 ? 13.914 -11.484 5.922 1 86.31 36 GLN B CA 1
ATOM 2538 C C . GLN B 1 36 ? 13.609 -12.672 6.824 1 86.31 36 GLN B C 1
ATOM 2540 O O . GLN B 1 36 ? 12.477 -13.164 6.852 1 86.31 36 GLN B O 1
ATOM 2545 N N . LYS B 1 37 ? 14.594 -13.164 7.488 1 86.94 37 LYS B N 1
ATOM 2546 C CA . LYS B 1 37 ? 14.406 -14.273 8.422 1 86.94 37 LYS B CA 1
ATOM 2547 C C . LYS B 1 37 ? 13.391 -13.906 9.5 1 86.94 37 LYS B C 1
ATOM 2549 O O . LYS B 1 37 ? 12.531 -14.719 9.859 1 86.94 37 LYS B O 1
ATOM 2554 N N . LEU B 1 38 ? 13.523 -12.719 10 1 88.81 38 LEU B N 1
ATOM 2555 C CA . LEU B 1 38 ? 12.586 -12.25 11.023 1 88.81 38 LEU B CA 1
ATOM 2556 C C . LEU B 1 38 ? 11.164 -12.211 10.477 1 88.81 38 LEU B C 1
ATOM 2558 O O . LEU B 1 38 ? 10.227 -12.672 11.133 1 88.81 38 LEU B O 1
ATOM 2562 N N . ILE B 1 39 ? 11 -11.742 9.258 1 86.75 39 ILE B N 1
ATOM 2563 C CA . ILE B 1 39 ? 9.688 -11.633 8.633 1 86.75 39 ILE B CA 1
ATOM 2564 C C . ILE B 1 39 ? 9.094 -13.023 8.422 1 86.75 39 ILE B C 1
ATOM 2566 O O . ILE B 1 39 ? 7.934 -13.266 8.75 1 86.75 39 ILE B O 1
ATOM 2570 N N . LEU B 1 40 ? 9.922 -13.875 7.961 1 80.06 40 LEU B N 1
ATOM 2571 C CA . LEU B 1 40 ? 9.461 -15.227 7.664 1 80.06 40 LEU B CA 1
ATOM 2572 C C . LEU B 1 40 ? 9.078 -15.961 8.938 1 80.06 40 LEU B C 1
ATOM 2574 O O . LEU B 1 40 ? 8.32 -16.938 8.898 1 80.06 40 LEU B O 1
ATOM 2578 N N . ARG B 1 41 ? 9.609 -15.477 10.023 1 81.75 41 ARG B N 1
ATOM 2579 C CA . ARG B 1 41 ? 9.305 -16.094 11.312 1 81.75 41 ARG B CA 1
ATOM 2580 C C . ARG B 1 41 ? 8.156 -15.367 12.008 1 81.75 41 ARG B C 1
ATOM 2582 O O . ARG B 1 41 ? 7.91 -15.578 13.195 1 81.75 41 ARG B O 1
ATOM 2589 N N . GLY B 1 42 ? 7.609 -14.461 11.305 1 76.94 42 GLY B N 1
ATOM 2590 C CA . GLY B 1 42 ? 6.395 -13.836 11.805 1 76.94 42 GLY B CA 1
ATOM 2591 C C . GLY B 1 42 ? 6.645 -12.508 12.492 1 76.94 42 GLY B C 1
ATOM 2592 O O . GLY B 1 42 ? 5.723 -11.914 13.055 1 76.94 42 GLY B O 1
ATOM 2593 N N . CYS B 1 43 ? 7.867 -12.047 12.523 1 82.56 43 CYS B N 1
ATOM 2594 C CA . CYS B 1 43 ? 8.164 -10.742 13.102 1 82.56 43 CYS B CA 1
ATOM 2595 C C . CYS B 1 43 ? 7.891 -9.625 12.102 1 82.56 43 CYS B C 1
ATOM 2597 O O . CYS B 1 43 ? 8.82 -9.008 11.586 1 82.56 43 CYS B O 1
ATOM 2599 N N . GLU B 1 44 ? 6.68 -9.438 11.883 1 83.31 44 GLU B N 1
ATOM 2600 C CA . GLU B 1 44 ? 6.223 -8.438 10.922 1 83.31 44 GLU B CA 1
ATOM 2601 C C . GLU B 1 44 ? 5.02 -7.668 11.469 1 83.31 44 GLU B C 1
ATOM 2603 O O . GLU B 1 44 ? 4.082 -8.266 12 1 83.31 44 GLU B O 1
ATOM 2608 N N . PRO B 1 45 ? 5.098 -6.348 11.359 1 85.38 45 PRO B N 1
ATOM 2609 C CA . PRO B 1 45 ? 6.137 -5.473 10.812 1 85.38 45 PRO B CA 1
ATOM 2610 C C . PRO B 1 45 ? 7.41 -5.461 11.656 1 85.38 45 PRO B C 1
ATOM 2612 O O . PRO B 1 45 ? 7.34 -5.613 12.883 1 85.38 45 PRO B O 1
ATOM 2615 N N . LEU B 1 46 ? 8.492 -5.297 10.992 1 87.94 46 LEU B N 1
ATOM 2616 C CA . LEU B 1 46 ? 9.758 -5.121 11.695 1 87.94 46 LEU B CA 1
ATOM 2617 C C . LEU B 1 46 ? 9.758 -3.824 12.5 1 87.94 46 LEU B C 1
ATOM 2619 O O . LEU B 1 46 ? 9.078 -2.861 12.133 1 87.94 46 LEU B O 1
ATOM 2623 N N . PRO B 1 47 ? 10.508 -3.828 13.586 1 88.25 47 PRO B N 1
ATOM 2624 C CA . PRO B 1 47 ? 10.633 -2.553 14.297 1 88.25 47 PRO B CA 1
ATOM 2625 C C . PRO B 1 47 ? 11.312 -1.473 13.461 1 88.25 47 PRO B C 1
ATOM 2627 O O . PRO B 1 47 ? 12.18 -1.778 12.641 1 88.25 47 PRO B O 1
ATOM 2630 N N . ARG B 1 48 ? 10.906 -0.226 13.727 1 92.06 48 ARG B N 1
ATOM 2631 C CA . ARG B 1 48 ? 11.602 0.897 13.117 1 92.06 48 ARG B CA 1
ATOM 2632 C C . ARG B 1 48 ? 13.008 1.044 13.68 1 92.06 48 ARG B C 1
ATOM 2634 O O . ARG B 1 48 ? 13.227 0.854 14.883 1 92.06 48 ARG B O 1
ATOM 2641 N N . ARG B 1 49 ? 13.852 1.376 12.891 1 93.06 49 ARG B N 1
ATOM 2642 C CA . ARG B 1 49 ? 15.211 1.688 13.305 1 93.06 49 ARG B CA 1
ATOM 2643 C C . ARG B 1 49 ? 15.523 3.166 13.094 1 93.06 49 ARG B C 1
ATOM 2645 O O . ARG B 1 49 ? 14.93 3.816 12.234 1 93.06 49 ARG B O 1
ATOM 2652 N N . ARG B 1 50 ? 16.438 3.662 13.883 1 95.44 50 ARG B N 1
ATOM 2653 C CA . ARG B 1 50 ? 16.859 5.055 13.789 1 95.44 50 ARG B CA 1
ATOM 2654 C C . ARG B 1 50 ? 18.219 5.176 13.102 1 95.44 50 ARG B C 1
ATOM 2656 O O . ARG B 1 50 ? 19.094 5.902 13.562 1 95.44 50 ARG B O 1
ATOM 2663 N N . CYS B 1 51 ? 18.375 4.441 12.078 1 95.19 51 CYS B N 1
ATOM 2664 C CA . CYS B 1 51 ? 19.547 4.512 11.203 1 95.19 51 CYS B CA 1
ATOM 2665 C C . CYS B 1 51 ? 19.125 4.816 9.766 1 95.19 51 CYS B C 1
ATOM 2667 O O . CYS B 1 51 ? 17.938 4.766 9.438 1 95.19 51 CYS B O 1
ATOM 2669 N N . PHE B 1 52 ? 20.078 5.211 8.93 1 94.31 52 PHE B N 1
ATOM 2670 C CA . PHE B 1 52 ? 19.797 5.629 7.562 1 94.31 52 PHE B CA 1
ATOM 2671 C C . PHE B 1 52 ? 19.969 4.465 6.598 1 94.31 52 PHE B C 1
ATOM 2673 O O . PHE B 1 52 ? 21 3.787 6.602 1 94.31 52 PHE B O 1
ATOM 2680 N N . ALA B 1 53 ? 18.891 4.254 5.883 1 88.81 53 ALA B N 1
ATOM 2681 C CA . ALA B 1 53 ? 18.969 3.217 4.855 1 88.81 53 ALA B CA 1
ATOM 2682 C C . ALA B 1 53 ? 20.078 3.514 3.854 1 88.81 53 ALA B C 1
ATOM 2684 O O . ALA B 1 53 ? 20.328 4.676 3.516 1 88.81 53 ALA B O 1
ATOM 2685 N N . LYS B 1 54 ? 20.672 2.451 3.463 1 77.62 54 LYS B N 1
ATOM 2686 C CA . LYS B 1 54 ? 21.719 2.627 2.453 1 77.62 54 LYS B CA 1
ATOM 2687 C C . LYS B 1 54 ? 21.109 2.994 1.101 1 77.62 54 LYS B C 1
ATOM 2689 O O . LYS B 1 54 ? 20.062 2.465 0.718 1 77.62 54 LYS B O 1
ATOM 2694 N N . GLY B 1 55 ? 21.516 4.07 0.66 1 68.5 55 GLY B N 1
ATOM 2695 C CA . GLY B 1 55 ? 21.016 4.527 -0.625 1 68.5 55 GLY B CA 1
ATOM 2696 C C . GLY B 1 55 ? 22.062 4.508 -1.719 1 68.5 55 GLY B C 1
ATOM 2697 O O . GLY B 1 55 ? 23.266 4.395 -1.438 1 68.5 55 GLY B O 1
ATOM 2698 N N . GLY B 1 56 ? 21.797 3.99 -2.908 1 58.22 56 GLY B N 1
ATOM 2699 C CA . GLY B 1 56 ? 22.75 4.086 -3.996 1 58.22 56 GLY B CA 1
ATOM 2700 C C . GLY B 1 56 ? 23.312 5.488 -4.176 1 58.22 56 GLY B C 1
ATOM 2701 O O . GLY B 1 56 ? 22.719 6.461 -3.705 1 58.22 56 GLY B O 1
ATOM 2702 N N . SER B 1 57 ? 24.672 5.602 -4.133 1 52.34 57 SER B N 1
ATOM 2703 C CA . SER B 1 57 ? 25.375 6.867 -4.273 1 52.34 57 SER B CA 1
ATOM 2704 C C . SER B 1 57 ? 24.734 7.754 -5.328 1 52.34 57 SER B C 1
ATOM 2706 O O . SER B 1 57 ? 24.766 8.984 -5.223 1 52.34 57 SER B O 1
ATOM 2708 N N . LYS B 1 58 ? 24.656 7.176 -6.66 1 49.5 58 LYS B N 1
ATOM 2709 C CA . LYS B 1 58 ? 24.406 8.117 -7.742 1 49.5 58 LYS B CA 1
ATOM 2710 C C . LYS B 1 58 ? 22.922 8.148 -8.117 1 49.5 58 LYS B C 1
ATOM 2712 O O . LYS B 1 58 ? 22.266 7.109 -8.156 1 49.5 58 LYS B O 1
ATOM 2717 N N . LEU B 1 59 ? 22.312 9.391 -7.977 1 51.94 59 LEU B N 1
ATOM 2718 C CA . LEU B 1 59 ? 21 9.805 -8.453 1 51.94 59 LEU B CA 1
ATOM 2719 C C . LEU B 1 59 ? 20.812 9.406 -9.914 1 51.94 59 LEU B C 1
ATOM 2721 O O . LEU B 1 59 ? 21.344 10.055 -10.82 1 51.94 59 LEU B O 1
ATOM 2725 N N . GLY B 1 60 ? 20.797 8.195 -10.242 1 55.62 60 GLY B N 1
ATOM 2726 C CA . GLY B 1 60 ? 20.578 8.062 -11.672 1 55.62 60 GLY B CA 1
ATOM 2727 C C . GLY B 1 60 ? 19.234 8.625 -12.117 1 55.62 60 GLY B C 1
ATOM 2728 O O . GLY B 1 60 ? 18.328 8.805 -11.297 1 55.62 60 GLY B O 1
ATOM 2729 N N . LEU B 1 61 ? 19.234 9.281 -13.25 1 61.19 61 LEU B N 1
ATOM 2730 C CA . LEU B 1 61 ? 18.031 9.859 -13.859 1 61.19 61 LEU B CA 1
ATOM 2731 C C . LEU B 1 61 ? 16.969 8.789 -14.07 1 61.19 61 LEU B C 1
ATOM 2733 O O . LEU B 1 61 ? 17.219 7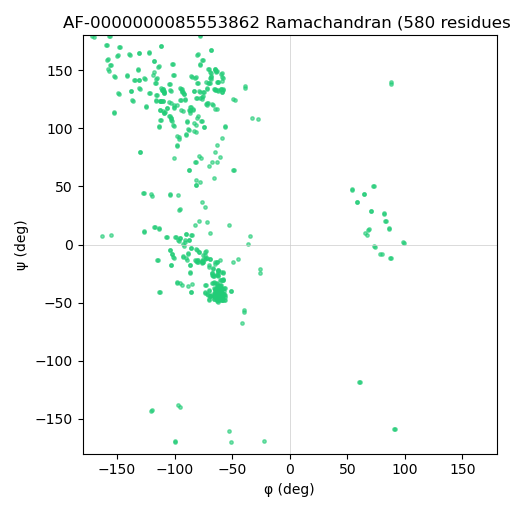.781 -14.727 1 61.19 61 LEU B O 1
ATOM 2737 N N . LEU B 1 62 ? 15.992 8.734 -13.242 1 72.62 62 LEU B N 1
ATOM 2738 C CA . LEU B 1 62 ? 14.836 7.879 -13.461 1 72.62 62 LEU B CA 1
ATOM 2739 C C . LEU B 1 62 ? 14.039 8.336 -14.688 1 72.62 62 LEU B C 1
ATOM 2741 O O . LEU B 1 62 ? 13.906 9.539 -14.93 1 72.62 62 LEU B O 1
ATOM 2745 N N . LYS B 1 63 ? 13.703 7.395 -15.484 1 81.56 63 LYS B N 1
ATOM 2746 C CA . LYS B 1 63 ? 12.852 7.723 -16.625 1 81.56 63 LYS B CA 1
ATOM 2747 C C . LYS B 1 63 ? 11.453 8.109 -16.172 1 81.56 63 LYS B C 1
ATOM 2749 O O . LYS B 1 63 ? 10.914 7.52 -15.227 1 81.56 63 LYS B O 1
ATOM 2754 N N . PRO B 1 64 ? 10.922 9.023 -16.891 1 84.44 64 PRO B N 1
ATOM 2755 C CA . PRO B 1 64 ? 9.562 9.414 -16.516 1 84.44 64 PRO B CA 1
ATOM 2756 C C . PRO B 1 64 ? 8.523 8.344 -16.828 1 84.44 64 PRO B C 1
ATOM 2758 O O . PRO B 1 64 ? 8.734 7.527 -17.734 1 84.44 64 PRO B O 1
ATOM 2761 N N . PHE B 1 65 ? 7.531 8.336 -16.094 1 88.12 65 PHE B N 1
ATOM 2762 C CA . PHE B 1 65 ? 6.398 7.473 -16.406 1 88.12 65 PHE B CA 1
ATOM 2763 C C . PHE B 1 65 ? 5.629 7.988 -17.609 1 88.12 65 PHE B C 1
ATOM 2765 O O . PHE B 1 65 ? 5.41 9.195 -17.75 1 88.12 65 PHE B O 1
ATOM 2772 N N . PRO B 1 66 ? 5.246 7.188 -18.609 1 89.56 66 PRO B N 1
ATOM 2773 C CA . PRO B 1 66 ? 5.211 5.723 -18.609 1 89.56 66 PRO B CA 1
ATOM 2774 C C . PRO B 1 66 ? 6.418 5.102 -19.312 1 89.56 66 PRO B C 1
ATOM 2776 O O . PRO B 1 66 ? 6.492 3.879 -19.453 1 89.56 66 PRO B O 1
ATOM 2779 N N . LEU B 1 67 ? 7.371 5.941 -19.703 1 87.31 67 LEU B N 1
ATOM 2780 C CA . LEU B 1 67 ? 8.555 5.406 -20.375 1 87.31 67 LEU B CA 1
ATOM 2781 C C . LEU B 1 67 ? 9.312 4.457 -19.453 1 87.31 67 LEU B C 1
ATOM 2783 O O . LEU B 1 67 ? 9.992 3.543 -19.922 1 87.31 67 LEU B O 1
ATOM 2787 N N . SER B 1 68 ? 9.125 4.598 -18.219 1 88.81 68 SER B N 1
ATOM 2788 C CA . SER B 1 68 ? 9.844 3.82 -17.203 1 88.81 68 SER B CA 1
ATOM 2789 C C . SER B 1 68 ? 9.312 2.395 -17.125 1 88.81 68 SER B C 1
ATOM 2791 O O . SER B 1 68 ? 9.961 1.513 -16.562 1 88.81 68 SER B O 1
ATOM 2793 N N . LEU B 1 69 ? 8.188 2.135 -17.672 1 91.12 69 LEU B N 1
ATOM 2794 C CA . LEU B 1 69 ? 7.52 0.85 -17.516 1 91.12 69 LEU B CA 1
ATOM 2795 C C . LEU B 1 69 ? 8.375 -0.286 -18.062 1 91.12 69 LEU B C 1
ATOM 2797 O O . LEU B 1 69 ? 8.453 -1.357 -17.453 1 91.12 69 LEU B O 1
ATOM 2801 N N . TRP B 1 70 ? 9.016 -0.017 -19.125 1 89.94 70 TRP B N 1
ATOM 2802 C CA . TRP B 1 70 ? 9.703 -1.106 -19.812 1 89.94 70 TRP B CA 1
ATOM 2803 C C . TRP B 1 70 ? 11.172 -0.755 -20.047 1 89.94 70 TRP B C 1
ATOM 2805 O O . TRP B 1 70 ? 11.844 -1.394 -20.859 1 89.94 70 TRP B O 1
ATOM 2815 N N . SER B 1 71 ? 11.562 0.385 -19.359 1 78.62 71 SER B N 1
ATOM 2816 C CA . SER B 1 71 ? 12.953 0.799 -19.5 1 78.62 71 SER B CA 1
ATOM 2817 C C . SER B 1 71 ? 13.773 0.369 -18.281 1 78.62 71 SER B C 1
ATOM 2819 O O . SER B 1 71 ? 13.281 0.359 -17.156 1 78.62 71 SER B O 1
ATOM 2821 N N . SER B 1 72 ? 14.07 -0.726 -18.141 1 59.91 72 SER B N 1
ATOM 2822 C CA . SER B 1 72 ? 14.781 -1.056 -16.906 1 59.91 72 SER B CA 1
ATOM 2823 C C . SER B 1 72 ? 16.125 -0.341 -16.844 1 59.91 72 SER B C 1
ATOM 2825 O O . SER B 1 72 ? 16.969 -0.503 -17.719 1 59.91 72 SER B O 1
ATOM 2827 N N . VAL B 1 73 ? 16.188 0.936 -16.656 1 55.38 73 VAL B N 1
ATOM 2828 C CA . VAL B 1 73 ? 17.484 1.565 -16.438 1 55.38 73 VAL B CA 1
ATOM 2829 C C . VAL B 1 73 ? 17.953 1.272 -15.008 1 55.38 73 VAL B C 1
ATOM 2831 O O . VAL B 1 73 ? 17.531 1.944 -14.062 1 55.38 73 VAL B O 1
ATOM 2834 N N . VAL B 1 74 ? 17.672 0.082 -14.508 1 54.09 74 VAL B N 1
ATOM 2835 C CA . VAL B 1 74 ? 18.312 0.1 -13.188 1 54.09 74 VAL B CA 1
ATOM 2836 C C . VAL B 1 74 ? 19.812 0.3 -13.344 1 54.09 74 VAL B C 1
ATOM 2838 O O . VAL B 1 74 ? 20.5 -0.548 -13.914 1 54.09 74 VAL B O 1
ATOM 2841 N N . ASP B 1 75 ? 20.109 1.437 -13.617 1 50.94 75 ASP B N 1
ATOM 2842 C CA . ASP B 1 75 ? 21.562 1.656 -13.57 1 50.94 75 ASP B CA 1
ATOM 2843 C C . ASP B 1 75 ? 22.188 0.904 -12.398 1 50.94 75 ASP B C 1
ATOM 2845 O O . ASP B 1 75 ? 21.531 0.635 -11.398 1 50.94 75 ASP B O 1
ATOM 2849 N N . ASN B 1 76 ? 23.297 0.28 -12.672 1 47.06 76 ASN B N 1
ATOM 2850 C CA . ASN B 1 76 ? 24.172 -0.313 -11.672 1 47.06 76 ASN B CA 1
ATOM 2851 C C . ASN B 1 76 ? 24.031 0.383 -10.32 1 47.06 76 ASN B C 1
ATOM 2853 O O . ASN B 1 76 ? 24.531 -0.11 -9.305 1 47.06 76 ASN B O 1
ATOM 2857 N N . LYS B 1 77 ? 23.531 1.568 -10.391 1 46.41 77 LYS B N 1
ATOM 2858 C CA . LYS B 1 77 ? 23.719 2.41 -9.219 1 46.41 77 LYS B CA 1
ATOM 2859 C C . LYS B 1 77 ? 22.578 2.223 -8.211 1 46.41 77 LYS B C 1
ATOM 2861 O O . LYS B 1 77 ? 22.672 2.684 -7.074 1 46.41 77 LYS B O 1
ATOM 2866 N N . VAL B 1 78 ? 21.328 2.016 -8.719 1 49.59 78 VAL B N 1
ATOM 2867 C CA . VAL B 1 78 ? 20.234 1.883 -7.758 1 49.59 78 VAL B CA 1
ATOM 2868 C C . VAL B 1 78 ? 20.5 0.698 -6.832 1 49.59 78 VAL B C 1
ATOM 2870 O O . VAL B 1 78 ? 19.812 0.523 -5.82 1 49.59 78 VAL B O 1
ATOM 2873 N N . VAL B 1 79 ? 21.266 -0.146 -7.363 1 47.53 79 VAL B N 1
ATOM 2874 C CA . VAL B 1 79 ? 21.344 -1.423 -6.664 1 47.53 79 VAL B CA 1
ATOM 2875 C C . VAL B 1 79 ? 22.078 -1.241 -5.336 1 47.53 79 VAL B C 1
ATOM 2877 O O . VAL B 1 79 ? 23.297 -1.011 -5.312 1 47.53 79 VAL B O 1
ATOM 2880 N N . GLY B 1 80 ? 21.453 -0.57 -4.562 1 49.69 80 GLY B N 1
ATOM 2881 C CA . GLY B 1 80 ? 22.047 -0.742 -3.244 1 49.69 80 GLY B CA 1
ATOM 2882 C C . GLY B 1 80 ? 22.844 -2.025 -3.111 1 49.69 80 GLY B C 1
ATOM 2883 O O . GLY B 1 80 ? 22.984 -2.775 -4.078 1 49.69 80 GLY B O 1
ATOM 2884 N N . SER B 1 81 ? 23.203 -2.268 -1.704 1 57.19 81 SER B N 1
ATOM 2885 C CA . SER B 1 81 ? 24.109 -3.355 -1.369 1 57.19 81 SER B CA 1
ATOM 2886 C C . SER B 1 81 ? 23.484 -4.715 -1.646 1 57.19 81 SER B C 1
ATOM 2888 O O . SER B 1 81 ? 22.438 -5.051 -1.072 1 57.19 81 SER B O 1
ATOM 2890 N N . TRP B 1 82 ? 23.375 -4.953 -2.912 1 65.81 82 TRP B N 1
ATOM 2891 C CA . TRP B 1 82 ? 22.984 -6.309 -3.297 1 65.81 82 TRP B CA 1
ATOM 2892 C C . TRP B 1 82 ? 23.891 -7.34 -2.639 1 65.81 82 TRP B C 1
ATOM 2894 O O . TRP B 1 82 ? 23.969 -8.492 -3.082 1 65.81 82 TRP B O 1
ATOM 2904 N N . SER B 1 83 ? 24.5 -6.805 -1.697 1 66.56 83 SER B N 1
ATOM 2905 C CA . SER B 1 83 ? 25.562 -7.637 -1.128 1 66.56 83 SER B CA 1
ATOM 2906 C C . SER B 1 83 ? 25 -8.969 -0.63 1 66.56 83 SER B C 1
ATOM 2908 O O . SER B 1 83 ? 25.688 -9.984 -0.678 1 66.56 83 SER B O 1
ATOM 2910 N N . GLY B 1 84 ? 23.719 -8.961 -0.312 1 70.31 84 GLY B N 1
ATOM 2911 C CA . GLY B 1 84 ? 23.219 -10.211 0.239 1 70.31 84 GLY B CA 1
ATOM 2912 C C . GLY B 1 84 ? 22.547 -11.086 -0.798 1 70.31 84 GLY B C 1
ATOM 2913 O O . GLY B 1 84 ? 22.172 -12.227 -0.506 1 70.31 84 GLY B O 1
ATOM 2914 N N . TYR B 1 85 ? 22.609 -10.586 -2.027 1 76.31 85 TYR B N 1
ATOM 2915 C CA . TYR B 1 85 ? 21.938 -11.359 -3.07 1 76.31 85 TYR B CA 1
ATOM 2916 C C . TYR B 1 85 ? 22.953 -12.172 -3.869 1 76.31 85 TYR B C 1
ATOM 2918 O O . TYR B 1 85 ? 24.141 -11.852 -3.885 1 76.31 85 TYR B O 1
ATOM 2926 N N . GLY B 1 86 ? 22.438 -13.234 -4.449 1 78.25 86 GLY B N 1
ATOM 2927 C CA . GLY B 1 86 ? 23.281 -14.023 -5.332 1 78.25 86 GLY B CA 1
ATOM 2928 C C . GLY B 1 86 ? 23.75 -13.266 -6.559 1 78.25 86 GLY B C 1
ATOM 2929 O O . GLY B 1 86 ? 24.891 -13.406 -6.988 1 78.25 86 GLY B O 1
ATOM 2930 N N . CYS B 1 87 ? 22.875 -12.438 -7.059 1 82.19 87 CYS B N 1
ATOM 2931 C CA . CYS B 1 87 ? 23.188 -11.594 -8.211 1 82.19 87 CYS B CA 1
ATOM 2932 C C . CYS B 1 87 ? 23.453 -10.156 -7.777 1 82.19 87 CYS B C 1
ATOM 2934 O O . CYS B 1 87 ? 22.703 -9.594 -6.984 1 82.19 87 CYS B O 1
ATOM 2936 N N . LYS B 1 88 ? 24.5 -9.633 -8.273 1 75.5 88 LYS B N 1
ATOM 2937 C CA . LYS B 1 88 ? 24.875 -8.281 -7.883 1 75.5 88 LYS B CA 1
ATOM 2938 C C . LYS B 1 88 ? 24.609 -7.285 -9.008 1 75.5 88 LYS B C 1
ATOM 2940 O O . LYS B 1 88 ? 24.969 -6.109 -8.906 1 75.5 88 LYS B O 1
ATOM 2945 N N . GLY B 1 89 ? 23.953 -7.785 -10.086 1 76.12 89 GLY B N 1
ATOM 2946 C CA . GLY B 1 89 ? 23.625 -6.926 -11.211 1 76.12 89 GLY B CA 1
ATOM 2947 C C . GLY B 1 89 ? 22.516 -7.465 -12.078 1 76.12 89 GLY B C 1
ATOM 2948 O O . GLY B 1 89 ? 22.078 -8.602 -11.906 1 76.12 89 GLY B O 1
ATOM 2949 N N . PHE B 1 90 ? 22.156 -6.625 -12.93 1 78.25 90 PHE B N 1
ATOM 2950 C CA . PHE B 1 90 ? 20.984 -6.949 -13.734 1 78.25 90 PHE B CA 1
ATOM 2951 C C . PHE B 1 90 ? 21.312 -8.039 -14.75 1 78.25 90 PHE B C 1
ATOM 2953 O O . PHE B 1 90 ? 20.453 -8.859 -15.078 1 78.25 90 PHE B O 1
ATOM 2960 N N . ASP B 1 91 ? 22.531 -7.988 -15.242 1 79.81 91 ASP B N 1
ATOM 2961 C CA . ASP B 1 91 ? 22.922 -9.008 -16.203 1 79.81 91 ASP B CA 1
ATOM 2962 C C . ASP B 1 91 ? 22.781 -10.414 -15.617 1 79.81 91 ASP B C 1
ATOM 2964 O O . ASP B 1 91 ? 22.344 -11.336 -16.297 1 79.81 91 ASP B O 1
ATOM 2968 N N . CYS B 1 92 ? 23.109 -10.5 -14.43 1 84.81 92 CYS B N 1
ATOM 2969 C CA . CYS B 1 92 ? 22.953 -11.766 -13.719 1 84.81 92 CYS B CA 1
ATOM 2970 C C . CYS B 1 92 ? 21.484 -12.062 -13.453 1 84.81 92 CYS B C 1
ATOM 2972 O O . CYS B 1 92 ? 21.016 -13.172 -13.711 1 84.81 92 CYS B O 1
ATOM 2974 N N . LEU B 1 93 ? 20.719 -11.125 -13.062 1 85.19 93 LEU B N 1
ATOM 2975 C CA . LEU B 1 93 ? 19.328 -11.305 -12.688 1 85.19 93 LEU B CA 1
ATOM 2976 C C . LEU B 1 93 ? 18.484 -11.672 -13.898 1 85.19 93 LEU B C 1
ATOM 2978 O O . LEU B 1 93 ? 17.516 -12.438 -13.781 1 85.19 93 LEU B O 1
ATOM 2982 N N . SER B 1 94 ? 18.859 -11.164 -14.953 1 86.12 94 SER B N 1
ATOM 2983 C CA . SER B 1 94 ? 18.047 -11.32 -16.156 1 86.12 94 SER B CA 1
ATOM 2984 C C . SER B 1 94 ? 18.062 -12.766 -16.641 1 86.12 94 SER B C 1
ATOM 2986 O O . SER B 1 94 ? 17.234 -13.164 -17.469 1 86.12 94 SER B O 1
ATOM 2988 N N . LYS B 1 95 ? 18.922 -13.602 -16.156 1 87.69 95 LYS B N 1
ATOM 2989 C CA . LYS B 1 95 ? 19.078 -14.977 -16.625 1 87.69 95 LYS B CA 1
ATOM 2990 C C . LYS B 1 95 ? 18.75 -15.977 -15.523 1 87.69 95 LYS B C 1
ATOM 2992 O O . LYS B 1 95 ? 19.031 -17.172 -15.656 1 87.69 95 LYS B O 1
ATOM 2997 N N . LYS B 1 96 ? 18.125 -15.5 -14.508 1 87.38 96 LYS B N 1
ATOM 2998 C CA . LYS B 1 96 ? 17.938 -16.359 -13.344 1 87.38 96 LYS B CA 1
ATOM 2999 C C . LYS B 1 96 ? 16.5 -16.859 -13.258 1 87.38 96 LYS B C 1
ATOM 3001 O O . LYS B 1 96 ? 15.562 -16.125 -13.547 1 87.38 96 LYS B O 1
ATOM 3006 N N . LYS B 1 97 ? 16.422 -18.109 -12.922 1 85.94 97 LYS B N 1
ATOM 3007 C CA . LYS B 1 97 ? 15.148 -18.656 -12.469 1 85.94 97 LYS B CA 1
ATOM 3008 C C . LYS B 1 97 ? 14.992 -18.5 -10.953 1 85.94 97 LYS B C 1
ATOM 3010 O O . LYS B 1 97 ? 15.641 -19.219 -10.188 1 85.94 97 LYS B O 1
ATOM 3015 N N . LEU B 1 98 ? 14.227 -17.641 -10.555 1 84.94 98 LEU B N 1
ATOM 3016 C CA . LEU B 1 98 ? 14.125 -17.312 -9.133 1 84.94 98 LEU B CA 1
ATOM 3017 C C . LEU B 1 98 ? 12.938 -18.031 -8.5 1 84.94 98 LEU B C 1
ATOM 3019 O O . LEU B 1 98 ? 12.953 -18.328 -7.305 1 84.94 98 LEU B O 1
ATOM 3023 N N . SER B 1 99 ? 11.883 -18.234 -9.258 1 79 99 SER B N 1
ATOM 3024 C CA . SER B 1 99 ? 10.688 -18.969 -8.859 1 79 99 SER B CA 1
ATOM 3025 C C . SER B 1 99 ? 9.945 -19.516 -10.07 1 79 99 SER B C 1
ATOM 3027 O O . SER B 1 99 ? 10.383 -19.344 -11.211 1 79 99 SER B O 1
ATOM 3029 N N . ARG B 1 100 ? 8.859 -20.203 -9.797 1 74.62 100 ARG B N 1
ATOM 3030 C CA . ARG B 1 100 ? 8.031 -20.703 -10.883 1 74.62 100 ARG B CA 1
ATOM 3031 C C . ARG B 1 100 ? 7.445 -19.562 -11.703 1 74.62 100 ARG B C 1
ATOM 3033 O O . ARG B 1 100 ? 7.27 -19.688 -12.922 1 74.62 100 ARG B O 1
ATOM 3040 N N . GLU B 1 101 ? 7.316 -18.422 -11.047 1 75.31 101 GLU B N 1
ATOM 3041 C CA . GLU B 1 101 ? 6.652 -17.297 -11.703 1 75.31 101 GLU B CA 1
ATOM 3042 C C . GLU B 1 101 ? 7.664 -16.281 -12.211 1 75.31 101 GLU B C 1
ATOM 3044 O O . GLU B 1 101 ? 7.312 -15.375 -12.977 1 75.31 101 GLU B O 1
ATOM 3049 N N . CYS B 1 102 ? 8.852 -16.531 -11.812 1 86.12 102 CYS B N 1
ATOM 3050 C CA . CYS B 1 102 ? 9.859 -15.562 -12.227 1 86.12 102 CYS B CA 1
ATOM 3051 C C . CYS B 1 102 ? 11.062 -16.25 -12.844 1 86.12 102 CYS B C 1
ATOM 3053 O O . CYS B 1 102 ? 12.062 -16.5 -12.172 1 86.12 102 CYS B O 1
ATOM 3055 N N . VAL B 1 103 ? 10.875 -16.609 -14.07 1 86.25 103 VAL B N 1
ATOM 3056 C CA . VAL B 1 103 ? 11.953 -17.125 -14.906 1 86.25 103 VAL B CA 1
ATOM 3057 C C . VAL B 1 103 ? 12.438 -16.031 -15.859 1 86.25 103 VAL B C 1
ATOM 3059 O O . VAL B 1 103 ? 11.727 -15.656 -16.797 1 86.25 103 VAL B O 1
ATOM 3062 N N . ASN B 1 104 ? 13.57 -15.508 -15.594 1 89.19 104 ASN B N 1
ATOM 3063 C CA . ASN B 1 104 ? 14.133 -14.391 -16.359 1 89.19 104 ASN B CA 1
ATOM 3064 C C . ASN B 1 104 ? 13.203 -13.18 -16.328 1 89.19 104 ASN B C 1
ATOM 3066 O O . ASN B 1 104 ? 13.055 -12.492 -17.344 1 89.19 104 ASN B O 1
ATOM 3070 N N . CYS B 1 105 ? 12.578 -12.977 -15.211 1 90.38 105 CYS B N 1
ATOM 3071 C CA . CYS B 1 105 ? 11.5 -11.992 -15.18 1 90.38 105 CYS B CA 1
ATOM 3072 C C . CYS B 1 105 ? 12.055 -10.578 -15.094 1 90.38 105 CYS B C 1
ATOM 3074 O O . CYS B 1 105 ? 11.312 -9.609 -15.266 1 90.38 105 CYS B O 1
ATOM 3076 N N . PHE B 1 106 ? 13.359 -10.438 -14.93 1 90 106 PHE B N 1
ATOM 3077 C CA . PHE B 1 106 ? 13.977 -9.117 -14.914 1 90 106 PHE B CA 1
ATOM 3078 C C . PHE B 1 106 ? 14.383 -8.695 -16.328 1 90 106 PHE B C 1
ATOM 3080 O O . PHE B 1 106 ? 14.711 -7.531 -16.562 1 90 106 PHE B O 1
ATOM 3087 N N . ASP B 1 107 ? 14.359 -9.688 -17.203 1 90.25 107 ASP B N 1
ATOM 3088 C CA . ASP B 1 107 ? 14.602 -9.375 -18.609 1 90.25 107 ASP B CA 1
ATOM 3089 C C . ASP B 1 107 ? 13.336 -8.852 -19.297 1 90.25 107 ASP B C 1
ATOM 3091 O O . ASP B 1 107 ? 12.562 -9.625 -19.844 1 90.25 107 ASP B O 1
ATOM 3095 N N . LEU B 1 108 ? 13.203 -7.566 -19.391 1 90.56 108 LEU B N 1
ATOM 3096 C CA . LEU B 1 108 ? 11.969 -6.941 -19.859 1 90.56 108 LEU B CA 1
ATOM 3097 C C . LEU B 1 108 ? 11.891 -6.953 -21.375 1 90.56 108 LEU B C 1
ATOM 3099 O O . LEU B 1 108 ? 10.836 -6.668 -21.953 1 90.56 108 LEU B O 1
ATOM 3103 N N . GLY B 1 109 ? 12.938 -7.215 -22.016 1 87.38 109 GLY B N 1
ATOM 3104 C CA . GLY B 1 109 ? 12.945 -7.258 -23.469 1 87.38 109 GLY B CA 1
ATOM 3105 C C . GLY B 1 109 ? 12.688 -8.648 -24.016 1 87.38 109 GLY B C 1
ATOM 3106 O O . GLY B 1 109 ? 12.484 -8.812 -25.234 1 87.38 109 GLY B O 1
ATOM 3107 N N . GLY B 1 110 ? 12.695 -9.672 -23.219 1 87.38 110 GLY B N 1
ATOM 3108 C CA . GLY B 1 110 ? 12.5 -11.047 -23.625 1 87.38 110 GLY B CA 1
ATOM 3109 C C . GLY B 1 110 ? 11.062 -11.516 -23.469 1 87.38 110 GLY B C 1
ATOM 3110 O O . GLY B 1 110 ? 10.125 -10.789 -23.828 1 87.38 110 GLY B O 1
ATOM 3111 N N . ALA B 1 111 ? 10.945 -12.711 -23.016 1 85.81 111 ALA B N 1
ATOM 3112 C CA . ALA B 1 111 ? 9.641 -13.344 -22.875 1 85.81 111 ALA B CA 1
ATOM 3113 C C . ALA B 1 111 ? 8.734 -12.562 -21.938 1 85.81 111 ALA B C 1
ATOM 3115 O O . ALA B 1 111 ? 7.516 -12.555 -22.094 1 85.81 111 ALA B O 1
ATOM 3116 N N . GLU B 1 112 ? 9.305 -11.891 -20.953 1 90.06 112 GLU B N 1
ATOM 3117 C CA . GLU B 1 112 ? 8.555 -11.117 -19.969 1 90.06 112 GLU B CA 1
ATOM 3118 C C . GLU B 1 112 ? 7.703 -10.047 -20.656 1 90.06 112 GLU B C 1
ATOM 3120 O O . GLU B 1 112 ? 6.609 -9.727 -20.188 1 90.06 112 GLU B O 1
ATOM 3125 N N . ASN B 1 113 ? 8.172 -9.562 -21.766 1 90.62 113 ASN B N 1
ATOM 3126 C CA . ASN B 1 113 ? 7.473 -8.5 -22.484 1 90.62 113 ASN B CA 1
ATOM 3127 C C . ASN B 1 113 ? 6.199 -9.023 -23.156 1 90.62 113 ASN B C 1
ATOM 3129 O O . ASN B 1 113 ? 5.344 -8.234 -23.562 1 90.62 113 ASN B O 1
ATOM 3133 N N . GLN B 1 114 ? 6.031 -10.305 -23.219 1 93.25 114 GLN B N 1
ATOM 3134 C CA . GLN B 1 114 ? 4.883 -10.891 -23.906 1 93.25 114 GLN B CA 1
ATOM 3135 C C . GLN B 1 114 ? 3.844 -11.391 -22.906 1 93.25 114 GLN B C 1
ATOM 3137 O O . GLN B 1 114 ? 2.738 -11.773 -23.297 1 93.25 114 GLN B O 1
ATOM 3142 N N . ARG B 1 115 ? 4.168 -11.312 -21.734 1 92.94 115 ARG B N 1
ATOM 3143 C CA . ARG B 1 115 ? 3.264 -11.836 -20.719 1 92.94 115 ARG B CA 1
ATOM 3144 C C . ARG B 1 115 ? 1.938 -11.078 -20.734 1 92.94 115 ARG B C 1
ATOM 3146 O O . ARG B 1 115 ? 1.914 -9.859 -20.875 1 92.94 115 ARG B O 1
ATOM 3153 N N . TYR B 1 116 ? 0.815 -11.758 -20.703 1 95.31 116 TYR B N 1
ATOM 3154 C CA . TYR B 1 116 ? -0.562 -11.305 -20.562 1 95.31 116 TYR B CA 1
ATOM 3155 C C . TYR B 1 116 ? -1.103 -10.75 -21.875 1 95.31 116 TYR B C 1
ATOM 3157 O O . TYR B 1 116 ? -2.281 -10.406 -21.969 1 95.31 116 TYR B O 1
ATOM 3165 N N . VAL B 1 117 ? -0.221 -10.602 -22.891 1 96.06 117 VAL B N 1
ATOM 3166 C CA . VAL B 1 117 ? -0.731 -10.086 -24.156 1 96.06 117 VAL B CA 1
ATOM 3167 C C . VAL B 1 117 ? -0.612 -11.156 -25.25 1 96.06 117 VAL B C 1
ATOM 3169 O O . VAL B 1 117 ? -1.224 -11.039 -26.312 1 96.06 117 VAL B O 1
ATOM 3172 N N . LYS B 1 118 ? 0.123 -12.172 -24.984 1 94.88 118 LYS B N 1
ATOM 3173 C CA . LYS B 1 118 ? 0.208 -13.352 -25.828 1 94.88 118 LYS B CA 1
ATOM 3174 C C . LYS B 1 118 ? 0.015 -14.633 -25.031 1 94.88 118 LYS B C 1
ATOM 3176 O O . LYS B 1 118 ? 0.618 -14.797 -23.969 1 94.88 118 LYS B O 1
ATOM 3181 N N . SER B 1 119 ? -0.754 -15.5 -25.5 1 93.12 119 SER B N 1
ATOM 3182 C CA . SER B 1 119 ? -1.035 -16.75 -24.797 1 93.12 119 SER B CA 1
ATOM 3183 C C . SER B 1 119 ? -0.115 -17.859 -25.266 1 93.12 119 SER B C 1
ATOM 3185 O O . SER B 1 119 ? 0.087 -18.047 -26.469 1 93.12 119 SER B O 1
ATOM 3187 N N . LYS B 1 120 ? 0.425 -18.578 -24.375 1 87.44 120 LYS B N 1
ATOM 3188 C CA . LYS B 1 120 ? 1.232 -19.75 -24.703 1 87.44 120 LYS B CA 1
ATOM 3189 C C . LYS B 1 120 ? 0.433 -21.031 -24.516 1 87.44 120 LYS B C 1
ATOM 3191 O O . LYS B 1 120 ? 0.872 -22.109 -24.922 1 87.44 120 LYS B O 1
ATOM 3196 N N . GLY B 1 121 ? -0.699 -20.953 -23.906 1 90.25 121 GLY B N 1
ATOM 3197 C CA . GLY B 1 121 ? -1.563 -22.094 -23.625 1 90.25 121 GLY B CA 1
ATOM 3198 C C . GLY B 1 121 ? -2.932 -21.688 -23.109 1 90.25 121 GLY B C 1
ATOM 3199 O O . GLY B 1 121 ? -3.209 -20.5 -22.938 1 90.25 121 GLY B O 1
ATOM 3200 N N . LYS B 1 122 ? -3.721 -22.641 -22.875 1 93.06 122 LYS B N 1
ATOM 3201 C CA . LYS B 1 122 ? -5.113 -22.391 -22.516 1 93.06 122 LYS B CA 1
ATOM 3202 C C . LYS B 1 122 ? -5.223 -21.734 -21.141 1 93.06 122 LYS B C 1
ATOM 3204 O O . LYS B 1 122 ? -6.203 -21.047 -20.859 1 93.06 122 LYS B O 1
ATOM 3209 N N . ASN B 1 123 ? -4.227 -21.938 -20.297 1 94.62 123 ASN B N 1
ATOM 3210 C CA . ASN B 1 123 ? -4.258 -21.375 -18.953 1 94.62 123 ASN B CA 1
ATOM 3211 C C . ASN B 1 123 ? -3.861 -19.906 -18.953 1 94.62 123 ASN B C 1
ATOM 3213 O O . ASN B 1 123 ? -4.051 -19.203 -17.953 1 94.62 123 ASN B O 1
ATOM 3217 N N . ASP B 1 124 ? -3.318 -19.484 -20.047 1 95.12 124 ASP B N 1
ATOM 3218 C CA . ASP B 1 124 ? -2.869 -18.094 -20.125 1 95.12 124 ASP B CA 1
ATOM 3219 C C . ASP B 1 124 ? -3.998 -17.172 -20.594 1 95.12 124 ASP B C 1
ATOM 3221 O O . ASP B 1 124 ? -4.277 -17.094 -21.797 1 95.12 124 ASP B O 1
ATOM 3225 N N . PHE B 1 125 ? -4.613 -16.547 -19.688 1 96.94 125 PHE B N 1
ATOM 3226 C CA . PHE B 1 125 ? -5.672 -15.602 -20.031 1 96.94 125 PHE B CA 1
ATOM 3227 C C . PHE B 1 125 ? -5.086 -14.266 -20.469 1 96.94 125 PHE B C 1
ATOM 3229 O O . PHE B 1 125 ? -4.129 -13.773 -19.859 1 96.94 125 PHE B O 1
ATOM 3236 N N . LEU B 1 126 ? -5.648 -13.688 -21.469 1 96.81 126 LEU B N 1
ATOM 3237 C CA . LEU B 1 126 ? -5.219 -12.375 -21.938 1 96.81 126 LEU B CA 1
ATOM 3238 C C . LEU B 1 126 ? -5.844 -11.266 -21.109 1 96.81 126 LEU B C 1
ATOM 3240 O O . LEU B 1 126 ? -7.016 -11.352 -20.734 1 96.81 126 LEU B O 1
ATOM 3244 N N . LEU B 1 127 ? -5.082 -10.266 -20.906 1 96 127 LEU B N 1
ATOM 3245 C CA . LEU B 1 127 ? -5.465 -9.172 -20.016 1 96 127 LEU B CA 1
ATOM 3246 C C . LEU B 1 127 ? -6.766 -8.531 -20.484 1 96 127 LEU B C 1
ATOM 3248 O O . LEU B 1 127 ? -7.695 -8.344 -19.703 1 96 127 LEU B O 1
ATOM 3252 N N . ASP B 1 128 ? -6.867 -8.219 -21.75 1 95.25 128 ASP B N 1
ATOM 3253 C CA . ASP B 1 128 ? -8.031 -7.52 -22.281 1 95.25 128 ASP B CA 1
ATOM 3254 C C . ASP B 1 128 ? -9.289 -8.383 -22.172 1 95.25 128 ASP B C 1
ATOM 3256 O O . ASP B 1 128 ? -10.391 -7.867 -21.984 1 95.25 128 ASP B O 1
ATOM 3260 N N . ASP B 1 129 ? -9.102 -9.68 -22.297 1 95.19 129 ASP B N 1
ATOM 3261 C CA . ASP B 1 129 ? -10.234 -10.594 -22.141 1 95.19 129 ASP B CA 1
ATOM 3262 C C . ASP B 1 129 ? -10.766 -10.547 -20.703 1 95.19 129 ASP B C 1
ATOM 3264 O O . ASP B 1 129 ? -11.977 -10.484 -20.5 1 95.19 129 ASP B O 1
ATOM 3268 N N . VAL B 1 130 ? -9.852 -10.539 -19.797 1 96.19 130 VAL B N 1
ATOM 3269 C CA . VAL B 1 130 ? -10.25 -10.547 -18.391 1 96.19 130 VAL B CA 1
ATOM 3270 C C . VAL B 1 130 ? -10.883 -9.203 -18.016 1 96.19 130 VAL B C 1
ATOM 3272 O O . VAL B 1 130 ? -11.914 -9.156 -17.344 1 96.19 130 VAL B O 1
ATOM 3275 N N . LEU B 1 131 ? -10.219 -8.094 -18.406 1 93.88 131 LEU B N 1
ATOM 3276 C CA . LEU B 1 131 ? -10.742 -6.766 -18.109 1 93.88 131 LEU B CA 1
ATOM 3277 C C . LEU B 1 131 ? -12.141 -6.586 -18.703 1 93.88 131 LEU B C 1
ATOM 3279 O O . LEU B 1 131 ? -12.969 -5.871 -18.125 1 93.88 131 LEU B O 1
ATOM 3283 N N . GLY B 1 132 ? -12.398 -7.25 -19.781 1 92.12 132 GLY B N 1
ATOM 3284 C CA . GLY B 1 132 ? -13.695 -7.18 -20.422 1 92.12 132 GLY B CA 1
ATOM 3285 C C . GLY B 1 132 ? -14.789 -7.871 -19.625 1 92.12 132 GLY B C 1
ATOM 3286 O O . GLY B 1 132 ? -15.977 -7.625 -19.844 1 92.12 132 GLY B O 1
ATOM 3287 N N . LEU B 1 133 ? -14.391 -8.742 -18.734 1 91 133 LEU B N 1
ATOM 3288 C CA . LEU B 1 133 ? -15.352 -9.477 -17.922 1 91 133 LEU B CA 1
ATOM 3289 C C . LEU B 1 133 ? -15.867 -8.609 -16.766 1 91 133 LEU B C 1
ATOM 3291 O O . LEU B 1 133 ? -16.875 -8.938 -16.141 1 91 133 LEU B O 1
ATOM 3295 N N . GLY B 1 134 ? -15.188 -7.508 -16.469 1 80.31 134 GLY B N 1
ATOM 3296 C CA . GLY B 1 134 ? -15.562 -6.668 -15.352 1 80.31 134 GLY B CA 1
ATOM 3297 C C . GLY B 1 134 ? -16.719 -5.738 -15.656 1 80.31 134 GLY B C 1
ATOM 3298 O O . GLY B 1 134 ? -16.672 -4.977 -16.625 1 80.31 134 GLY B O 1
ATOM 3299 N N . SER B 1 135 ? -17.922 -5.891 -15.109 1 65.06 135 SER B N 1
ATOM 3300 C CA . SER B 1 135 ? -19.141 -5.137 -15.352 1 65.06 135 SER B CA 1
ATOM 3301 C C . SER B 1 135 ? -19.062 -3.734 -14.758 1 65.06 135 SER B C 1
ATOM 3303 O O . SER B 1 135 ? -19.781 -2.828 -15.188 1 65.06 135 SER B O 1
ATOM 3305 N N . GLY B 1 136 ? -18.172 -3.168 -14.461 1 63.62 136 GLY B N 1
ATOM 3306 C CA . GLY B 1 136 ? -18.188 -1.878 -13.789 1 63.62 136 GLY B CA 1
ATOM 3307 C C . GLY B 1 136 ? -16.859 -1.151 -13.859 1 63.62 136 GLY B C 1
ATOM 3308 O O . GLY B 1 136 ? -16.719 -0.043 -13.336 1 63.62 136 GLY B O 1
ATOM 3309 N N . GLY B 1 137 ? -16.047 -1.75 -14.609 1 79.88 137 GLY B N 1
ATOM 3310 C CA . GLY B 1 137 ? -14.75 -1.108 -14.805 1 79.88 137 GLY B CA 1
ATOM 3311 C C . GLY B 1 137 ? -13.727 -1.498 -13.758 1 79.88 137 GLY B C 1
ATOM 3312 O O . GLY B 1 137 ? -14.086 -1.81 -12.617 1 79.88 137 GLY B O 1
ATOM 3313 N N . ILE B 1 138 ? -12.555 -1.739 -14.039 1 91.62 138 ILE B N 1
ATOM 3314 C CA . ILE B 1 138 ? -11.406 -2.051 -13.188 1 91.62 138 ILE B CA 1
ATOM 3315 C C . ILE B 1 138 ? -10.445 -0.864 -13.164 1 91.62 138 ILE B C 1
ATOM 3317 O O . ILE B 1 138 ? -9.922 -0.455 -14.203 1 91.62 138 ILE B O 1
ATOM 3321 N N . ARG B 1 139 ? -10.336 -0.287 -11.992 1 92.81 139 ARG B N 1
ATOM 3322 C CA . ARG B 1 139 ? -9.5 0.902 -11.875 1 92.81 139 ARG B CA 1
ATOM 3323 C C . ARG B 1 139 ? -8.266 0.625 -11.016 1 92.81 139 ARG B C 1
ATOM 3325 O O . ARG B 1 139 ? -7.172 1.093 -11.32 1 92.81 139 ARG B O 1
ATOM 3332 N N . ILE B 1 140 ? -8.469 -0.107 -9.953 1 95.12 140 ILE B N 1
ATOM 3333 C CA . ILE B 1 140 ? -7.363 -0.379 -9.039 1 95.12 140 ILE B CA 1
ATOM 3334 C C . ILE B 1 140 ? -7.305 -1.874 -8.734 1 95.12 140 ILE B C 1
ATOM 3336 O O . ILE B 1 140 ? -8.336 -2.535 -8.625 1 95.12 140 ILE B O 1
ATOM 3340 N N . GLY B 1 141 ? -6.152 -2.381 -8.648 1 96.94 141 GLY B N 1
ATOM 3341 C CA . GLY B 1 141 ? -5.949 -3.801 -8.406 1 96.94 141 GLY B CA 1
ATOM 3342 C C . GLY B 1 141 ? -4.824 -4.086 -7.434 1 96.94 141 GLY B C 1
ATOM 3343 O O . GLY B 1 141 ? -4.047 -3.191 -7.094 1 96.94 141 GLY B O 1
ATOM 3344 N N . PHE B 1 142 ? -4.844 -5.32 -6.93 1 97.75 142 PHE B N 1
ATOM 3345 C CA . PHE B 1 142 ? -3.836 -5.855 -6.023 1 97.75 142 PHE B CA 1
ATOM 3346 C C . PHE B 1 142 ? -3.238 -7.145 -6.582 1 97.75 142 PHE B C 1
ATOM 3348 O O . PHE B 1 142 ? -3.967 -8.094 -6.887 1 97.75 142 PHE B O 1
ATOM 3355 N N . ASP B 1 143 ? -1.93 -7.121 -6.828 1 97.19 143 ASP B N 1
ATOM 3356 C CA . ASP B 1 143 ? -1.214 -8.266 -7.383 1 97.19 143 ASP B CA 1
ATOM 3357 C C . ASP B 1 143 ? -0.396 -8.977 -6.309 1 97.19 143 ASP B C 1
ATOM 3359 O O . ASP B 1 143 ? 0.618 -8.453 -5.84 1 97.19 143 ASP B O 1
ATOM 3363 N N . ILE B 1 144 ? -0.788 -10.156 -5.941 1 95.44 144 ILE B N 1
ATOM 3364 C CA . ILE B 1 144 ? -0.13 -10.93 -4.887 1 95.44 144 ILE B CA 1
ATOM 3365 C C . ILE B 1 144 ? 1.024 -11.734 -5.48 1 95.44 144 ILE B C 1
ATOM 3367 O O . ILE B 1 144 ? 0.809 -12.625 -6.305 1 95.44 144 ILE B O 1
ATOM 3371 N N . GLY B 1 145 ? 2.199 -11.391 -5.055 1 89.62 145 GLY B N 1
ATOM 3372 C CA . GLY B 1 145 ? 3.365 -12.109 -5.547 1 89.62 145 GLY B CA 1
ATOM 3373 C C . GLY B 1 145 ? 3.707 -11.766 -6.984 1 89.62 145 GLY B C 1
ATOM 3374 O O . GLY B 1 145 ? 3.918 -12.664 -7.809 1 89.62 145 GLY B O 1
ATOM 3375 N N . GLY B 1 146 ? 3.816 -10.594 -7.383 1 85.38 146 GLY B N 1
ATOM 3376 C CA . GLY B 1 146 ? 3.807 -10.148 -8.766 1 85.38 146 GLY B CA 1
ATOM 3377 C C . GLY B 1 146 ? 5.188 -10.109 -9.391 1 85.38 146 GLY B C 1
ATOM 3378 O O . GLY B 1 146 ? 5.379 -9.516 -10.453 1 85.38 146 GLY B O 1
ATOM 3379 N N . GLY B 1 147 ? 6.23 -10.672 -8.68 1 87 147 GLY B N 1
ATOM 3380 C CA . GLY B 1 147 ? 7.547 -10.766 -9.289 1 87 147 GLY B CA 1
ATOM 3381 C C . GLY B 1 147 ? 8.125 -9.414 -9.656 1 87 147 GLY B C 1
ATOM 3382 O O . GLY B 1 147 ? 8.195 -8.508 -8.812 1 87 147 GLY B O 1
ATOM 3383 N N . SER B 1 148 ? 8.375 -9.25 -11.055 1 89.94 148 SER B N 1
ATOM 3384 C CA . SER B 1 148 ? 9.055 -8.055 -11.555 1 89.94 148 SER B CA 1
ATOM 3385 C C . SER B 1 148 ? 8.062 -6.93 -11.828 1 89.94 148 SER B C 1
ATOM 3387 O O . SER B 1 148 ? 8.43 -5.879 -12.359 1 89.94 148 SER B O 1
ATOM 3389 N N . GLY B 1 149 ? 6.789 -7.105 -11.523 1 94.62 149 GLY B N 1
ATOM 3390 C CA . GLY B 1 149 ? 5.809 -6.039 -11.664 1 94.62 149 GLY B CA 1
ATOM 3391 C C . GLY B 1 149 ? 5.215 -5.957 -13.062 1 94.62 149 GLY B C 1
ATOM 3392 O O . GLY B 1 149 ? 4.582 -4.961 -13.414 1 94.62 149 GLY B O 1
ATOM 3393 N N . THR B 1 150 ? 5.406 -6.973 -13.898 1 95.5 150 THR B N 1
ATOM 3394 C CA . THR B 1 150 ? 4.965 -6.945 -15.289 1 95.5 150 THR B CA 1
ATOM 3395 C C . THR B 1 150 ? 3.445 -6.848 -15.375 1 95.5 150 THR B C 1
ATOM 3397 O O . THR B 1 150 ? 2.908 -6.133 -16.219 1 95.5 150 THR B O 1
ATOM 3400 N N . PHE B 1 151 ? 2.758 -7.559 -14.516 1 96.75 151 PHE B N 1
ATOM 3401 C CA . PHE B 1 151 ? 1.304 -7.453 -14.484 1 96.75 151 PHE B CA 1
ATOM 3402 C C . PHE B 1 151 ? 0.871 -6.012 -14.258 1 96.75 151 PHE B C 1
ATOM 3404 O O . PHE B 1 151 ? 0.007 -5.496 -14.969 1 96.75 151 PHE B O 1
ATOM 3411 N N . ALA B 1 152 ? 1.467 -5.375 -13.281 1 97.31 152 ALA B N 1
ATOM 3412 C CA . ALA B 1 152 ? 1.16 -3.982 -12.969 1 97.31 152 ALA B CA 1
ATOM 3413 C C . ALA B 1 152 ? 1.485 -3.066 -14.141 1 97.31 152 ALA B C 1
ATOM 3415 O O . ALA B 1 152 ? 0.748 -2.117 -14.422 1 97.31 152 ALA B O 1
ATOM 3416 N N . ALA B 1 153 ? 2.561 -3.32 -14.797 1 96.62 153 ALA B N 1
ATOM 3417 C CA . ALA B 1 153 ? 2.949 -2.508 -15.945 1 96.62 153 ALA B CA 1
ATOM 3418 C C . ALA B 1 153 ? 1.899 -2.584 -17.047 1 96.62 153 ALA B C 1
ATOM 3420 O O . ALA B 1 153 ? 1.48 -1.556 -17.594 1 96.62 153 ALA B O 1
ATOM 3421 N N . ARG B 1 154 ? 1.486 -3.773 -17.359 1 97 154 ARG B N 1
ATOM 3422 C CA . ARG B 1 154 ? 0.477 -3.977 -18.391 1 97 154 ARG B CA 1
ATOM 3423 C C . ARG B 1 154 ? -0.838 -3.303 -18.016 1 97 154 ARG B C 1
ATOM 3425 O O . ARG B 1 154 ? -1.51 -2.715 -18.859 1 97 154 ARG B O 1
ATOM 3432 N N . MET B 1 155 ? -1.173 -3.424 -16.828 1 96.69 155 MET B N 1
ATOM 3433 C CA . MET B 1 155 ? -2.4 -2.805 -16.344 1 96.69 155 MET B CA 1
ATOM 3434 C C . MET B 1 155 ? -2.311 -1.284 -16.422 1 96.69 155 MET B C 1
ATOM 3436 O O . MET B 1 155 ? -3.281 -0.617 -16.781 1 96.69 155 MET B O 1
ATOM 3440 N N . ALA B 1 156 ? -1.144 -0.761 -16.031 1 95.56 156 ALA B N 1
ATOM 3441 C CA . ALA B 1 156 ? -0.941 0.684 -16.109 1 95.56 156 ALA B CA 1
ATOM 3442 C C . ALA B 1 156 ? -1.171 1.199 -17.531 1 95.56 156 ALA B C 1
ATOM 3444 O O . ALA B 1 156 ? -1.744 2.273 -17.719 1 95.56 156 ALA B O 1
ATOM 3445 N N . GLU B 1 157 ? -0.778 0.452 -18.516 1 94.88 157 GLU B N 1
ATOM 3446 C CA . GLU B 1 157 ? -0.988 0.811 -19.906 1 94.88 157 GLU B CA 1
ATOM 3447 C C . GLU B 1 157 ? -2.475 0.887 -20.25 1 94.88 157 GLU B C 1
ATOM 3449 O O . GLU B 1 157 ? -2.857 1.453 -21.266 1 94.88 157 GLU B O 1
ATOM 3454 N N . ARG B 1 158 ? -3.258 0.356 -19.406 1 93.62 158 ARG B N 1
ATOM 3455 C CA . ARG B 1 158 ? -4.703 0.313 -19.594 1 93.62 158 ARG B CA 1
ATOM 3456 C C . ARG B 1 158 ? -5.426 1.171 -18.562 1 93.62 158 ARG B C 1
ATOM 3458 O O . ARG B 1 158 ? -6.613 0.971 -18.312 1 93.62 158 ARG B O 1
ATOM 3465 N N . ASN B 1 159 ? -4.715 2.004 -17.875 1 91.31 159 ASN B N 1
ATOM 3466 C CA . ASN B 1 159 ? -5.227 2.961 -16.906 1 91.31 159 ASN B CA 1
ATOM 3467 C C . ASN B 1 159 ? -5.742 2.264 -15.648 1 91.31 159 ASN B C 1
ATOM 3469 O O . ASN B 1 159 ? -6.719 2.707 -15.039 1 91.31 159 ASN B O 1
ATOM 3473 N N . VAL B 1 160 ? -5.172 1.138 -15.359 1 94.12 160 VAL B N 1
ATOM 3474 C CA . VAL B 1 160 ? -5.445 0.442 -14.109 1 94.12 160 VAL B CA 1
ATOM 3475 C C . VAL B 1 160 ? -4.211 0.499 -13.203 1 94.12 160 VAL B C 1
ATOM 3477 O O . VAL B 1 160 ? -3.111 0.13 -13.625 1 94.12 160 VAL B O 1
ATOM 3480 N N . THR B 1 161 ? -4.387 0.995 -12.07 1 95.56 161 THR B N 1
ATOM 3481 C CA . THR B 1 161 ? -3.279 1.058 -11.125 1 95.56 161 THR B CA 1
ATOM 3482 C C . THR B 1 161 ? -3.242 -0.193 -10.25 1 95.56 161 THR B C 1
ATOM 3484 O O . THR B 1 161 ? -4.238 -0.542 -9.617 1 95.56 161 THR B O 1
ATOM 3487 N N . VAL B 1 162 ? -2.117 -0.86 -10.234 1 97.25 162 VAL B N 1
ATOM 3488 C CA . VAL B 1 162 ? -1.977 -2.102 -9.484 1 97.25 162 VAL B CA 1
ATOM 3489 C C . VAL B 1 162 ? -0.837 -1.969 -8.477 1 97.25 162 VAL B C 1
ATOM 3491 O O . VAL B 1 162 ? 0.237 -1.463 -8.805 1 97.25 162 VAL B O 1
ATOM 3494 N N . ILE B 1 163 ? -1.111 -2.318 -7.277 1 96.81 163 ILE B N 1
ATOM 3495 C CA . ILE B 1 163 ? -0.068 -2.463 -6.27 1 96.81 163 ILE B CA 1
ATOM 3496 C C . ILE B 1 163 ? 0.406 -3.914 -6.223 1 96.81 163 ILE B C 1
ATOM 3498 O O . ILE B 1 163 ? -0.408 -4.84 -6.191 1 96.81 163 ILE B O 1
ATOM 3502 N N . THR B 1 164 ? 1.726 -4.09 -6.254 1 96.69 164 THR B N 1
ATOM 3503 C CA . THR B 1 164 ? 2.303 -5.43 -6.32 1 96.69 164 THR B CA 1
ATOM 3504 C C . THR B 1 164 ? 2.912 -5.824 -4.98 1 96.69 164 THR B C 1
ATOM 3506 O O . THR B 1 164 ? 3.824 -5.156 -4.484 1 96.69 164 THR B O 1
ATOM 3509 N N . ASN B 1 165 ? 2.377 -6.828 -4.418 1 95.38 165 ASN B N 1
ATOM 3510 C CA . ASN B 1 165 ? 2.961 -7.414 -3.217 1 95.38 165 ASN B CA 1
ATOM 3511 C C . ASN B 1 165 ? 4.215 -8.219 -3.539 1 95.38 165 ASN B C 1
ATOM 3513 O O . ASN B 1 165 ? 4.215 -9.031 -4.465 1 95.38 165 ASN B O 1
ATOM 3517 N N . THR B 1 166 ? 5.273 -7.992 -2.811 1 90.94 166 THR B N 1
ATOM 3518 C CA . THR B 1 166 ? 6.512 -8.734 -3.027 1 90.94 166 THR B CA 1
ATOM 3519 C C . THR B 1 166 ? 7.359 -8.75 -1.76 1 90.94 166 THR B C 1
ATOM 3521 O O . THR B 1 166 ? 7.16 -7.93 -0.86 1 90.94 166 THR B O 1
ATOM 3524 N N . LEU B 1 167 ? 8.156 -9.773 -1.697 1 87.19 167 LEU B N 1
ATOM 3525 C CA . LEU B 1 167 ? 9.297 -9.805 -0.794 1 87.19 167 LEU B CA 1
ATOM 3526 C C . LEU B 1 167 ? 10.602 -9.922 -1.575 1 87.19 167 LEU B C 1
ATOM 3528 O O . LEU B 1 167 ? 10.602 -10.32 -2.742 1 87.19 167 LEU B O 1
ATOM 3532 N N . ASN B 1 168 ? 11.609 -9.453 -1.191 1 87.31 168 ASN B N 1
ATOM 3533 C CA . ASN B 1 168 ? 12.898 -9.508 -1.876 1 87.31 168 ASN B CA 1
ATOM 3534 C C . ASN B 1 168 ? 13.609 -10.836 -1.623 1 87.31 168 ASN B C 1
ATOM 3536 O O . ASN B 1 168 ? 14.758 -10.852 -1.174 1 87.31 168 ASN B O 1
ATOM 3540 N N . VAL B 1 169 ? 12.898 -11.844 -1.947 1 82.19 169 VAL B N 1
ATOM 3541 C CA . VAL B 1 169 ? 13.516 -13.148 -1.763 1 82.19 169 VAL B CA 1
ATOM 3542 C C . VAL B 1 169 ? 14.516 -13.406 -2.885 1 82.19 169 VAL B C 1
ATOM 3544 O O . VAL B 1 169 ? 14.125 -13.641 -4.031 1 82.19 169 VAL B O 1
ATOM 3547 N N . ASP B 1 170 ? 15.758 -13.336 -2.637 1 80.75 170 ASP B N 1
ATOM 3548 C CA . ASP B 1 170 ? 16.922 -13.633 -3.459 1 80.75 170 ASP B CA 1
ATOM 3549 C C . ASP B 1 170 ? 17.031 -12.672 -4.637 1 80.75 170 ASP B C 1
ATOM 3551 O O . ASP B 1 170 ? 17.766 -12.922 -5.59 1 80.75 170 ASP B O 1
ATOM 3555 N N . ALA B 1 171 ? 16.281 -11.664 -4.684 1 86.94 171 ALA B N 1
ATOM 3556 C CA . ALA B 1 171 ? 16.375 -10.641 -5.723 1 86.94 171 ALA B CA 1
ATOM 3557 C C . ALA B 1 171 ? 15.75 -9.328 -5.258 1 86.94 171 ALA B C 1
ATOM 3559 O O . ALA B 1 171 ? 14.898 -9.312 -4.367 1 86.94 171 ALA B O 1
ATOM 3560 N N . PRO B 1 172 ? 16.094 -8.258 -5.836 1 87.12 172 PRO B N 1
ATOM 3561 C CA . PRO B 1 172 ? 15.594 -6.941 -5.441 1 87.12 172 PRO B CA 1
ATOM 3562 C C . PRO B 1 172 ? 14.281 -6.578 -6.129 1 87.12 172 PRO B C 1
ATOM 3564 O O . PRO B 1 172 ? 14.203 -5.566 -6.832 1 87.12 172 PRO B O 1
ATOM 3567 N N . PHE B 1 173 ? 13.266 -7.27 -5.895 1 90.5 173 PHE B N 1
ATOM 3568 C CA . PHE B 1 173 ? 11.984 -7.102 -6.555 1 90.5 173 PHE B CA 1
ATOM 3569 C C . PHE B 1 173 ? 11.406 -5.719 -6.27 1 90.5 173 PHE B C 1
ATOM 3571 O O . PHE B 1 173 ? 10.938 -5.035 -7.18 1 90.5 173 PHE B O 1
ATOM 3578 N N . SER B 1 174 ? 11.453 -5.277 -5.027 1 90.94 174 SER B N 1
ATOM 3579 C CA . SER B 1 174 ? 10.867 -4 -4.641 1 90.94 174 SER B CA 1
ATOM 3580 C C . SER B 1 174 ? 11.531 -2.838 -5.367 1 90.94 174 SER B C 1
ATOM 3582 O O . SER B 1 174 ? 10.852 -1.973 -5.922 1 90.94 174 SER B O 1
ATOM 3584 N N . GLU B 1 175 ? 12.828 -2.863 -5.375 1 86.25 175 GLU B N 1
ATOM 3585 C CA . GLU B 1 175 ? 13.586 -1.808 -6.039 1 86.25 175 GLU B CA 1
ATOM 3586 C C . GLU B 1 175 ? 13.328 -1.809 -7.543 1 86.25 175 GLU B C 1
ATOM 3588 O O . GLU B 1 175 ? 13.195 -0.748 -8.156 1 86.25 175 GLU B O 1
ATOM 3593 N N . PHE B 1 176 ? 13.273 -2.975 -8.07 1 88.12 176 PHE B N 1
ATOM 3594 C CA . PHE B 1 176 ? 13.062 -3.1 -9.508 1 88.12 176 PHE B CA 1
ATOM 3595 C C . PHE B 1 176 ? 11.68 -2.594 -9.898 1 88.12 176 PHE B C 1
ATOM 3597 O O . PHE B 1 176 ? 11.547 -1.805 -10.836 1 88.12 176 PHE B O 1
ATOM 3604 N N . ILE B 1 177 ? 10.641 -2.984 -9.195 1 92.44 177 ILE B N 1
ATOM 3605 C CA . ILE B 1 177 ? 9.273 -2.557 -9.461 1 92.44 177 ILE B CA 1
ATOM 3606 C C . ILE B 1 177 ? 9.18 -1.037 -9.367 1 92.44 177 ILE B C 1
ATOM 3608 O O . ILE B 1 177 ? 8.602 -0.385 -10.234 1 92.44 177 ILE B O 1
ATOM 3612 N N . SER B 1 178 ? 9.758 -0.51 -8.352 1 91 178 SER B N 1
ATOM 3613 C CA . SER B 1 178 ? 9.719 0.935 -8.148 1 91 178 SER B CA 1
ATOM 3614 C C . SER B 1 178 ? 10.461 1.672 -9.258 1 91 178 SER B C 1
ATOM 3616 O O . SER B 1 178 ? 10.07 2.771 -9.648 1 91 178 SER B O 1
ATOM 3618 N N . SER B 1 179 ? 11.555 1.119 -9.703 1 86.5 179 SER B N 1
ATOM 3619 C CA . SER B 1 179 ? 12.336 1.751 -10.766 1 86.5 179 SER B CA 1
ATOM 3620 C C . SER B 1 179 ? 11.523 1.863 -12.055 1 86.5 179 SER B C 1
ATOM 3622 O O . SER B 1 179 ? 11.812 2.713 -12.898 1 86.5 179 SER B O 1
ATOM 3624 N N . ARG B 1 180 ? 10.555 1.049 -12.156 1 90.31 180 ARG B N 1
ATOM 3625 C CA . ARG B 1 180 ? 9.688 1.07 -13.328 1 90.31 180 ARG B CA 1
ATOM 3626 C C . ARG B 1 180 ? 8.562 2.092 -13.164 1 90.31 180 ARG B C 1
ATOM 3628 O O . ARG B 1 180 ? 7.742 2.266 -14.062 1 90.31 180 ARG B O 1
ATOM 3635 N N . GLY B 1 181 ? 8.523 2.746 -11.969 1 91 181 GLY B N 1
ATOM 3636 C CA . GLY B 1 181 ? 7.449 3.682 -11.68 1 91 181 GLY B CA 1
ATOM 3637 C C . GLY B 1 181 ? 6.188 3.006 -11.172 1 91 181 GLY B C 1
ATOM 3638 O O . GLY B 1 181 ? 5.09 3.553 -11.297 1 91 181 GLY B O 1
ATOM 3639 N N . LEU B 1 182 ? 6.344 1.788 -10.672 1 94.5 182 LEU B N 1
ATOM 3640 C CA . LEU B 1 182 ? 5.242 0.984 -10.148 1 94.5 182 LEU B CA 1
ATOM 3641 C C . LEU B 1 182 ? 5.355 0.817 -8.641 1 94.5 182 LEU B C 1
ATOM 3643 O O . LEU B 1 182 ? 6.379 1.169 -8.047 1 94.5 182 LEU B O 1
ATOM 3647 N N . PHE B 1 183 ? 4.312 0.27 -8.023 1 94.25 183 PHE B N 1
ATOM 3648 C CA . PHE B 1 183 ? 4.246 0.292 -6.57 1 94.25 183 PHE B CA 1
ATOM 3649 C C . PHE B 1 183 ? 4.453 -1.104 -5.996 1 94.25 183 PHE B C 1
ATOM 3651 O O . PHE B 1 183 ? 3.615 -1.989 -6.188 1 94.25 183 PHE B O 1
ATOM 3658 N N . PRO B 1 184 ? 5.535 -1.239 -5.32 1 95.81 184 PRO B N 1
ATOM 3659 C CA . PRO B 1 184 ? 5.738 -2.471 -4.555 1 95.81 184 PRO B CA 1
ATOM 3660 C C . PRO B 1 184 ? 5.246 -2.359 -3.113 1 95.81 184 PRO B C 1
ATOM 3662 O O . PRO B 1 184 ? 5.461 -1.332 -2.463 1 95.81 184 PRO B O 1
ATOM 3665 N N . LEU B 1 185 ? 4.496 -3.271 -2.709 1 96 185 LEU B N 1
ATOM 3666 C CA . LEU B 1 185 ? 4.121 -3.453 -1.312 1 96 185 LEU B CA 1
ATOM 3667 C C . LEU B 1 185 ? 4.945 -4.566 -0.669 1 96 185 LEU B C 1
ATOM 3669 O O . LEU B 1 185 ? 4.875 -5.719 -1.092 1 96 185 LEU B O 1
ATOM 3673 N N . TYR B 1 186 ? 5.723 -4.195 0.339 1 93.88 186 TYR B N 1
ATOM 3674 C CA . TYR B 1 186 ? 6.652 -5.121 0.975 1 93.88 186 TYR B CA 1
ATOM 3675 C C . TYR B 1 186 ? 6.043 -5.738 2.227 1 93.88 186 TYR B C 1
ATOM 3677 O O . TYR B 1 186 ? 6.191 -5.203 3.328 1 93.88 186 TYR B O 1
ATOM 3685 N N . LEU B 1 187 ? 5.418 -6.895 2.027 1 90.44 187 LEU B N 1
ATOM 3686 C CA . LEU B 1 187 ? 4.762 -7.555 3.148 1 90.44 187 LEU B CA 1
ATOM 3687 C C . LEU B 1 187 ? 4.621 -9.055 2.889 1 90.44 187 LEU B C 1
ATOM 3689 O O . LEU B 1 187 ? 4.48 -9.477 1.74 1 90.44 187 LEU B O 1
ATOM 3693 N N . SER B 1 188 ? 4.648 -9.781 3.951 1 87.31 188 SER B N 1
ATOM 3694 C CA . SER B 1 188 ? 4.398 -11.211 3.84 1 87.31 188 SER B CA 1
ATOM 3695 C C . SER B 1 188 ? 2.904 -11.508 3.742 1 87.31 188 SER B C 1
ATOM 3697 O O . SER B 1 188 ? 2.076 -10.656 4.074 1 87.31 188 SER B O 1
ATOM 3699 N N . LEU B 1 189 ? 2.604 -12.672 3.324 1 87.94 189 LEU B N 1
ATOM 3700 C CA . LEU B 1 189 ? 1.204 -13.07 3.213 1 87.94 189 LEU B CA 1
ATOM 3701 C C . LEU B 1 189 ? 0.684 -13.602 4.543 1 87.94 189 LEU B C 1
ATOM 3703 O O . LEU B 1 189 ? -0.471 -14.023 4.637 1 87.94 189 LEU B O 1
ATOM 3707 N N . ASP B 1 190 ? 1.446 -13.484 5.547 1 82.06 190 ASP B N 1
ATOM 3708 C CA . ASP B 1 190 ? 1.058 -14.023 6.844 1 82.06 190 ASP B CA 1
ATOM 3709 C C . ASP B 1 190 ? 0.258 -13.008 7.648 1 82.06 190 ASP B C 1
ATOM 3711 O O . ASP B 1 190 ? -0.353 -13.344 8.664 1 82.06 190 ASP B O 1
ATOM 3715 N N . HIS B 1 191 ? 0.184 -11.852 7.156 1 82.25 191 HIS B N 1
ATOM 3716 C CA . HIS B 1 191 ? -0.507 -10.797 7.898 1 82.25 191 HIS B CA 1
ATOM 3717 C C . HIS B 1 191 ? -1.706 -10.273 7.117 1 82.25 191 HIS B C 1
ATOM 3719 O O . HIS B 1 191 ? -1.75 -10.383 5.887 1 82.25 191 HIS B O 1
ATOM 3725 N N . ARG B 1 192 ? -2.59 -9.688 7.949 1 91.19 192 ARG B N 1
ATOM 3726 C CA . ARG B 1 192 ? -3.744 -9.031 7.34 1 91.19 192 ARG B CA 1
ATOM 3727 C C . ARG B 1 192 ? -3.307 -7.922 6.391 1 91.19 192 ARG B C 1
ATOM 3729 O O . ARG B 1 192 ? -2.396 -7.148 6.707 1 91.19 192 ARG B O 1
ATOM 3736 N N . PHE B 1 193 ? -3.936 -7.906 5.184 1 94.56 193 PHE B N 1
ATOM 3737 C CA . PHE B 1 193 ? -3.574 -6.867 4.227 1 94.56 193 PHE B CA 1
ATOM 3738 C C . PHE B 1 193 ? -3.908 -5.484 4.777 1 94.56 193 PHE B C 1
ATOM 3740 O O . PHE B 1 193 ? -4.949 -5.297 5.41 1 94.56 193 PHE B O 1
ATOM 3747 N N . PRO B 1 194 ? -3.053 -4.504 4.559 1 94.44 194 PRO B N 1
ATOM 3748 C CA . PRO B 1 194 ? -3.264 -3.156 5.086 1 94.44 194 PRO B CA 1
ATOM 3749 C C . PRO B 1 194 ? -4.219 -2.328 4.23 1 94.44 194 PRO B C 1
ATOM 3751 O O . PRO B 1 194 ? -3.914 -1.184 3.889 1 94.44 194 PRO B O 1
ATOM 3754 N N . PHE B 1 195 ? -5.359 -2.859 3.932 1 95.56 195 PHE B N 1
ATOM 3755 C CA . PHE B 1 195 ? -6.434 -2.229 3.176 1 95.56 195 PHE B CA 1
ATOM 3756 C C . PHE B 1 195 ? -7.77 -2.393 3.891 1 95.56 195 PHE B C 1
ATOM 3758 O O . PHE B 1 195 ? -7.953 -3.336 4.664 1 95.56 195 PHE B O 1
ATOM 3765 N N . TYR B 1 196 ? -8.602 -1.461 3.678 1 92.62 196 TYR B N 1
ATOM 3766 C CA . TYR B 1 196 ? -9.945 -1.582 4.23 1 92.62 196 TYR B CA 1
ATOM 3767 C C . TYR B 1 196 ? -10.797 -2.527 3.389 1 92.62 196 TYR B C 1
ATOM 3769 O O . TYR B 1 196 ? -10.312 -3.119 2.424 1 92.62 196 TYR B O 1
ATOM 3777 N N . ASP B 1 197 ? -11.992 -2.715 3.771 1 91.81 197 ASP B N 1
ATOM 3778 C CA . ASP B 1 197 ? -12.906 -3.625 3.086 1 91.81 197 ASP B CA 1
ATOM 3779 C C . ASP B 1 197 ? -13.305 -3.076 1.719 1 91.81 197 ASP B C 1
ATOM 3781 O O . ASP B 1 197 ? -13.492 -1.868 1.559 1 91.81 197 ASP B O 1
ATOM 3785 N N . ASN B 1 198 ? -13.359 -3.938 0.729 1 90.69 198 ASN B N 1
ATOM 3786 C CA . ASN B 1 198 ? -14 -3.664 -0.552 1 90.69 198 ASN B CA 1
ATOM 3787 C C . ASN B 1 198 ? -13.297 -2.541 -1.306 1 90.69 198 ASN B C 1
ATOM 3789 O O . ASN B 1 198 ? -13.945 -1.683 -1.905 1 90.69 198 ASN B O 1
ATOM 3793 N N . VAL B 1 199 ? -12.055 -2.584 -1.305 1 91.44 199 VAL B N 1
ATOM 3794 C CA . VAL B 1 199 ? -11.266 -1.502 -1.891 1 91.44 199 VAL B CA 1
ATOM 3795 C C . VAL B 1 199 ? -10.93 -1.834 -3.344 1 91.44 199 VAL B C 1
ATOM 3797 O O . VAL B 1 199 ? -11.008 -0.967 -4.219 1 91.44 199 VAL B O 1
ATOM 3800 N N . PHE B 1 200 ? -10.711 -3.049 -3.662 1 94.31 200 PHE B N 1
ATOM 3801 C CA . PHE B 1 200 ? -10.117 -3.389 -4.949 1 94.31 200 PHE B CA 1
ATOM 3802 C C . PHE B 1 200 ? -11.18 -3.855 -5.934 1 94.31 200 PHE B C 1
ATOM 3804 O O . PHE B 1 200 ? -12.125 -4.555 -5.551 1 94.31 200 PHE B O 1
ATOM 3811 N N . ASP B 1 201 ? -10.93 -3.508 -7.203 1 94.06 201 ASP B N 1
ATOM 3812 C CA . ASP B 1 201 ? -11.75 -4.016 -8.305 1 94.06 201 ASP B CA 1
ATOM 3813 C C . ASP B 1 201 ? -11.227 -5.367 -8.789 1 94.06 201 ASP B C 1
ATOM 3815 O O . ASP B 1 201 ? -11.977 -6.141 -9.398 1 94.06 201 ASP B O 1
ATOM 3819 N N . LEU B 1 202 ? -9.992 -5.586 -8.547 1 96.44 202 LEU B N 1
ATOM 3820 C CA . LEU B 1 202 ? -9.328 -6.785 -9.047 1 96.44 202 LEU B CA 1
ATOM 3821 C C . LEU B 1 202 ? -8.227 -7.23 -8.094 1 96.44 202 LEU B C 1
ATOM 3823 O O . LEU B 1 202 ? -7.445 -6.41 -7.613 1 96.44 202 LEU B O 1
ATOM 3827 N N . VAL B 1 203 ? -8.234 -8.508 -7.73 1 97.75 203 VAL B N 1
ATOM 3828 C CA . VAL B 1 203 ? -7.098 -9.141 -7.062 1 97.75 203 VAL B CA 1
ATOM 3829 C C . VAL B 1 203 ? -6.527 -10.242 -7.949 1 97.75 203 VAL B C 1
ATOM 3831 O O . VAL B 1 203 ? -7.27 -11.094 -8.445 1 97.75 203 VAL B O 1
ATOM 3834 N N . HIS B 1 204 ? -5.305 -10.125 -8.227 1 97.81 204 HIS B N 1
ATOM 3835 C CA . HIS B 1 204 ? -4.582 -11.086 -9.047 1 97.81 204 HIS B CA 1
ATOM 3836 C C . HIS B 1 204 ? -3.605 -11.906 -8.211 1 97.81 204 HIS B C 1
ATOM 3838 O O . HIS B 1 204 ? -2.898 -11.359 -7.363 1 97.81 204 HIS B O 1
ATOM 3844 N N . ALA B 1 205 ? -3.658 -13.18 -8.367 1 94.69 205 ALA B N 1
ATOM 3845 C CA . ALA B 1 205 ? -2.725 -14.047 -7.66 1 94.69 205 ALA B CA 1
ATOM 3846 C C . ALA B 1 205 ? -2.273 -15.203 -8.547 1 94.69 205 ALA B C 1
ATOM 3848 O O . ALA B 1 205 ? -3.021 -15.656 -9.414 1 94.69 205 ALA B O 1
ATOM 3849 N N . SER B 1 206 ? -1.081 -15.57 -8.359 1 90 206 SER B N 1
ATOM 3850 C CA . SER B 1 206 ? -0.535 -16.781 -8.977 1 90 206 SER B CA 1
ATOM 3851 C C . SER B 1 206 ? -0.058 -17.766 -7.922 1 90 206 SER B C 1
ATOM 3853 O O . SER B 1 206 ? -0.701 -17.938 -6.883 1 90 206 SER B O 1
ATOM 3855 N N . SER B 1 207 ? 1.015 -18.469 -8.141 1 79.06 207 SER B N 1
ATOM 3856 C CA . SER B 1 207 ? 1.477 -19.5 -7.219 1 79.06 207 SER B CA 1
ATOM 3857 C C . SER B 1 207 ? 2.072 -18.891 -5.957 1 79.06 207 SER B C 1
ATOM 3859 O O . SER B 1 207 ? 2.326 -19.594 -4.977 1 79.06 207 SER B O 1
ATOM 3861 N N . GLY B 1 208 ? 2.158 -17.594 -6.012 1 70.88 208 GLY B N 1
ATOM 3862 C CA . GLY B 1 208 ? 2.564 -16.891 -4.805 1 70.88 208 GLY B CA 1
ATOM 3863 C C . GLY B 1 208 ? 1.562 -17.031 -3.674 1 70.88 208 GLY B C 1
ATOM 3864 O O . GLY B 1 208 ? 1.889 -16.766 -2.514 1 70.88 208 GLY B O 1
ATOM 3865 N N . LEU B 1 209 ? 0.434 -17.422 -3.977 1 72.56 209 LEU B N 1
ATOM 3866 C CA . LEU B 1 209 ? -0.614 -17.641 -2.984 1 72.56 209 LEU B CA 1
ATOM 3867 C C . LEU B 1 209 ? -0.353 -18.906 -2.182 1 72.56 209 LEU B C 1
ATOM 3869 O O . LEU B 1 209 ? -0.933 -19.094 -1.109 1 72.56 209 LEU B O 1
ATOM 3873 N N . ASP B 1 210 ? 0.573 -19.609 -2.602 1 66.25 210 ASP B N 1
ATOM 3874 C CA . ASP B 1 210 ? 0.856 -20.859 -1.902 1 66.25 210 ASP B CA 1
ATOM 3875 C C . ASP B 1 210 ? 1.55 -20.594 -0.567 1 66.25 210 ASP B C 1
ATOM 3877 O O . ASP B 1 210 ? 2.744 -20.297 -0.531 1 66.25 210 ASP B O 1
ATOM 3881 N N . VAL B 1 211 ? 0.804 -20.656 0.454 1 63.28 211 VAL B N 1
ATOM 3882 C CA . VAL B 1 211 ? 1.289 -20.359 1.796 1 63.28 211 VAL B CA 1
ATOM 3883 C C . VAL B 1 211 ? 1.691 -21.641 2.506 1 63.28 211 VAL B C 1
ATOM 3885 O O . VAL B 1 211 ? 1.65 -21.719 3.736 1 63.28 211 VAL B O 1
ATOM 3888 N N . GLY B 1 212 ? 2.105 -22.5 1.74 1 63.41 212 GLY B N 1
ATOM 3889 C CA . GLY B 1 212 ? 2.594 -23.734 2.318 1 63.41 212 GLY B CA 1
ATOM 3890 C C . GLY B 1 212 ? 1.512 -24.797 2.475 1 63.41 212 GLY B C 1
ATOM 3891 O O . GLY B 1 212 ? 0.505 -24.766 1.763 1 63.41 212 GLY B O 1
ATOM 3892 N N . SER B 1 213 ? 1.807 -25.672 3.342 1 61.97 213 SER B N 1
ATOM 3893 C CA . SER B 1 213 ? 1.013 -26.891 3.391 1 61.97 213 SER B CA 1
ATOM 3894 C C . SER B 1 213 ? -0.146 -26.766 4.375 1 61.97 213 SER B C 1
ATOM 3896 O O . SER B 1 213 ? -1.017 -27.625 4.434 1 61.97 213 SER B O 1
ATOM 3898 N N . LYS B 1 214 ? -0.237 -25.688 4.949 1 73.56 214 LYS B N 1
ATOM 3899 C CA . LYS B 1 214 ? -1.307 -25.609 5.938 1 73.56 214 LYS B CA 1
ATOM 3900 C C . LYS B 1 214 ? -2.576 -25.016 5.332 1 73.56 214 LYS B C 1
ATOM 3902 O O . LYS B 1 214 ? -2.596 -23.844 4.938 1 73.56 214 LYS B O 1
ATOM 3907 N N . VAL B 1 215 ? -3.549 -25.75 5.281 1 78.19 215 VAL B N 1
ATOM 3908 C CA . VAL B 1 215 ? -4.852 -25.422 4.703 1 78.19 215 VAL B CA 1
ATOM 3909 C C . VAL B 1 215 ? -5.457 -24.219 5.422 1 78.19 215 VAL B C 1
ATOM 3911 O O . VAL B 1 215 ? -6.09 -23.375 4.797 1 78.19 215 VAL B O 1
ATOM 3914 N N . GLU B 1 216 ? -5.262 -24.188 6.695 1 82.88 216 GLU B N 1
ATOM 3915 C CA . GLU B 1 216 ? -5.832 -23.109 7.5 1 82.88 216 GLU B CA 1
ATOM 3916 C C . GLU B 1 216 ? -5.273 -21.75 7.086 1 82.88 216 GLU B C 1
ATOM 3918 O O . GLU B 1 216 ? -5.988 -20.75 7.102 1 82.88 216 GLU B O 1
ATOM 3923 N N . LYS B 1 217 ? -4.035 -21.75 6.734 1 84 217 LYS B N 1
ATOM 3924 C CA . LYS B 1 217 ? -3.416 -20.516 6.297 1 84 217 LYS B CA 1
ATOM 3925 C C . LYS B 1 217 ? -4.047 -20 5.004 1 84 217 LYS B C 1
ATOM 3927 O O . LYS B 1 217 ? -4.285 -18.797 4.852 1 84 217 LYS B O 1
ATOM 3932 N N . LEU B 1 218 ? -4.281 -20.922 4.18 1 86.94 218 LEU B N 1
ATOM 3933 C CA . LEU B 1 218 ? -4.914 -20.547 2.916 1 86.94 218 LEU B CA 1
ATOM 3934 C C . LEU B 1 218 ? -6.328 -20.031 3.15 1 86.94 218 LEU B C 1
ATOM 3936 O O . LEU B 1 218 ? -6.754 -19.062 2.498 1 86.94 218 LEU B O 1
ATOM 3940 N N . GLU B 1 219 ? -7.043 -20.688 4.023 1 90 219 GLU B N 1
ATOM 3941 C CA . GLU B 1 219 ? -8.398 -20.234 4.324 1 90 219 GLU B CA 1
ATOM 3942 C C . GLU B 1 219 ? -8.414 -18.812 4.844 1 90 219 GLU B C 1
ATOM 3944 O O . GLU B 1 219 ? -9.195 -17.984 4.367 1 90 219 GLU B O 1
ATOM 3949 N N . PHE B 1 220 ? -7.555 -18.469 5.797 1 91.44 220 PHE B N 1
ATOM 3950 C CA . PHE B 1 220 ? -7.465 -17.109 6.332 1 91.44 220 PHE B CA 1
ATOM 3951 C C . PHE B 1 220 ? -7.105 -16.125 5.234 1 91.44 220 PHE B C 1
ATOM 3953 O O . PHE B 1 220 ? -7.656 -15.016 5.184 1 91.44 220 PHE B O 1
ATOM 3960 N N . LEU B 1 221 ? -6.199 -16.516 4.434 1 91.88 221 LEU B N 1
ATOM 3961 C CA . LEU B 1 221 ? -5.777 -15.664 3.33 1 91.88 221 LEU B CA 1
ATOM 3962 C C . LEU B 1 221 ? -6.934 -15.406 2.371 1 91.88 221 LEU B C 1
ATOM 3964 O O . LEU B 1 221 ? -7.141 -14.266 1.938 1 91.88 221 LEU B O 1
ATOM 3968 N N . MET B 1 222 ? -7.699 -16.438 2.07 1 94.12 222 MET B N 1
ATOM 3969 C CA . MET B 1 222 ? -8.828 -16.297 1.151 1 94.12 222 MET B CA 1
ATOM 3970 C C . MET B 1 222 ? -9.891 -15.375 1.725 1 94.12 222 MET B C 1
ATOM 3972 O O . MET B 1 222 ? -10.492 -14.586 0.992 1 94.12 222 MET B O 1
ATOM 3976 N N . PHE B 1 223 ? -10.125 -15.461 2.984 1 95.75 223 PHE B N 1
ATOM 3977 C CA . PHE B 1 223 ? -11.062 -14.547 3.617 1 95.75 223 PHE B CA 1
ATOM 3978 C C . PHE B 1 223 ? -10.57 -13.109 3.525 1 95.75 223 PHE B C 1
ATOM 3980 O O . PHE B 1 223 ? -11.359 -12.18 3.33 1 95.75 223 PHE B O 1
ATOM 3987 N N . ASP B 1 224 ? -9.297 -12.945 3.664 1 95.94 224 ASP B N 1
ATOM 3988 C CA . ASP B 1 224 ? -8.734 -11.609 3.58 1 95.94 224 ASP B CA 1
ATOM 3989 C C . ASP B 1 224 ? -8.797 -11.07 2.15 1 95.94 224 ASP B C 1
ATOM 3991 O O . ASP B 1 224 ? -9.055 -9.883 1.937 1 95.94 224 ASP B O 1
ATOM 3995 N N . ILE B 1 225 ? -8.539 -11.945 1.177 1 96.88 225 ILE B N 1
ATOM 3996 C CA . ILE B 1 225 ? -8.711 -11.578 -0.224 1 96.88 225 ILE B CA 1
ATOM 3997 C C . ILE B 1 225 ? -10.156 -11.156 -0.481 1 96.88 225 ILE B C 1
ATOM 3999 O O . ILE B 1 225 ? -10.406 -10.125 -1.105 1 96.88 225 ILE B O 1
ATOM 4003 N N . ASP B 1 226 ? -11.055 -11.945 0.012 1 97.06 226 ASP B N 1
ATOM 4004 C CA . ASP B 1 226 ? -12.469 -11.609 -0.117 1 97.06 226 ASP B CA 1
ATOM 4005 C C . ASP B 1 226 ? -12.781 -10.266 0.533 1 97.06 226 ASP B C 1
ATOM 4007 O O . ASP B 1 226 ? -13.555 -9.469 -0.008 1 97.06 226 ASP B O 1
ATOM 4011 N N . ARG B 1 227 ? -12.242 -10.016 1.638 1 95.44 227 ARG B N 1
ATOM 4012 C CA . ARG B 1 227 ? -12.477 -8.789 2.393 1 95.44 227 ARG B CA 1
ATOM 4013 C C . ARG B 1 227 ? -12.094 -7.559 1.572 1 95.44 227 ARG B C 1
ATOM 4015 O O . ARG B 1 227 ? -12.852 -6.586 1.507 1 95.44 227 ARG B O 1
ATOM 4022 N N . VAL B 1 228 ? -10.969 -7.582 0.928 1 96.19 228 VAL B N 1
ATOM 4023 C CA . VAL B 1 228 ? -10.445 -6.375 0.295 1 96.19 228 VAL B CA 1
ATOM 4024 C C . VAL B 1 228 ? -11.031 -6.23 -1.106 1 96.19 228 VAL B C 1
ATOM 4026 O O . VAL B 1 228 ? -10.961 -5.156 -1.708 1 96.19 228 VAL B O 1
ATOM 4029 N N . LEU B 1 229 ? -11.562 -7.258 -1.636 1 95.06 229 LEU B N 1
ATOM 4030 C CA . LEU B 1 229 ? -12.203 -7.223 -2.945 1 95.06 229 LEU B CA 1
ATOM 4031 C C . LEU B 1 229 ? -13.641 -6.727 -2.836 1 95.06 229 LEU B C 1
ATOM 4033 O O . LEU B 1 229 ? -14.398 -7.191 -1.98 1 95.06 229 LEU B O 1
ATOM 4037 N N . ARG B 1 230 ? -14.055 -5.809 -3.641 1 91 230 ARG B N 1
ATOM 4038 C CA . ARG B 1 230 ? -15.422 -5.301 -3.594 1 91 230 ARG B CA 1
ATOM 4039 C C . ARG B 1 230 ? -16.406 -6.297 -4.211 1 91 230 ARG B C 1
ATOM 4041 O O . ARG B 1 230 ? -16.016 -7.129 -5.035 1 91 230 ARG B O 1
ATOM 4048 N N . PRO B 1 231 ? -17.672 -6.172 -3.854 1 90.44 231 PRO B N 1
ATOM 4049 C CA . PRO B 1 231 ? -18.656 -6.965 -4.586 1 90.44 231 PRO B CA 1
ATOM 4050 C C . PRO B 1 231 ? -18.641 -6.688 -6.086 1 90.44 231 PRO B C 1
ATOM 4052 O O . PRO B 1 231 ? -18.562 -5.531 -6.504 1 90.44 231 PRO B O 1
ATOM 4055 N N . GLY B 1 232 ? -18.656 -7.746 -6.871 1 90.25 232 GLY B N 1
ATOM 4056 C CA . GLY B 1 232 ? -18.578 -7.621 -8.32 1 90.25 232 GLY B CA 1
ATOM 4057 C C . GLY B 1 232 ? -17.156 -7.562 -8.836 1 90.25 232 GLY B C 1
ATOM 4058 O O . GLY B 1 232 ? -16.922 -7.625 -10.047 1 90.25 232 GLY B O 1
ATOM 4059 N N . GLY B 1 233 ? -16.203 -7.391 -7.902 1 93.81 233 GLY B N 1
ATOM 4060 C CA . GLY B 1 233 ? -14.805 -7.391 -8.297 1 93.81 233 GLY B CA 1
ATOM 4061 C C . GLY B 1 233 ? -14.32 -8.742 -8.766 1 93.81 233 GLY B C 1
ATOM 4062 O O . GLY B 1 233 ? -15.008 -9.75 -8.594 1 93.81 233 GLY B O 1
ATOM 4063 N N . LEU B 1 234 ? -13.164 -8.773 -9.367 1 96.62 234 LEU B N 1
ATOM 4064 C CA . LEU B 1 234 ? -12.641 -10 -9.961 1 96.62 234 LEU B CA 1
ATOM 4065 C C . LEU B 1 234 ? -11.453 -10.531 -9.156 1 96.62 234 LEU B C 1
ATOM 4067 O O . LEU B 1 234 ? -10.578 -9.758 -8.758 1 96.62 234 LEU B O 1
ATOM 4071 N N . PHE B 1 235 ? -11.523 -11.797 -8.867 1 97.69 235 PHE B N 1
ATOM 4072 C CA . PHE B 1 235 ? -10.367 -12.539 -8.383 1 97.69 235 PHE B CA 1
ATOM 4073 C C . PHE B 1 235 ? -9.766 -13.406 -9.492 1 97.69 235 PHE B C 1
ATOM 4075 O O . PHE B 1 235 ? -10.398 -14.359 -9.938 1 97.69 235 PHE B O 1
ATOM 4082 N N . TRP B 1 236 ? -8.609 -13 -9.961 1 97.88 236 TRP B N 1
ATOM 4083 C CA . TRP B 1 236 ? -7.945 -13.656 -11.086 1 97.88 236 TRP B CA 1
ATOM 4084 C C . TRP B 1 236 ? -6.836 -14.586 -10.602 1 97.88 236 TRP B C 1
ATOM 4086 O O . TRP B 1 236 ? -5.77 -14.125 -10.188 1 97.88 236 TRP B O 1
ATOM 4096 N N . LEU B 1 237 ? -7.086 -15.867 -10.578 1 95.81 237 LEU B N 1
ATOM 4097 C CA . LEU B 1 237 ? -6.074 -16.891 -10.344 1 95.81 237 LEU B CA 1
ATOM 4098 C C . LEU B 1 237 ? -5.34 -17.234 -11.641 1 95.81 237 LEU B C 1
ATOM 4100 O O . LEU B 1 237 ? -5.945 -17.75 -12.586 1 95.81 237 LEU B O 1
ATOM 4104 N N . ASP B 1 238 ? -4.102 -16.953 -11.625 1 94.62 238 ASP B N 1
ATOM 4105 C CA . ASP B 1 238 ? -3.291 -17.047 -12.844 1 94.62 238 ASP B CA 1
ATOM 4106 C C . ASP B 1 238 ? -2.246 -18.156 -12.727 1 94.62 238 ASP B C 1
ATOM 4108 O O . ASP B 1 238 ? -1.186 -17.953 -12.133 1 94.62 238 ASP B O 1
ATOM 4112 N N . ASN B 1 239 ? -2.496 -19.328 -13.359 1 89.69 239 ASN B N 1
ATOM 4113 C CA . ASN B 1 239 ? -1.581 -20.453 -13.367 1 89.69 239 ASN B CA 1
ATOM 4114 C C . ASN B 1 239 ? -1.173 -20.859 -11.953 1 89.69 239 ASN B C 1
ATOM 4116 O O . ASN B 1 239 ? 0.017 -20.969 -11.648 1 89.69 239 ASN B O 1
ATOM 4120 N N . PHE B 1 240 ? -2.186 -20.953 -11.141 1 89.12 240 PHE B N 1
ATOM 4121 C CA . PHE B 1 240 ? -1.962 -21.406 -9.773 1 89.12 240 PHE B CA 1
ATOM 4122 C C . PHE B 1 240 ? -1.522 -22.859 -9.75 1 89.12 240 PHE B C 1
ATOM 4124 O O . PHE B 1 240 ? -2.262 -23.75 -10.18 1 89.12 240 PHE B O 1
ATOM 4131 N N . TYR B 1 241 ? -0.365 -23.047 -9.211 1 83.44 241 TYR B N 1
ATOM 4132 C CA . TYR B 1 241 ? 0.192 -24.406 -9.164 1 83.44 241 TYR B CA 1
ATOM 4133 C C . TYR B 1 241 ? -0.556 -25.266 -8.156 1 83.44 241 TYR B C 1
ATOM 4135 O O . TYR B 1 241 ? -0.587 -24.953 -6.965 1 83.44 241 TYR B O 1
ATOM 4143 N N . CYS B 1 242 ? -1.112 -26.328 -8.688 1 81.75 242 CYS B N 1
ATOM 4144 C CA . CYS B 1 242 ? -1.801 -27.297 -7.84 1 81.75 242 CYS B CA 1
ATOM 4145 C C . CYS B 1 242 ? -0.897 -28.484 -7.523 1 81.75 242 CYS B C 1
ATOM 4147 O O . CYS B 1 242 ? -0.903 -29.484 -8.25 1 81.75 242 CYS B O 1
ATOM 4149 N N . ALA B 1 243 ? -0.101 -28.344 -6.52 1 71.5 243 ALA B N 1
ATOM 4150 C CA . ALA B 1 243 ? 0.89 -29.359 -6.188 1 71.5 243 ALA B CA 1
ATOM 4151 C C . ALA B 1 243 ? 0.248 -30.75 -6.105 1 71.5 243 ALA B C 1
ATOM 4153 O O . ALA B 1 243 ? 0.854 -31.734 -6.508 1 71.5 243 ALA B O 1
ATOM 4154 N N . ASN B 1 244 ? -0.928 -30.766 -5.531 1 74.88 244 ASN B N 1
ATOM 4155 C CA . ASN B 1 244 ? -1.688 -32 -5.441 1 74.88 244 ASN B CA 1
ATOM 4156 C C . ASN B 1 244 ? -3.191 -31.75 -5.508 1 74.88 244 ASN B C 1
ATOM 4158 O O . ASN B 1 244 ? -3.629 -30.609 -5.523 1 74.88 244 ASN B O 1
ATOM 4162 N N . ASP B 1 245 ? -3.814 -32.75 -5.633 1 78.5 245 ASP B N 1
ATOM 4163 C CA . ASP B 1 245 ? -5.266 -32.688 -5.77 1 78.5 245 ASP B CA 1
ATOM 4164 C C . ASP B 1 245 ? -5.906 -32.094 -4.52 1 78.5 245 ASP B C 1
ATOM 4166 O O . ASP B 1 245 ? -6.969 -31.469 -4.598 1 78.5 245 ASP B O 1
ATOM 4170 N N . GLU B 1 246 ? -5.254 -32.25 -3.52 1 78.56 246 GLU B N 1
ATOM 4171 C CA . GLU B 1 246 ? -5.805 -31.75 -2.266 1 78.56 246 GLU B CA 1
ATOM 4172 C C . GLU B 1 246 ? -5.824 -30.219 -2.248 1 78.56 246 GLU B C 1
ATOM 4174 O O . GLU B 1 246 ? -6.816 -29.609 -1.849 1 78.56 246 GLU B O 1
ATOM 4179 N N . LYS B 1 247 ? -4.758 -29.656 -2.682 1 78.12 247 LYS B N 1
ATOM 4180 C CA . LYS B 1 247 ? -4.684 -28.188 -2.701 1 78.12 247 LYS B CA 1
ATOM 4181 C C . LYS B 1 247 ? -5.727 -27.594 -3.646 1 78.12 247 LYS B C 1
ATOM 4183 O O . LYS B 1 247 ? -6.41 -26.641 -3.297 1 78.12 247 LYS B O 1
ATOM 4188 N N . LYS B 1 248 ? -5.777 -28.203 -4.75 1 82.88 248 LYS B N 1
ATOM 4189 C CA . LYS B 1 248 ? -6.801 -27.781 -5.699 1 82.88 248 LYS B CA 1
ATOM 4190 C C . LYS B 1 248 ? -8.195 -27.938 -5.105 1 82.88 248 LYS B C 1
ATOM 4192 O O . LYS B 1 248 ? -9.039 -27.047 -5.254 1 82.88 248 LYS B O 1
ATOM 4197 N N . GLY B 1 249 ? -8.352 -29 -4.477 1 86.44 249 GLY B N 1
ATOM 4198 C CA . GLY B 1 249 ? -9.641 -29.266 -3.859 1 86.44 249 GLY B CA 1
ATOM 4199 C C . GLY B 1 249 ? -10.016 -28.25 -2.791 1 86.44 249 GLY B C 1
ATOM 4200 O O . GLY B 1 249 ? -11.156 -27.781 -2.74 1 86.44 249 GLY B O 1
ATOM 4201 N N . VAL B 1 250 ? -9.07 -27.969 -2.016 1 84.69 250 VAL B N 1
ATOM 4202 C CA . VAL B 1 250 ? -9.312 -27.016 -0.936 1 84.69 250 VAL B CA 1
ATOM 4203 C C . VAL B 1 250 ? -9.688 -25.656 -1.518 1 84.69 250 VAL B C 1
ATOM 4205 O O . VAL B 1 250 ? -10.664 -25.031 -1.093 1 84.69 250 VAL B O 1
ATOM 4208 N N . LEU B 1 251 ? -8.906 -25.188 -2.453 1 87.56 251 LEU B N 1
ATOM 4209 C CA . LEU B 1 251 ? -9.164 -23.891 -3.068 1 87.56 251 LEU B CA 1
ATOM 4210 C C . LEU B 1 251 ? -10.539 -23.859 -3.73 1 87.56 251 LEU B C 1
ATOM 4212 O O . LEU B 1 251 ? -11.297 -22.906 -3.557 1 87.56 251 LEU B O 1
ATOM 4216 N N . THR B 1 252 ? -10.852 -24.922 -4.391 1 90.62 252 THR B N 1
ATOM 4217 C CA . THR B 1 252 ? -12.141 -25.016 -5.07 1 90.62 252 THR B CA 1
ATOM 4218 C C . THR B 1 252 ? -13.281 -24.969 -4.062 1 90.62 252 THR B C 1
ATOM 4220 O O . THR B 1 252 ? -14.273 -24.266 -4.273 1 90.62 252 THR B O 1
ATOM 4223 N N . ARG B 1 253 ? -13.141 -25.656 -3.057 1 91.44 253 ARG B N 1
ATOM 4224 C CA . ARG B 1 253 ? -14.172 -25.672 -2.023 1 91.44 253 ARG B CA 1
ATOM 4225 C C . ARG B 1 253 ? -14.375 -24.297 -1.419 1 91.44 253 ARG B C 1
ATOM 4227 O O . ARG B 1 253 ? -15.508 -23.875 -1.153 1 91.44 253 ARG B O 1
ATOM 4234 N N . LEU B 1 254 ? -13.289 -23.656 -1.201 1 90.75 254 LEU B N 1
ATOM 4235 C CA . LEU B 1 254 ? -13.383 -22.312 -0.637 1 90.75 254 LEU B CA 1
ATOM 4236 C C . LEU B 1 254 ? -14.078 -21.359 -1.608 1 90.75 254 LEU B C 1
ATOM 4238 O O . LEU B 1 254 ? -14.93 -20.578 -1.203 1 90.75 254 LEU B O 1
ATOM 4242 N N . ILE B 1 255 ? -13.711 -21.406 -2.83 1 92.12 255 ILE B N 1
ATOM 4243 C CA . ILE B 1 255 ? -14.312 -20.578 -3.869 1 92.12 255 ILE B CA 1
ATOM 4244 C C . ILE B 1 255 ? -15.82 -20.797 -3.906 1 92.12 255 ILE B C 1
ATOM 4246 O O . ILE B 1 255 ? -16.594 -19.844 -3.969 1 92.12 255 ILE B O 1
ATOM 4250 N N . GLU B 1 256 ? -16.188 -22.031 -3.842 1 94.31 256 GLU B N 1
ATOM 4251 C CA . GLU B 1 256 ? -17.609 -22.375 -3.867 1 94.31 256 GLU B CA 1
ATOM 4252 C C . GLU B 1 256 ? -18.312 -21.922 -2.592 1 94.31 256 GLU B C 1
ATOM 4254 O O . GLU B 1 256 ? -19.406 -21.375 -2.646 1 94.31 256 GLU B O 1
ATOM 4259 N N . ARG B 1 257 ? -17.688 -22.156 -1.537 1 93.69 257 ARG B N 1
ATOM 4260 C CA . ARG B 1 257 ? -18.25 -21.75 -0.254 1 93.69 257 ARG B CA 1
ATOM 4261 C C . ARG B 1 257 ? -18.453 -20.234 -0.204 1 93.69 257 ARG B C 1
ATOM 4263 O O . ARG B 1 257 ? -19.438 -19.766 0.375 1 93.69 257 ARG B O 1
ATOM 4270 N N . PHE B 1 258 ? -17.547 -19.5 -0.814 1 96.5 258 PHE B N 1
ATOM 4271 C CA . PHE B 1 258 ? -17.609 -18.047 -0.807 1 96.5 258 PHE B CA 1
ATOM 4272 C C . PHE B 1 258 ? -18.672 -17.547 -1.785 1 96.5 258 PHE B C 1
ATOM 4274 O O . PHE B 1 258 ? -19.062 -16.375 -1.751 1 96.5 258 PHE B O 1
ATOM 4281 N N . GLY B 1 259 ? -19.141 -18.359 -2.664 1 95.88 259 GLY B N 1
ATOM 4282 C CA . GLY B 1 259 ? -20.203 -18.016 -3.602 1 95.88 259 GLY B CA 1
ATOM 4283 C C . GLY B 1 259 ? -19.703 -17.25 -4.812 1 95.88 259 GLY B C 1
ATOM 4284 O O . GLY B 1 259 ? -20.453 -16.5 -5.43 1 95.88 259 GLY B O 1
ATOM 4285 N N . TYR B 1 260 ? -18.484 -17.422 -5.164 1 96.62 260 TYR B N 1
ATOM 4286 C CA . TYR B 1 260 ? -17.938 -16.719 -6.316 1 96.62 260 TYR B CA 1
ATOM 4287 C C . TYR B 1 260 ? -18.516 -17.266 -7.617 1 96.62 260 TYR B C 1
ATOM 4289 O O . TYR B 1 260 ? -18.672 -18.484 -7.762 1 96.62 260 TYR B O 1
ATOM 4297 N N . LYS B 1 261 ? -18.812 -16.422 -8.508 1 96 261 LYS B N 1
ATOM 4298 C CA . LYS B 1 261 ? -19.188 -16.844 -9.859 1 96 261 LYS B CA 1
ATOM 4299 C C . LYS B 1 261 ? -17.953 -17.156 -10.703 1 96 261 LYS B C 1
ATOM 4301 O O . LYS B 1 261 ? -17.047 -16.328 -10.812 1 96 261 LYS B O 1
ATOM 4306 N N . LYS B 1 262 ? -17.938 -18.344 -11.258 1 97 262 LYS B N 1
ATOM 4307 C CA . LYS B 1 262 ? -16.844 -18.734 -12.133 1 97 262 LYS B CA 1
ATOM 4308 C C . LYS B 1 262 ? -17.031 -18.203 -13.547 1 97 262 LYS B C 1
ATOM 4310 O O . LYS B 1 262 ? -17.844 -18.734 -14.312 1 97 262 LYS B O 1
ATOM 4315 N N . LEU B 1 263 ? -16.312 -17.156 -13.898 1 97.19 263 LEU B N 1
ATOM 4316 C CA . LEU B 1 263 ? -16.438 -16.562 -15.227 1 97.19 263 LEU B CA 1
ATOM 4317 C C . LEU B 1 263 ? -15.539 -17.281 -16.234 1 97.19 263 LEU B C 1
ATOM 4319 O O . LEU B 1 263 ? -15.898 -17.422 -17.406 1 97.19 263 LEU B O 1
ATOM 4323 N N . LYS B 1 264 ? -14.336 -17.641 -15.852 1 97.38 264 LYS B N 1
ATOM 4324 C CA . LYS B 1 264 ? -13.398 -18.484 -16.578 1 97.38 264 LYS B CA 1
ATOM 4325 C C . LYS B 1 264 ? -12.766 -19.516 -15.648 1 97.38 264 LYS B C 1
ATOM 4327 O O . LYS B 1 264 ? -12.5 -19.234 -14.477 1 97.38 264 LYS B O 1
ATOM 4332 N N . TRP B 1 265 ? -12.578 -20.703 -16.141 1 96.31 265 TRP B N 1
ATOM 4333 C CA . TRP B 1 265 ? -12.016 -21.812 -15.375 1 96.31 265 TRP B CA 1
ATOM 4334 C C . TRP B 1 265 ? -11.312 -22.812 -16.297 1 96.31 265 TRP B C 1
ATOM 4336 O O . TRP B 1 265 ? -11.953 -23.453 -17.125 1 96.31 265 TRP B O 1
ATOM 4346 N N . VAL B 1 266 ? -10 -22.891 -16.141 1 95.94 266 VAL B N 1
ATOM 4347 C CA . VAL B 1 266 ? -9.211 -23.797 -16.969 1 95.94 266 VAL B CA 1
ATOM 4348 C C . VAL B 1 266 ? -8.188 -24.547 -16.125 1 95.94 266 VAL B C 1
ATOM 4350 O O . VAL B 1 266 ? -7.426 -23.922 -15.375 1 95.94 266 VAL B O 1
ATOM 4353 N N . VAL B 1 267 ? -8.211 -25.797 -16.141 1 92.5 267 VAL B N 1
ATOM 4354 C CA . VAL B 1 267 ? -7.18 -26.641 -15.539 1 92.5 267 VAL B CA 1
ATOM 4355 C C . VAL B 1 267 ? -6.273 -27.203 -16.625 1 92.5 267 VAL B C 1
ATOM 4357 O O . VAL B 1 267 ? -6.758 -27.766 -17.609 1 92.5 267 VAL B O 1
ATOM 4360 N N . GLY B 1 268 ? -5.031 -26.891 -16.469 1 90.75 268 GLY B N 1
ATOM 4361 C CA . GLY B 1 268 ? -4.086 -27.375 -17.453 1 90.75 268 GLY B CA 1
ATOM 4362 C C . GLY B 1 268 ? -2.869 -28.047 -16.828 1 90.75 268 GLY B C 1
ATOM 4363 O O . GLY B 1 268 ? -2.67 -27.984 -15.617 1 90.75 268 GLY B O 1
ATOM 4364 N N . GLU B 1 269 ? -2.16 -28.766 -17.703 1 87.19 269 GLU B N 1
ATOM 4365 C CA . GLU B 1 269 ? -0.934 -29.453 -17.281 1 87.19 269 GLU B CA 1
ATOM 4366 C C . GLU B 1 269 ? 0.283 -28.875 -18 1 87.19 269 GLU B C 1
ATOM 4368 O O . GLU B 1 269 ? 0.209 -28.531 -19.188 1 87.19 269 GLU B O 1
ATOM 4373 N N . LYS B 1 270 ? 1.229 -28.547 -17.172 1 80.38 270 LYS B N 1
ATOM 4374 C CA . LYS B 1 270 ? 2.52 -28.141 -17.734 1 80.38 270 LYS B CA 1
ATOM 4375 C C . LYS B 1 270 ? 3.619 -29.125 -17.328 1 80.38 270 LYS B C 1
ATOM 4377 O O . LYS B 1 270 ? 3.604 -29.641 -16.203 1 80.38 270 LYS B O 1
ATOM 4382 N N . VAL B 1 271 ? 4.5 -29.438 -18.266 1 77.06 271 VAL B N 1
ATOM 4383 C CA . VAL B 1 271 ? 5.621 -30.312 -17.953 1 77.06 271 VAL B CA 1
ATOM 4384 C C . VAL B 1 271 ? 6.785 -29.484 -17.406 1 77.06 271 VAL B C 1
ATOM 4386 O O . VAL B 1 271 ? 7.211 -28.5 -18.031 1 77.06 271 VAL B O 1
ATOM 4389 N N . ASP B 1 272 ? 7.098 -29.688 -16.156 1 69.5 272 ASP B N 1
ATOM 4390 C CA . ASP B 1 272 ? 8.266 -29.031 -15.578 1 69.5 272 ASP B CA 1
ATOM 4391 C C . ASP B 1 272 ? 9.555 -29.5 -16.266 1 69.5 272 ASP B C 1
ATOM 4393 O O . ASP B 1 272 ? 9.852 -30.688 -16.281 1 69.5 272 ASP B O 1
ATOM 4397 N N . ALA B 1 273 ? 10.211 -28.594 -16.906 1 63.69 273 ALA B N 1
ATOM 4398 C CA . ALA B 1 273 ? 11.383 -28.969 -17.688 1 63.69 273 ALA B CA 1
ATOM 4399 C C . ALA B 1 273 ? 12.453 -29.609 -16.812 1 63.69 273 ALA B C 1
ATOM 4401 O O . ALA B 1 273 ? 13.195 -30.484 -17.266 1 63.69 273 ALA B O 1
ATOM 4402 N N . ALA B 1 274 ? 12.562 -29.141 -15.586 1 61.19 274 ALA B N 1
ATOM 4403 C CA . ALA B 1 274 ? 13.633 -29.609 -14.703 1 61.19 274 ALA B CA 1
ATOM 4404 C C . ALA B 1 274 ? 13.359 -31.016 -14.211 1 61.19 274 ALA B C 1
ATOM 4406 O O . ALA B 1 274 ? 14.258 -31.875 -14.211 1 61.19 274 ALA B O 1
ATOM 4407 N N . SER B 1 275 ? 12.195 -31.344 -13.875 1 65.06 275 SER B N 1
ATOM 4408 C CA . SER B 1 275 ? 11.883 -32.625 -13.234 1 65.06 275 SER B CA 1
ATOM 4409 C C . SER B 1 275 ? 11.25 -33.594 -14.219 1 65.06 275 SER B C 1
ATOM 4411 O O . SER B 1 275 ? 11.227 -34.781 -13.969 1 65.06 275 SER B O 1
ATOM 4413 N N . GLY B 1 276 ? 10.773 -33.094 -15.289 1 69.44 276 GLY B N 1
ATOM 4414 C CA . GLY B 1 276 ? 10.047 -33.938 -16.234 1 69.44 276 GLY B CA 1
ATOM 4415 C C . GLY B 1 276 ? 8.664 -34.312 -15.766 1 69.44 276 GLY B C 1
ATOM 4416 O O . GLY B 1 276 ? 7.949 -35.062 -16.438 1 69.44 276 GLY B O 1
ATOM 4417 N N . ARG B 1 277 ? 8.336 -33.875 -14.602 1 73.81 277 ARG B N 1
ATOM 4418 C CA . ARG B 1 277 ? 7.039 -34.219 -14.031 1 73.81 277 ARG B CA 1
ATOM 4419 C C . ARG B 1 277 ? 5.949 -33.25 -14.508 1 73.81 277 ARG B C 1
ATOM 4421 O O . ARG B 1 277 ? 6.215 -32.094 -14.75 1 73.81 277 ARG B O 1
ATOM 4428 N N . SER B 1 278 ? 4.836 -33.875 -14.664 1 81.06 278 SER B N 1
ATOM 4429 C CA . SER B 1 278 ? 3.676 -33.094 -15.047 1 81.06 278 SER B CA 1
ATOM 4430 C C . SER B 1 278 ? 3.113 -32.312 -13.844 1 81.06 278 SER B C 1
ATOM 4432 O O . SER B 1 278 ? 2.971 -32.875 -12.758 1 81.06 278 SER B O 1
ATOM 4434 N N . GLU B 1 279 ? 2.986 -31.016 -13.992 1 85.44 279 GLU B N 1
ATOM 4435 C CA . GLU B 1 279 ? 2.418 -30.156 -12.969 1 85.44 279 GLU B CA 1
ATOM 4436 C C . GLU B 1 279 ? 1.053 -29.609 -13.383 1 85.44 279 GLU B C 1
ATOM 4438 O O . GLU B 1 279 ? 0.839 -29.297 -14.555 1 85.44 279 GLU B O 1
ATOM 4443 N N . VAL B 1 280 ? 0.148 -29.688 -12.453 1 88.62 280 VAL B N 1
ATOM 4444 C CA . VAL B 1 280 ? -1.21 -29.234 -12.734 1 88.62 280 VAL B CA 1
ATOM 4445 C C . VAL B 1 280 ? -1.367 -27.781 -12.297 1 88.62 280 VAL B C 1
ATOM 4447 O O . VAL B 1 280 ? -0.943 -27.406 -11.195 1 88.62 280 VAL B O 1
ATOM 4450 N N . TYR B 1 281 ? -1.962 -26.969 -13.18 1 91.25 281 TYR B N 1
ATOM 4451 C CA . TYR B 1 281 ? -2.176 -25.547 -12.906 1 91.25 281 TYR B CA 1
ATOM 4452 C C . TYR B 1 281 ? -3.639 -25.172 -13.094 1 91.25 281 TYR B C 1
ATOM 4454 O O . TYR B 1 281 ? -4.309 -25.703 -13.992 1 91.25 281 TYR B O 1
ATOM 4462 N N . LEU B 1 282 ? -4.121 -24.328 -12.297 1 92.88 282 LEU B N 1
ATOM 4463 C CA . LEU B 1 282 ? -5.469 -23.797 -12.391 1 92.88 282 LEU B CA 1
ATOM 4464 C C . LEU B 1 282 ? -5.43 -22.312 -12.742 1 92.88 282 LEU B C 1
ATOM 4466 O O . LEU B 1 282 ? -4.727 -21.531 -12.094 1 92.88 282 LEU B O 1
ATOM 4470 N N . SER B 1 283 ? -6.055 -21.891 -13.789 1 96.06 283 SER B N 1
ATOM 4471 C CA . SER B 1 283 ? -6.359 -20.484 -14.086 1 96.06 283 SER B CA 1
ATOM 4472 C C . SER B 1 283 ? -7.859 -20.219 -13.992 1 96.06 283 SER B C 1
ATOM 4474 O O . SER B 1 283 ? -8.672 -21 -14.492 1 96.06 283 SER B O 1
ATOM 4476 N N . ALA B 1 284 ? -8.211 -19.172 -13.328 1 97.25 284 ALA B N 1
ATOM 4477 C CA . ALA B 1 284 ? -9.633 -18.875 -13.148 1 97.25 284 ALA B CA 1
ATOM 4478 C C . ALA B 1 284 ? -9.852 -17.375 -12.969 1 97.25 284 ALA B C 1
ATOM 4480 O O . ALA B 1 284 ? -8.977 -16.656 -12.461 1 97.25 284 ALA B O 1
ATOM 4481 N N . VAL B 1 285 ? -10.922 -16.859 -13.469 1 98.12 285 VAL B N 1
ATOM 4482 C CA . VAL B 1 285 ? -11.445 -15.531 -13.164 1 98.12 285 VAL B CA 1
ATOM 4483 C C . VAL B 1 285 ? -12.773 -15.664 -12.414 1 98.12 285 VAL B C 1
ATOM 4485 O O . VAL B 1 285 ? -13.734 -16.234 -12.938 1 98.12 285 VAL B O 1
ATOM 4488 N N . LEU B 1 286 ? -12.789 -15.227 -11.25 1 97.81 286 LEU B N 1
ATOM 4489 C CA . LEU B 1 286 ? -13.914 -15.359 -10.344 1 97.81 286 LEU B CA 1
ATOM 4490 C C . LEU B 1 286 ? -14.492 -14 -9.984 1 97.81 286 LEU B C 1
ATOM 4492 O O . LEU B 1 286 ? -13.75 -13.031 -9.805 1 97.81 286 LEU B O 1
ATOM 4496 N N . GLN B 1 287 ? -15.766 -13.906 -9.859 1 95.75 287 GLN B N 1
ATOM 4497 C CA . GLN B 1 287 ? -16.422 -12.656 -9.492 1 95.75 287 GLN B CA 1
ATOM 4498 C C . GLN B 1 287 ? -17.047 -12.742 -8.109 1 95.75 287 GLN B C 1
ATOM 4500 O O . GLN B 1 287 ? -17.828 -13.656 -7.836 1 95.75 287 GLN B O 1
ATOM 4505 N N . LYS B 1 288 ? -16.656 -11.859 -7.262 1 94.31 288 LYS B N 1
ATOM 4506 C CA . LYS B 1 288 ? -17.188 -11.844 -5.902 1 94.31 288 LYS B CA 1
ATOM 4507 C C . LYS B 1 288 ? -18.688 -11.523 -5.91 1 94.31 288 LYS B C 1
ATOM 4509 O O . LYS B 1 288 ? -19.109 -10.57 -6.562 1 94.31 288 LYS B O 1
ATOM 4514 N N . PRO B 1 289 ? -19.453 -12.25 -5.188 1 92.25 289 PRO B N 1
ATOM 4515 C CA . PRO B 1 289 ? -20.891 -11.961 -5.121 1 92.25 289 PRO B CA 1
ATOM 4516 C C . PRO B 1 289 ? -21.203 -10.781 -4.203 1 92.25 289 PRO B C 1
ATOM 4518 O O . PRO B 1 289 ? -20.422 -10.453 -3.318 1 92.25 289 PRO B O 1
ATOM 4521 N N . ALA B 1 290 ? -22.328 -10.156 -4.48 1 86.81 290 ALA B N 1
ATOM 4522 C CA . ALA B 1 290 ? -22.891 -9.242 -3.498 1 86.81 290 ALA B CA 1
ATOM 4523 C C . ALA B 1 290 ? -23.562 -10 -2.359 1 86.81 290 ALA B C 1
ATOM 4525 O O . ALA B 1 290 ? -24.266 -10.992 -2.592 1 86.81 290 ALA B O 1
ATOM 4526 N N . ARG B 1 291 ? -23.125 -9.633 -1.155 1 82.94 291 ARG B N 1
ATOM 4527 C CA . ARG B 1 291 ? -23.719 -10.32 -0.014 1 82.94 291 ARG B CA 1
ATOM 4528 C C . ARG B 1 291 ? -24.594 -9.375 0.801 1 82.94 291 ARG B C 1
ATOM 4530 O O . ARG B 1 291 ? -24.219 -8.227 1.042 1 82.94 291 ARG B O 1
ATOM 4537 N N . GLY B 1 292 ? -25.844 -9.43 0.797 1 64.44 292 GLY B N 1
ATOM 4538 C CA . GLY B 1 292 ? -26.859 -8.664 1.509 1 64.44 292 GLY B CA 1
ATOM 4539 C C . GLY B 1 292 ? -27.078 -9.141 2.932 1 64.44 292 GLY B C 1
ATOM 4540 O O . GLY B 1 292 ? -26.703 -10.266 3.279 1 64.44 292 GLY B O 1
#

Radius of gyration: 22.97 Å; Cα contacts (8 Å, |Δi|>4): 1243; chains: 2; bounding box: 54×67×53 Å

Organism: NCBI:txid586396

Foldseek 3Di:
DPQLAQPQLVVVVVLLVVLQPDDAQEEHDLPLVSCVVSQVSSNPPRDDHRYDYDAFPDPPDQDDPPVLQLDQPPPLRRQPSCVVAPDSDLVVLQCDDPDPQDHSCSNSPPPVVCQLCDDPDPLRHHPVVLQVLQPPGFAEEEEEACAQCSVQSVVVVVNHAYEYEDAQDNHDNQSNQVSNVHHYDYHQLSDQDPAAFQAGQEYEYELSLPPDDDLVSSLVSVVSVNGNHHASGKYWYGFHWDQDPVSVVSVVVSLVVQPWDWPDWDKDWDQDPVPRDIIITITTITGGHDDD/DPQLAQPQLVVVVVLLVVLQPDDAQEEHDPPLVSCVVSQVSSNPPRDDHRYDYDAFPDPPDQDDPPVLQLDQPPPLRRQPCCVVAPDSDLVVLQCDDPDPQDHSCSNSPPPVVCQLCDDPDPLRHHPVVLQVLQPPGFQEEEEEACAQCSVQSVVVVVNHAYEYEDAQDRHDNQSNQVSNVHHYDYHQLSDQDPAAFQAGQEYEYELSLPPDDDLVSSLVSVVSVNGNHHASGKYWYGFHWDQDPVSVVSVVVSLVVQPWDWPDWDKDWDQDPVPRDIIITITTITGGHDDD

InterPro domains:
  IPR004159 Putative S-adenosyl-L-methionine-dependent methyltransferase [PF03141] (137-237)
  IPR029063 S-adenosyl-L-methionine-dependent methyltransferase superfamily [G3DSA:3.40.50.150] (112-275)
  IPR029063 S-adenosyl-L-methionine-dependent methyltransferase superfamily [SSF53335] (142-253)
  IPR053223 Probable Methyltransferase [PTHR44067] (1-291)

Nearest PDB structures (foldseek):
  6g4w-assembly1_q  TM=7.488E-01  e=9.935E-08  Homo sapiens
  4qtt-assembly2_D  TM=7.448E-01  e=4.807E-07  Saccharomyces cerevisiae S288C
  7wts-assembly1_q  TM=6.625E-01  e=4.807E-07  Homo sapiens
  1wzn-assembly1_A  TM=5.458E-01  e=6.227E-08  Pyrococcus horikoshii OT3
  8fjk-assembly1_Y  TM=5.002E-01  e=7.353E-03  Golden shiner reovirus